Protein AF-A0A7K3PW49-F1 (afdb_monomer)

Nearest PDB structures (foldseek):
  3cmt-assembly2_D  TM=6.254E-01  e=1.012E-09  unclassified
  4nmn-assembly1_A  TM=5.716E-01  e=1.669E-07  Aquifex aeolicus VF5
  6j5i-assembly1_B  TM=3.965E-01  e=4.724E-05  Sus scrofa
  7ajd-assembly1_AC  TM=3.782E-01  e=2.391E-04  Bos taurus
  6tmk-assembly1_E2  TM=3.740E-01  e=6.378E-05  Toxoplasma gondii GT1

Radius of gyration: 33.97 Å; Cα contacts (8 Å, |Δi|>4): 732; chains: 1; bounding box: 76×102×91 Å

Foldseek 3Di:
DDVVVVVVVVCVVVVNDDPDPPPPDDDDDDDPVRDDDDAFFAQADDPNFHAHTFLFEEEEEEAPPQQLVLVVLLSQQCQQVLNHPTPSHPHRFAEEEEADPDDCVQAVVQSNVQSNHDVVRYDYDFDQDPVPGTHHAEPPVCLVVVLVVCVVRVYAEYECHAPVSNYHPVADLQEQVRVCSRQVSVRVSRNVRRHYYYHYFYFDPDLALQQQCRGSNHNNSVVRTQWYWYKDQQVVVRWIKIAGSHHNNGDNPDFIWIKFFDWDWDDDPVGTRTGTNIDTDGTDPDDSSRSSVVVSVVLVVLLVVLLVVLLVVCVVVVFKDAPVVSCVVCVVVVNDPVSNVSSCVVNQWDWAQPDDPPHIMIGRPPPPPPPPPPPPDDDDDPDDDDDDDDDDYDDDDDDDDDDDDDDDDDDDDDDPPQAAPPPRHGHDPVCVVVVDRHHPVGDDPPPPDD

pLDDT: mean 80.76, std 20.65, range [26.91, 98.88]

Structure (mmCIF, N/CA/C/O backbone):
data_AF-A0A7K3PW49-F1
#
_entry.id   AF-A0A7K3PW49-F1
#
loop_
_atom_site.group_PDB
_atom_site.id
_atom_site.type_symbol
_atom_site.label_atom_id
_atom_site.label_alt_id
_atom_site.label_comp_id
_atom_site.label_asym_id
_atom_site.label_entity_id
_atom_site.label_seq_id
_atom_site.pdbx_PDB_ins_code
_atom_site.Cartn_x
_atom_site.Cartn_y
_atom_site.Cartn_z
_atom_site.occupancy
_atom_site.B_iso_or_equiv
_atom_site.auth_seq_id
_atom_site.auth_comp_id
_atom_site.auth_asym_id
_atom_site.auth_atom_id
_atom_site.pdbx_PDB_model_num
ATOM 1 N N . MET A 1 1 ? 20.332 34.738 49.792 1.00 55.22 1 MET A N 1
ATOM 2 C CA . MET A 1 1 ? 18.892 34.461 49.696 1.00 55.22 1 MET A CA 1
ATOM 3 C C . MET A 1 1 ? 18.437 35.119 48.414 1.00 55.22 1 MET A C 1
ATOM 5 O O . MET A 1 1 ? 18.550 36.332 48.294 1.00 55.22 1 MET A O 1
ATOM 9 N N . ASN A 1 2 ? 18.131 34.298 47.427 1.00 71.69 2 ASN A N 1
ATOM 10 C CA . ASN A 1 2 ? 17.657 34.666 46.103 1.00 71.69 2 ASN A CA 1
ATOM 11 C C . ASN A 1 2 ? 16.162 35.043 46.191 1.00 71.69 2 ASN A C 1
ATOM 13 O O . ASN A 1 2 ? 15.479 34.654 47.141 1.00 71.69 2 ASN A O 1
ATOM 17 N N . GLU A 1 3 ? 15.663 35.835 45.241 1.00 64.25 3 GLU A N 1
ATOM 18 C CA . GLU A 1 3 ? 14.264 36.290 45.215 1.00 64.25 3 GLU A CA 1
ATOM 19 C C . GLU A 1 3 ? 13.288 35.103 45.168 1.00 64.25 3 GLU A C 1
ATOM 21 O O . GLU A 1 3 ? 12.237 35.145 45.804 1.00 64.25 3 GLU A O 1
ATOM 26 N N . HIS A 1 4 ? 13.677 34.001 44.514 1.00 68.12 4 HIS A N 1
ATOM 27 C CA . HIS A 1 4 ? 12.929 32.741 44.534 1.00 68.12 4 HIS A CA 1
ATOM 28 C C . HIS A 1 4 ? 12.832 32.146 45.950 1.00 68.12 4 HIS A C 1
ATOM 30 O O . HIS A 1 4 ? 11.746 31.759 46.373 1.00 68.12 4 HIS A O 1
ATOM 36 N N . ASP A 1 5 ? 13.936 32.111 46.710 1.00 73.19 5 ASP A N 1
ATOM 37 C CA . ASP A 1 5 ? 13.951 31.612 48.093 1.00 73.19 5 ASP A CA 1
ATOM 38 C C . ASP A 1 5 ? 13.033 32.468 48.992 1.00 73.19 5 ASP A C 1
ATOM 40 O O . ASP A 1 5 ? 12.350 31.951 49.875 1.00 73.19 5 ASP A O 1
ATOM 44 N N . GLN A 1 6 ? 13.009 33.790 48.765 1.00 75.88 6 GLN A N 1
ATOM 45 C CA . GLN A 1 6 ? 12.138 34.717 49.495 1.00 75.88 6 GLN A CA 1
ATOM 46 C C . GLN A 1 6 ? 10.665 34.531 49.123 1.00 75.88 6 GLN A C 1
ATOM 48 O O . GLN A 1 6 ? 9.822 34.475 50.017 1.00 75.88 6 GLN A O 1
ATOM 53 N N . ALA A 1 7 ? 10.350 34.387 47.834 1.00 70.44 7 ALA A N 1
ATOM 54 C CA . ALA A 1 7 ? 8.996 34.108 47.369 1.00 70.44 7 ALA A CA 1
ATOM 55 C C . ALA A 1 7 ? 8.471 32.775 47.930 1.00 70.44 7 ALA A C 1
ATOM 57 O O . ALA A 1 7 ? 7.358 32.721 48.450 1.00 70.44 7 ALA A O 1
ATOM 58 N N . GLU A 1 8 ? 9.287 31.719 47.910 1.00 70.75 8 GLU A N 1
ATOM 59 C CA . GLU A 1 8 ? 8.917 30.413 48.460 1.00 70.75 8 GLU A CA 1
ATOM 60 C C . GLU A 1 8 ? 8.707 30.470 49.984 1.00 70.75 8 GLU A C 1
ATOM 62 O O . GLU A 1 8 ? 7.729 29.922 50.497 1.00 70.75 8 GLU A O 1
ATOM 67 N N . ALA A 1 9 ? 9.559 31.196 50.717 1.00 75.69 9 ALA A N 1
ATOM 68 C CA . ALA A 1 9 ? 9.381 31.422 52.151 1.00 75.69 9 ALA A CA 1
ATOM 69 C C . ALA A 1 9 ? 8.100 32.218 52.471 1.00 75.69 9 ALA A C 1
ATOM 71 O O . ALA A 1 9 ? 7.407 31.898 53.438 1.00 75.69 9 ALA A O 1
ATOM 72 N N . ILE A 1 10 ? 7.749 33.222 51.659 1.00 79.44 10 ILE A N 1
ATOM 73 C CA . ILE A 1 10 ? 6.500 33.989 51.799 1.00 79.44 10 ILE A CA 1
ATOM 74 C C . ILE A 1 10 ? 5.280 33.089 51.558 1.00 79.44 10 ILE A C 1
ATOM 76 O O . ILE A 1 10 ? 4.350 33.106 52.363 1.00 79.44 10 ILE A O 1
ATOM 80 N N . LEU A 1 11 ? 5.295 32.265 50.505 1.00 74.94 11 LEU A N 1
ATOM 81 C CA . LEU A 1 11 ? 4.201 31.343 50.174 1.00 74.94 11 LEU A CA 1
ATOM 82 C C . LEU A 1 11 ? 3.996 30.280 51.265 1.00 74.94 11 LEU A C 1
ATOM 84 O O . LEU A 1 11 ? 2.875 30.103 51.745 1.00 74.94 11 LEU A O 1
ATOM 88 N N . ARG A 1 12 ? 5.083 29.653 51.741 1.00 75.00 12 ARG A N 1
ATOM 89 C CA . ARG A 1 12 ? 5.042 28.693 52.860 1.00 75.00 12 ARG A CA 1
ATOM 90 C C . ARG A 1 12 ? 4.510 29.339 54.147 1.00 75.00 12 ARG A C 1
ATOM 92 O O . ARG A 1 12 ? 3.661 28.748 54.809 1.00 75.00 12 ARG A O 1
ATOM 99 N N . ASN A 1 13 ? 4.936 30.563 54.476 1.00 78.88 13 ASN A N 1
ATOM 100 C CA . ASN A 1 13 ? 4.435 31.304 55.644 1.00 78.88 13 ASN A CA 1
ATOM 101 C C . ASN A 1 13 ? 2.964 31.742 55.508 1.00 78.88 13 ASN A C 1
ATOM 103 O O . ASN A 1 13 ? 2.286 31.907 56.519 1.00 78.88 13 ASN A O 1
ATOM 107 N N . ALA A 1 14 ? 2.454 31.903 54.284 1.00 80.38 14 ALA A N 1
ATOM 108 C CA . ALA A 1 14 ? 1.043 32.175 54.010 1.00 80.38 14 ALA A CA 1
ATOM 109 C C . ALA A 1 14 ? 0.148 30.916 54.073 1.00 80.38 14 ALA A C 1
ATOM 111 O O . ALA A 1 14 ? -1.052 31.009 53.820 1.00 80.38 14 ALA A O 1
ATOM 112 N N . GLY A 1 15 ? 0.710 29.739 54.380 1.00 68.50 15 GLY A N 1
ATOM 113 C CA . GLY A 1 15 ? -0.009 28.461 54.360 1.00 68.50 15 GLY A CA 1
ATOM 114 C C . GLY A 1 15 ? -0.302 27.934 52.950 1.00 68.50 15 GLY A C 1
ATOM 115 O O . GLY A 1 15 ? -1.066 26.982 52.802 1.00 68.50 15 GLY A O 1
ATOM 116 N N . ILE A 1 16 ? 0.296 28.535 51.916 1.00 71.88 16 ILE A N 1
ATOM 117 C CA . ILE A 1 16 ? 0.153 28.103 50.527 1.00 71.88 16 ILE A CA 1
ATOM 118 C C . ILE A 1 16 ? 1.214 27.037 50.257 1.00 71.88 16 ILE A C 1
ATOM 120 O O . ILE A 1 16 ? 2.365 27.342 49.934 1.00 71.88 16 ILE A O 1
ATOM 124 N N . THR A 1 17 ? 0.827 25.770 50.390 1.00 66.88 17 THR A N 1
ATOM 125 C CA . THR A 1 17 ? 1.626 24.663 49.862 1.00 66.88 17 THR A CA 1
ATOM 126 C C . THR A 1 17 ? 1.639 24.775 48.342 1.00 66.88 17 THR A C 1
ATOM 128 O O . THR A 1 17 ? 0.597 24.645 47.703 1.00 66.88 17 THR A O 1
ATOM 131 N N . LEU A 1 18 ? 2.810 25.013 47.753 1.00 65.12 18 LEU A N 1
ATOM 132 C CA . LEU A 1 18 ? 3.013 24.714 46.339 1.00 65.12 18 LEU A CA 1
ATOM 133 C C . LEU A 1 18 ? 2.962 23.191 46.188 1.00 65.12 18 LEU A C 1
ATOM 135 O O . LEU A 1 18 ? 3.795 22.506 46.783 1.00 65.12 18 LEU A O 1
ATOM 139 N N . ASP A 1 19 ? 1.993 22.671 45.430 1.00 68.25 19 ASP A N 1
ATOM 140 C CA . ASP A 1 19 ? 1.975 21.254 45.063 1.00 68.25 19 ASP A CA 1
ATOM 141 C C . ASP A 1 19 ? 3.312 20.897 44.403 1.00 68.25 19 ASP A C 1
ATOM 143 O O . ASP A 1 19 ? 3.734 21.549 43.441 1.00 68.25 19 ASP A O 1
ATOM 147 N N . GLU A 1 20 ? 3.988 19.864 44.916 1.00 64.94 20 GLU A N 1
ATOM 148 C CA . GLU A 1 20 ? 5.204 19.367 44.276 1.00 64.94 20 GLU A CA 1
ATOM 149 C C . GLU A 1 20 ? 4.863 18.966 42.832 1.00 64.94 20 GLU A C 1
ATOM 151 O O . GLU A 1 20 ? 3.880 18.241 42.623 1.00 64.94 20 GLU A O 1
ATOM 156 N N . PRO A 1 21 ? 5.625 19.438 41.825 1.00 64.31 21 PRO A N 1
ATOM 157 C CA . PRO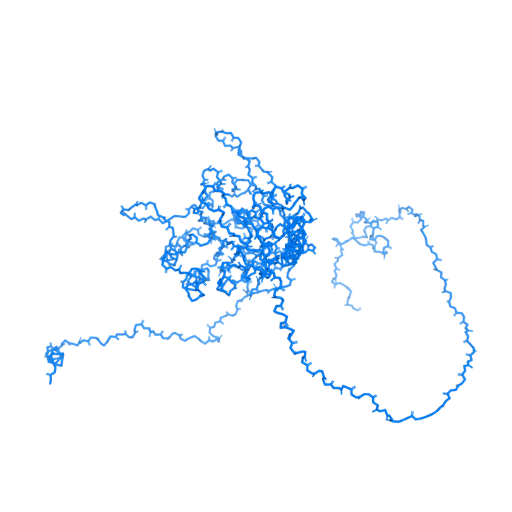 A 1 21 ? 5.266 19.263 40.426 1.00 64.31 21 PRO A CA 1
ATOM 158 C C . PRO A 1 21 ? 5.248 17.774 40.082 1.00 64.31 21 PRO A C 1
ATOM 160 O O . PRO A 1 21 ? 6.296 17.147 39.908 1.00 64.31 21 PRO A O 1
ATOM 163 N N . GLN A 1 22 ? 4.034 17.219 40.006 1.00 65.38 22 GLN A N 1
ATOM 164 C CA . GLN A 1 22 ? 3.801 15.791 39.818 1.00 65.38 22 GLN A CA 1
ATOM 165 C C . GLN A 1 22 ? 4.601 15.290 38.610 1.00 65.38 22 GLN A C 1
ATOM 167 O O . GLN A 1 22 ? 4.539 15.912 37.542 1.00 65.38 22 GLN A O 1
ATOM 172 N N . PRO A 1 23 ? 5.369 14.191 38.748 1.00 63.03 23 PRO A N 1
ATOM 173 C CA . PRO A 1 23 ? 6.277 13.749 37.703 1.00 63.03 23 PRO A CA 1
ATOM 174 C C . PRO A 1 23 ? 5.486 13.461 36.427 1.00 63.03 23 PRO A C 1
ATOM 176 O O . PRO A 1 23 ? 4.694 12.522 36.363 1.00 63.03 23 PRO A O 1
ATOM 179 N N . THR A 1 24 ? 5.731 14.264 35.388 1.00 79.06 24 THR A N 1
ATOM 180 C CA . THR A 1 24 ? 4.958 14.290 34.128 1.00 79.06 24 THR A CA 1
ATOM 181 C C . THR A 1 24 ? 5.007 12.984 33.329 1.00 79.06 24 THR A C 1
ATOM 183 O O . THR A 1 24 ? 4.368 12.857 32.284 1.00 79.06 24 THR A O 1
ATOM 186 N N . ARG A 1 25 ? 5.778 12.002 33.805 1.00 79.44 25 ARG A N 1
ATOM 187 C CA . ARG A 1 25 ? 5.907 10.652 33.267 1.00 79.44 25 ARG A CA 1
ATOM 188 C C . ARG A 1 25 ? 6.024 9.665 34.427 1.00 79.44 25 ARG A C 1
ATOM 190 O O . ARG A 1 25 ? 6.957 9.756 35.220 1.00 79.44 25 ARG A O 1
ATOM 197 N N . SER A 1 26 ? 5.133 8.681 34.468 1.00 87.94 26 SER A N 1
ATOM 198 C CA . SER A 1 26 ? 5.208 7.524 35.363 1.00 87.94 26 SER A CA 1
ATOM 199 C C . SER A 1 26 ? 5.466 6.238 34.568 1.00 87.94 26 SER A C 1
ATOM 201 O O . SER A 1 26 ? 5.242 6.181 33.356 1.00 87.94 26 SER A O 1
ATOM 203 N N . LEU A 1 27 ? 5.963 5.198 35.241 1.00 91.69 27 LEU A N 1
ATOM 204 C CA . LEU A 1 27 ? 6.081 3.856 34.668 1.00 91.69 27 LEU A CA 1
ATOM 205 C C . LEU A 1 27 ? 4.876 3.018 35.100 1.00 91.69 27 LEU A C 1
ATOM 207 O O . LEU A 1 27 ? 4.626 2.864 36.294 1.00 91.69 27 LEU A O 1
ATOM 211 N N . ARG A 1 28 ? 4.159 2.437 34.134 1.00 92.38 28 ARG A N 1
ATOM 212 C CA . ARG A 1 28 ? 3.196 1.360 34.389 1.00 92.38 28 ARG A CA 1
ATOM 213 C C . ARG A 1 28 ? 3.915 0.029 34.191 1.00 92.38 28 ARG A C 1
ATOM 215 O O . ARG A 1 28 ? 4.459 -0.211 33.118 1.00 92.38 28 ARG A O 1
ATOM 222 N N . LEU A 1 29 ? 3.916 -0.810 35.222 1.00 94.38 29 LEU A N 1
ATOM 223 C CA . LEU A 1 29 ? 4.454 -2.166 35.173 1.00 94.38 29 LEU A CA 1
ATOM 224 C C . LEU A 1 29 ? 3.288 -3.154 35.249 1.00 94.38 29 LEU A C 1
ATOM 226 O O . LEU A 1 29 ? 2.543 -3.146 36.225 1.00 94.38 29 LEU A O 1
ATOM 230 N N . THR A 1 30 ? 3.165 -4.002 34.233 1.00 94.19 30 THR A N 1
ATOM 231 C CA . THR A 1 30 ? 2.275 -5.172 34.202 1.00 94.19 30 THR A CA 1
ATOM 232 C C . THR A 1 30 ? 3.174 -6.400 34.106 1.00 94.19 30 THR A C 1
ATOM 234 O O . THR A 1 30 ? 4.164 -6.358 33.369 1.00 94.19 30 THR A O 1
ATOM 237 N N . ARG A 1 31 ? 2.904 -7.481 34.847 1.00 97.12 31 ARG A N 1
ATOM 238 C CA . ARG A 1 31 ? 3.703 -8.708 34.697 1.00 97.12 31 ARG A CA 1
ATOM 239 C C . ARG A 1 31 ? 3.229 -9.462 33.460 1.00 97.12 31 ARG A C 1
ATOM 241 O O . ARG A 1 31 ? 2.049 -9.432 33.135 1.00 97.12 31 ARG A O 1
ATOM 248 N N . ALA A 1 32 ? 4.121 -10.216 32.822 1.00 95.19 32 ALA A N 1
ATOM 249 C CA . ALA A 1 32 ? 3.738 -11.095 31.713 1.00 95.19 32 ALA A CA 1
ATOM 250 C C . ALA A 1 32 ? 2.753 -12.209 32.134 1.00 95.19 32 ALA A C 1
ATOM 252 O O . ALA A 1 32 ? 2.050 -12.737 31.287 1.00 95.19 32 ALA A O 1
ATOM 253 N N . SER A 1 33 ? 2.673 -12.535 33.432 1.00 96.81 33 SER A N 1
ATOM 254 C CA . SER A 1 33 ? 1.656 -13.427 34.014 1.00 96.81 33 SER A CA 1
ATOM 255 C C . SER A 1 33 ? 0.250 -12.829 34.075 1.00 96.81 33 SER A C 1
ATOM 257 O O . SER A 1 33 ? -0.704 -13.559 34.311 1.00 96.81 33 SER A O 1
ATOM 259 N N . ASP A 1 34 ? 0.135 -11.509 33.924 1.00 96.75 34 ASP A N 1
ATOM 260 C CA . ASP A 1 34 ? -1.104 -10.750 34.110 1.00 96.75 34 ASP A CA 1
ATOM 261 C C . ASP A 1 34 ? -1.669 -10.297 32.741 1.00 96.75 34 ASP A C 1
ATOM 263 O O . ASP A 1 34 ? -2.490 -9.382 32.666 1.00 96.75 34 ASP A O 1
ATOM 267 N N . ILE A 1 35 ? -1.170 -10.900 31.652 1.00 94.44 35 ILE A N 1
ATOM 268 C CA . ILE A 1 35 ? -1.519 -10.640 30.253 1.00 94.44 35 ILE A CA 1
ATOM 269 C C . ILE A 1 35 ? -1.888 -11.989 29.629 1.00 94.44 35 ILE A C 1
ATOM 271 O O . ILE A 1 35 ? -1.036 -12.871 29.526 1.00 94.44 35 ILE A O 1
ATOM 275 N N . GLU A 1 36 ? -3.145 -12.148 29.219 1.00 95.81 36 GLU A N 1
ATOM 276 C CA . GLU A 1 36 ? -3.610 -13.370 28.554 1.00 95.81 36 GLU A CA 1
ATOM 277 C C . GLU A 1 36 ? -2.976 -13.484 27.148 1.00 95.81 36 GLU A C 1
ATOM 279 O O . GLU A 1 36 ? -2.942 -12.488 26.417 1.00 95.81 36 GLU A O 1
ATOM 284 N N . PRO A 1 37 ? -2.436 -14.650 26.746 1.00 94.62 37 PRO A N 1
ATOM 285 C CA . PRO A 1 37 ? -1.827 -14.825 25.432 1.00 94.62 37 PRO A CA 1
ATOM 286 C C . PRO A 1 37 ? -2.881 -15.052 24.336 1.00 94.62 37 PRO A C 1
ATOM 288 O O . PRO A 1 37 ? -3.498 -16.113 24.256 1.00 94.62 37 PRO A O 1
ATOM 291 N N . GLU A 1 38 ? -3.037 -14.081 23.437 1.00 92.56 38 GLU A N 1
ATOM 292 C CA . GLU A 1 38 ? -3.964 -14.162 22.299 1.00 92.56 38 GLU A CA 1
ATOM 293 C C . GLU A 1 38 ? -3.268 -14.606 20.990 1.00 92.56 38 GLU A C 1
ATOM 295 O O . GLU A 1 38 ? -2.100 -14.271 20.757 1.00 92.56 38 GLU A O 1
ATOM 300 N N . PRO A 1 39 ? -3.958 -15.350 20.101 1.00 93.56 39 PRO A N 1
ATOM 301 C CA . PRO A 1 39 ? -3.449 -15.683 18.772 1.00 93.56 39 PRO A CA 1
ATOM 302 C C . PRO A 1 39 ? -3.470 -14.467 17.832 1.00 93.56 39 PRO A C 1
ATOM 304 O O . PRO A 1 39 ? -4.261 -13.540 17.993 1.00 93.56 39 PRO A O 1
ATOM 307 N N . VAL A 1 40 ? -2.639 -14.490 16.786 1.00 95.38 40 VAL A N 1
ATOM 308 C CA . VAL A 1 40 ? -2.625 -13.423 15.772 1.00 95.38 40 VAL A CA 1
ATOM 309 C C . VAL A 1 40 ? -3.939 -13.420 14.989 1.00 95.38 40 VAL A C 1
ATOM 311 O O . VAL A 1 40 ? -4.245 -14.364 14.261 1.00 95.38 40 VAL A O 1
ATOM 314 N N . VAL A 1 41 ? -4.691 -12.325 15.098 1.00 96.88 41 VAL A N 1
ATOM 315 C CA . VAL A 1 41 ? -5.911 -12.093 14.320 1.00 96.88 41 VAL A CA 1
ATOM 316 C C . VAL A 1 41 ? -5.542 -11.576 12.927 1.00 96.88 41 VAL A C 1
ATOM 318 O O . VAL A 1 41 ? -4.925 -10.520 12.782 1.00 96.88 41 VAL A O 1
ATOM 321 N N . TRP A 1 42 ? -5.940 -12.301 11.883 1.00 98.06 42 TRP A N 1
ATOM 322 C CA . TRP A 1 42 ? -5.642 -11.957 10.490 1.00 98.06 42 TRP A CA 1
ATOM 323 C C . TRP A 1 42 ? -6.826 -11.263 9.823 1.00 98.06 42 TRP A C 1
ATOM 325 O O . TRP A 1 42 ? -7.910 -11.830 9.729 1.00 98.06 42 TRP A O 1
ATOM 335 N N . ALA A 1 43 ? -6.618 -10.044 9.328 1.00 98.06 43 ALA A N 1
ATOM 336 C CA . ALA A 1 43 ? -7.580 -9.334 8.491 1.00 98.06 43 ALA A CA 1
ATOM 337 C C . ALA A 1 43 ? -7.682 -9.944 7.084 1.00 98.06 43 ALA A C 1
ATOM 339 O O . ALA A 1 43 ? -8.778 -9.976 6.533 1.00 98.06 43 ALA A O 1
ATOM 340 N N . TRP A 1 44 ? -6.566 -10.445 6.535 1.00 98.19 44 TRP A N 1
ATOM 341 C CA . TRP A 1 44 ? -6.541 -11.245 5.307 1.00 98.19 44 TRP A CA 1
ATOM 342 C C . TRP A 1 44 ? -5.761 -12.553 5.510 1.00 98.19 44 TRP A C 1
ATOM 344 O O . TRP A 1 44 ? -4.555 -12.525 5.784 1.00 98.19 44 TRP A O 1
ATOM 354 N N . LEU A 1 45 ? -6.468 -13.672 5.341 1.00 97.50 45 LEU A N 1
ATOM 355 C CA . LEU A 1 45 ? -5.946 -15.015 5.097 1.00 97.50 45 LEU A CA 1
ATOM 356 C C . LEU A 1 45 ? -5.965 -15.313 3.590 1.00 97.50 45 LEU A C 1
ATOM 358 O O . LEU A 1 45 ? -6.968 -15.069 2.918 1.00 97.50 45 LEU A O 1
ATOM 362 N N . ASP A 1 46 ? -4.881 -15.874 3.070 1.00 93.88 46 ASP A N 1
ATOM 363 C CA . ASP A 1 46 ? -4.816 -16.455 1.729 1.00 93.88 46 ASP A CA 1
ATOM 364 C C . ASP A 1 46 ? -4.792 -17.977 1.886 1.00 93.88 46 ASP A C 1
ATOM 366 O O . ASP A 1 46 ? -3.860 -18.521 2.474 1.00 93.88 46 ASP A O 1
ATOM 370 N N . GLU A 1 47 ? -5.869 -18.646 1.471 1.00 88.81 47 GLU A N 1
ATOM 371 C CA . GLU A 1 47 ? -6.204 -20.011 1.906 1.00 88.81 47 GLU A CA 1
ATOM 372 C C . GLU A 1 47 ? -6.206 -20.119 3.449 1.00 88.81 47 GLU A C 1
ATOM 374 O O . GLU A 1 47 ? -7.113 -19.593 4.098 1.00 88.81 47 GLU A O 1
ATOM 379 N N . SER A 1 48 ? -5.198 -20.761 4.048 1.00 90.06 48 SER A N 1
ATOM 380 C CA . SER A 1 48 ? -4.991 -20.843 5.504 1.00 90.06 48 SER A CA 1
ATOM 381 C C . SER A 1 48 ? -3.894 -19.910 6.037 1.00 90.06 48 SER A C 1
ATOM 383 O O . SER A 1 48 ? -3.645 -19.889 7.242 1.00 90.06 48 SER A O 1
ATOM 385 N N . GLU A 1 49 ? -3.202 -19.170 5.169 1.00 94.75 49 GLU A N 1
ATOM 386 C CA . GLU A 1 49 ? -1.959 -18.467 5.491 1.00 94.75 49 GLU A CA 1
ATOM 387 C C . GLU A 1 49 ? -2.150 -16.967 5.751 1.00 94.75 49 GLU A C 1
ATOM 389 O O . GLU A 1 49 ? -2.821 -16.242 5.015 1.00 94.75 49 GLU A O 1
ATOM 394 N N . GLY A 1 50 ? -1.517 -16.475 6.814 1.00 96.94 50 GLY A N 1
ATOM 395 C CA . GLY A 1 50 ? -1.676 -15.103 7.287 1.00 96.94 50 GLY A CA 1
ATOM 396 C C . GLY A 1 50 ? -0.926 -14.067 6.452 1.00 96.94 50 GLY A C 1
ATOM 397 O O . GLY A 1 50 ? 0.288 -13.924 6.604 1.00 96.94 50 GLY A O 1
ATOM 398 N N . ARG A 1 51 ? -1.644 -13.280 5.635 1.00 97.44 51 ARG A N 1
ATOM 399 C CA . ARG A 1 51 ? -1.053 -12.194 4.829 1.00 97.44 51 ARG A CA 1
ATOM 400 C C . ARG A 1 51 ? -1.136 -10.821 5.489 1.00 97.44 51 ARG A C 1
ATOM 402 O O . ARG A 1 51 ? -0.112 -10.149 5.604 1.00 97.44 51 ARG A O 1
ATOM 409 N N . VAL A 1 52 ? -2.313 -10.382 5.937 1.00 98.19 52 VAL A N 1
ATOM 410 C CA . VAL A 1 52 ? -2.486 -9.054 6.568 1.00 98.19 52 VAL A CA 1
ATOM 411 C C . VAL A 1 52 ? -2.989 -9.225 7.998 1.00 98.19 52 VAL A C 1
ATOM 413 O O . VAL A 1 52 ? -4.124 -9.671 8.172 1.00 98.19 52 VAL A O 1
ATOM 416 N N . PRO A 1 53 ? -2.197 -8.888 9.031 1.00 97.69 53 PRO A N 1
ATOM 417 C CA . PRO A 1 53 ? -2.678 -8.914 10.405 1.00 97.69 53 PRO A CA 1
ATOM 418 C C . PRO A 1 53 ? -3.669 -7.766 10.647 1.00 97.69 53 PRO A C 1
ATOM 420 O O . PRO A 1 53 ? -3.493 -6.659 10.130 1.00 97.69 53 PRO A O 1
ATOM 423 N N . ALA A 1 54 ? -4.715 -8.032 11.428 1.00 97.69 54 ALA A N 1
ATOM 424 C CA . ALA A 1 54 ? -5.607 -6.998 11.943 1.00 97.69 54 ALA A CA 1
ATOM 425 C C . ALA A 1 54 ? -4.867 -6.122 12.971 1.00 97.69 54 ALA A C 1
ATOM 427 O O . ALA A 1 54 ? -3.813 -6.502 13.481 1.00 97.69 54 ALA A O 1
ATOM 428 N N . GLY A 1 55 ? -5.395 -4.928 13.248 1.00 97.50 55 GLY A N 1
ATOM 429 C CA . GLY A 1 55 ? -4.792 -3.992 14.202 1.00 97.50 55 GLY A CA 1
ATOM 430 C C . GLY A 1 55 ? -3.358 -3.570 13.862 1.00 97.50 55 GLY A C 1
ATOM 431 O O . GLY A 1 55 ? -2.556 -3.308 14.753 1.00 97.50 55 GLY A O 1
ATOM 432 N N . ALA A 1 56 ? -2.990 -3.531 12.578 1.00 97.94 56 ALA A N 1
ATOM 433 C CA . ALA A 1 56 ? -1.607 -3.317 12.170 1.00 97.94 56 ALA A CA 1
ATOM 434 C C . ALA A 1 56 ? -1.433 -2.323 11.017 1.00 97.94 56 ALA A C 1
ATOM 436 O O . ALA A 1 56 ? -2.217 -2.265 10.068 1.00 97.94 56 ALA A O 1
ATOM 437 N N . LEU A 1 57 ? -0.309 -1.602 11.065 1.00 98.00 57 LEU A N 1
ATOM 438 C CA . LEU A 1 57 ? 0.228 -0.877 9.918 1.00 98.00 57 LEU A CA 1
ATOM 439 C C . LEU A 1 57 ? 0.783 -1.875 8.891 1.00 98.00 57 LEU A C 1
ATOM 441 O O . LEU A 1 57 ? 1.667 -2.680 9.200 1.00 98.00 57 LEU A O 1
ATOM 445 N N . THR A 1 58 ? 0.285 -1.776 7.666 1.00 98.00 58 THR A N 1
ATOM 446 C CA . THR A 1 58 ? 0.680 -2.537 6.479 1.00 98.00 58 THR A CA 1
ATOM 447 C C . THR A 1 58 ? 1.092 -1.556 5.385 1.00 98.00 58 THR A C 1
ATOM 449 O O . THR A 1 58 ? 0.455 -0.517 5.220 1.00 98.00 58 THR A O 1
ATOM 452 N N . VAL A 1 59 ? 2.146 -1.858 4.623 1.00 97.19 59 VAL A N 1
ATOM 453 C CA . VAL A 1 59 ? 2.595 -0.991 3.519 1.00 97.19 59 VAL A CA 1
ATOM 454 C C . VAL A 1 59 ? 2.556 -1.720 2.180 1.00 97.19 59 VAL A C 1
ATOM 456 O O . VAL A 1 59 ? 3.134 -2.794 2.031 1.00 97.19 59 VAL A O 1
ATOM 459 N N . ALA A 1 60 ? 1.909 -1.099 1.193 1.00 97.06 60 ALA A N 1
ATOM 460 C CA . ALA A 1 60 ? 1.942 -1.502 -0.208 1.00 97.06 60 ALA A CA 1
ATOM 461 C C . ALA A 1 60 ? 2.914 -0.590 -0.968 1.00 97.06 60 ALA A C 1
ATOM 463 O O . ALA A 1 60 ? 2.658 0.606 -1.121 1.00 97.06 60 ALA A O 1
ATOM 464 N N . ALA A 1 61 ? 4.036 -1.135 -1.438 1.00 94.19 61 ALA A N 1
ATOM 465 C CA . ALA A 1 61 ? 5.118 -0.372 -2.050 1.00 94.19 61 ALA A CA 1
ATOM 466 C C . ALA A 1 61 ? 5.516 -0.898 -3.433 1.00 94.19 61 ALA A C 1
ATOM 468 O O . ALA A 1 61 ? 5.442 -2.085 -3.726 1.00 94.19 61 ALA A O 1
ATOM 469 N N . GLY A 1 62 ? 5.930 0.005 -4.317 1.00 91.25 62 GLY A N 1
ATOM 470 C CA . GLY A 1 62 ? 6.167 -0.325 -5.720 1.00 91.25 62 GLY A CA 1
ATOM 471 C C . GLY A 1 62 ? 6.491 0.902 -6.556 1.00 91.25 62 GLY A C 1
ATOM 472 O O . GLY A 1 62 ? 6.283 2.039 -6.114 1.00 91.25 62 GLY A O 1
ATOM 473 N N . ARG A 1 63 ? 6.947 0.683 -7.793 1.00 87.50 63 ARG A N 1
ATOM 474 C CA . ARG A 1 63 ? 7.090 1.758 -8.790 1.00 87.50 63 ARG A CA 1
ATOM 475 C C . ARG A 1 63 ? 5.723 2.402 -9.105 1.00 87.50 63 ARG A C 1
ATOM 477 O O . ARG A 1 63 ? 4.667 1.981 -8.621 1.00 87.50 63 ARG A O 1
ATOM 484 N N . GLU A 1 64 ? 5.741 3.486 -9.865 1.00 86.50 64 GLU A N 1
ATOM 485 C CA . GLU A 1 64 ? 4.520 4.096 -10.399 1.00 86.50 64 GLU A CA 1
ATOM 486 C C . GLU A 1 64 ? 3.825 3.139 -11.388 1.00 86.50 64 GLU A C 1
ATOM 488 O O . GLU A 1 64 ? 4.482 2.305 -12.011 1.00 86.50 64 GLU A O 1
ATOM 493 N N . GLY A 1 65 ? 2.495 3.208 -11.503 1.00 87.00 65 GLY A N 1
ATOM 494 C CA . GLY A 1 65 ? 1.733 2.397 -12.463 1.00 87.00 65 GLY A CA 1
ATOM 495 C C . GLY A 1 65 ? 1.708 0.878 -12.219 1.00 87.00 65 GLY A C 1
ATOM 496 O O . GLY A 1 65 ? 1.262 0.144 -13.101 1.00 87.00 65 GLY A O 1
ATOM 497 N N . THR A 1 66 ? 2.170 0.381 -11.062 1.00 92.50 66 THR A N 1
ATOM 498 C CA . THR A 1 66 ? 2.152 -1.064 -10.755 1.00 92.50 66 THR A CA 1
ATOM 499 C C . THR A 1 66 ? 0.768 -1.570 -10.348 1.00 92.50 66 THR A C 1
ATOM 501 O O . THR A 1 66 ? 0.343 -2.597 -10.859 1.00 92.50 66 THR A O 1
ATOM 504 N N . GLY A 1 67 ? 0.030 -0.832 -9.507 1.00 93.50 67 GLY A N 1
ATOM 505 C CA . GLY A 1 67 ? -1.336 -1.203 -9.093 1.00 93.50 67 GLY A CA 1
ATOM 506 C C . GLY A 1 67 ? -1.663 -1.069 -7.602 1.00 93.50 67 GLY A C 1
ATOM 507 O O . GLY A 1 67 ? -2.744 -1.475 -7.195 1.00 93.50 67 GLY A O 1
ATOM 508 N N . LYS A 1 68 ? -0.768 -0.496 -6.787 1.00 95.94 68 LYS A N 1
ATOM 509 C CA . LYS A 1 68 ? -0.910 -0.363 -5.318 1.00 95.94 68 LYS A CA 1
ATOM 510 C C . LYS A 1 68 ? -2.272 0.195 -4.871 1.00 95.94 68 LYS A C 1
ATOM 512 O O . LYS A 1 68 ? -2.947 -0.416 -4.051 1.00 95.94 68 LYS A O 1
ATOM 517 N N . SER A 1 69 ? -2.701 1.313 -5.456 1.00 96.06 69 SER A N 1
ATOM 518 C CA . SER A 1 69 ? -4.009 1.927 -5.191 1.00 96.06 69 SER A CA 1
ATOM 519 C C . SER A 1 69 ? -5.160 1.013 -5.607 1.00 96.06 69 SER A C 1
ATOM 521 O O . SER A 1 69 ? -6.137 0.884 -4.884 1.00 96.06 69 SER A O 1
ATOM 523 N N . SER A 1 70 ? -5.027 0.285 -6.720 1.00 97.38 70 SER A N 1
ATOM 524 C CA . SER A 1 70 ? -6.009 -0.717 -7.152 1.00 97.38 70 SER A CA 1
ATOM 525 C C . SER A 1 70 ? -6.088 -1.924 -6.200 1.00 97.38 70 SER A C 1
ATOM 527 O O . SER A 1 70 ? -7.177 -2.458 -6.018 1.00 97.38 70 SER A O 1
ATOM 529 N N . PHE A 1 71 ? -4.989 -2.315 -5.541 1.00 98.44 71 PHE A N 1
ATOM 530 C CA . PHE A 1 71 ? -5.007 -3.282 -4.431 1.00 98.44 71 PHE A CA 1
ATOM 531 C C . PHE A 1 71 ? -5.695 -2.706 -3.179 1.00 98.44 71 PHE A C 1
ATOM 533 O O . PHE A 1 71 ? -6.482 -3.400 -2.540 1.00 98.44 71 PHE A O 1
ATOM 540 N N . GLY A 1 72 ? -5.484 -1.420 -2.869 1.00 98.31 72 GLY A N 1
ATOM 541 C CA . GLY A 1 72 ? -6.240 -0.709 -1.831 1.00 98.31 72 GLY A CA 1
ATOM 542 C C . GLY A 1 72 ? -7.750 -0.703 -2.099 1.00 98.31 72 GLY A C 1
ATOM 543 O O . GLY A 1 72 ? -8.531 -1.048 -1.214 1.00 98.31 72 GLY A O 1
ATOM 544 N N . MET A 1 73 ? -8.160 -0.420 -3.341 1.00 98.38 73 MET A N 1
ATOM 545 C CA . MET A 1 73 ? -9.559 -0.527 -3.784 1.00 98.38 73 MET A CA 1
ATOM 546 C C . MET A 1 73 ? -10.084 -1.968 -3.732 1.00 98.38 73 MET A C 1
ATOM 548 O O . MET A 1 73 ? -11.249 -2.173 -3.402 1.00 98.38 73 MET A O 1
ATOM 552 N N . TRP A 1 74 ? -9.249 -2.970 -4.029 1.00 98.62 74 TRP A N 1
ATOM 553 C CA . TRP A 1 74 ? -9.621 -4.382 -3.905 1.00 98.62 74 TRP A CA 1
ATOM 554 C C . TRP A 1 74 ? -9.878 -4.769 -2.445 1.00 98.62 74 TRP A C 1
ATOM 556 O O . TRP A 1 74 ? -10.956 -5.284 -2.158 1.00 98.62 74 TRP A O 1
ATOM 566 N N . MET A 1 75 ? -8.971 -4.452 -1.510 1.00 98.62 75 MET A N 1
ATOM 567 C CA . MET A 1 75 ? -9.204 -4.706 -0.080 1.00 98.62 75 MET A CA 1
ATOM 568 C C . MET A 1 75 ? -10.432 -3.948 0.436 1.00 98.62 75 MET A C 1
ATOM 570 O O . MET A 1 75 ? -11.246 -4.533 1.149 1.00 98.62 75 MET A O 1
ATOM 574 N N . ALA A 1 76 ? -10.623 -2.690 0.025 1.00 98.69 76 ALA A N 1
ATOM 575 C CA . ALA A 1 76 ? -11.827 -1.929 0.348 1.00 98.69 76 ALA A CA 1
ATOM 576 C C . ALA A 1 76 ? -13.100 -2.630 -0.161 1.00 98.69 76 ALA A C 1
ATOM 578 O O . ALA A 1 76 ? -14.072 -2.761 0.583 1.00 98.69 76 ALA A O 1
ATOM 579 N N . ALA A 1 77 ? -13.087 -3.144 -1.393 1.00 98.69 77 ALA A N 1
ATOM 580 C CA . ALA A 1 77 ? -14.212 -3.880 -1.959 1.00 98.69 77 ALA A CA 1
ATOM 581 C C . ALA A 1 77 ? -14.472 -5.221 -1.257 1.00 98.69 77 ALA A C 1
ATOM 583 O O . ALA A 1 77 ? -15.627 -5.557 -1.010 1.00 98.69 77 ALA A O 1
ATOM 584 N N . GLN A 1 78 ? -13.430 -5.972 -0.883 1.00 98.69 78 GLN A N 1
ATOM 585 C CA . GLN A 1 78 ? -13.612 -7.219 -0.137 1.00 98.69 78 GLN A CA 1
ATOM 586 C C . GLN A 1 78 ? -14.176 -6.960 1.270 1.00 98.69 78 GLN A C 1
ATOM 588 O O . GLN A 1 78 ? -15.087 -7.660 1.700 1.00 98.69 78 GLN A O 1
ATOM 593 N N . ILE A 1 79 ? -13.694 -5.932 1.976 1.00 98.69 79 ILE A N 1
ATOM 594 C CA . ILE A 1 79 ? -14.125 -5.603 3.346 1.00 98.69 79 ILE A CA 1
ATOM 595 C C . ILE A 1 79 ? -15.545 -5.025 3.383 1.00 98.69 79 ILE A C 1
ATOM 597 O O . ILE A 1 79 ? -16.372 -5.486 4.168 1.00 98.69 79 ILE A O 1
ATOM 601 N N . THR A 1 80 ? -15.874 -4.081 2.497 1.00 98.88 80 THR A N 1
ATOM 602 C CA . THR A 1 80 ? -17.236 -3.507 2.415 1.00 98.88 80 THR A CA 1
ATOM 603 C C . THR A 1 80 ? -18.291 -4.508 1.937 1.00 98.88 80 THR A C 1
ATOM 605 O O . THR A 1 80 ? -19.483 -4.272 2.105 1.00 98.88 80 THR A O 1
ATOM 608 N N . ARG A 1 81 ? -17.879 -5.658 1.388 1.00 98.69 81 ARG A N 1
ATOM 609 C CA . ARG A 1 81 ? -18.765 -6.777 1.030 1.00 98.69 81 ARG A CA 1
ATOM 610 C C . ARG A 1 81 ? -18.723 -7.949 2.020 1.00 98.69 81 ARG A C 1
ATOM 612 O O . ARG A 1 81 ? -19.492 -8.889 1.849 1.00 98.69 81 ARG A O 1
ATOM 619 N N . GLY A 1 82 ? -17.859 -7.917 3.040 1.00 98.38 82 GLY A N 1
ATOM 620 C CA . GLY A 1 82 ? -17.648 -9.043 3.961 1.00 98.38 82 GLY A CA 1
ATOM 621 C C . GLY A 1 82 ? -17.036 -10.287 3.295 1.00 98.38 82 GLY A C 1
ATOM 622 O O . GLY A 1 82 ? -17.242 -11.400 3.768 1.00 98.38 82 GLY A O 1
ATOM 623 N N . LEU A 1 83 ? -16.327 -10.118 2.176 1.00 98.38 83 LEU A N 1
ATOM 624 C CA . LEU A 1 83 ? -15.758 -11.197 1.358 1.00 98.38 83 LEU A CA 1
ATOM 625 C C . LEU A 1 83 ? -14.276 -11.477 1.645 1.00 98.38 83 LEU A C 1
ATOM 627 O O . LEU A 1 83 ? -13.769 -12.502 1.203 1.00 98.38 83 LEU A O 1
ATOM 631 N N . LEU A 1 84 ? -13.570 -10.593 2.363 1.00 98.00 84 LEU A N 1
ATOM 632 C CA . LEU A 1 84 ? -12.145 -10.785 2.660 1.00 98.00 84 LEU A CA 1
ATOM 633 C C . LEU A 1 84 ? -11.966 -11.975 3.624 1.00 98.00 84 LEU A C 1
ATOM 635 O O . LEU A 1 84 ? -12.449 -11.875 4.754 1.00 98.00 84 LEU A O 1
ATOM 639 N N . PRO A 1 85 ? -11.291 -13.078 3.239 1.00 97.25 85 PRO A N 1
ATOM 640 C CA . PRO A 1 85 ? -11.121 -14.225 4.128 1.00 97.25 85 PRO A CA 1
ATOM 641 C C . PRO A 1 85 ? -10.267 -13.844 5.340 1.00 97.25 85 PRO A C 1
ATOM 643 O O . PRO A 1 85 ? -9.242 -13.181 5.192 1.00 97.25 85 PRO A O 1
ATOM 646 N N . GLY A 1 86 ? -10.684 -14.254 6.538 1.00 96.50 86 GLY A N 1
ATOM 647 C CA . GLY A 1 86 ? -10.111 -13.801 7.809 1.00 96.50 86 GLY A CA 1
ATOM 648 C C . GLY A 1 86 ? -11.145 -13.092 8.687 1.00 96.50 86 GLY A C 1
ATOM 649 O O . GLY A 1 86 ? -12.347 -13.316 8.565 1.00 96.50 86 GLY A O 1
ATOM 650 N N . ASN A 1 87 ? -10.678 -12.219 9.579 1.00 95.88 87 ASN A N 1
ATOM 651 C CA . ASN A 1 87 ? -11.454 -11.582 10.651 1.00 95.88 87 ASN A CA 1
ATOM 652 C C . ASN A 1 87 ? -12.601 -10.663 10.177 1.00 95.88 87 ASN A C 1
ATOM 654 O O . ASN A 1 87 ? -13.444 -10.265 10.979 1.00 95.88 87 ASN A O 1
ATOM 658 N N . PHE A 1 88 ? -12.636 -10.300 8.892 1.00 95.25 88 PHE A N 1
ATOM 659 C CA . PHE A 1 88 ? -13.695 -9.474 8.295 1.00 95.25 88 PHE A CA 1
ATOM 660 C C . PHE A 1 88 ? -14.597 -10.265 7.324 1.00 95.25 88 PHE A C 1
ATOM 662 O O . PHE A 1 88 ? -15.453 -9.683 6.656 1.00 95.25 88 PHE A O 1
ATOM 669 N N . HIS A 1 89 ? -14.446 -11.591 7.261 1.00 97.56 89 HIS A N 1
ATOM 670 C CA . HIS A 1 89 ? -15.307 -12.460 6.463 1.00 97.56 89 HIS A CA 1
ATOM 671 C C . HIS A 1 89 ? -16.720 -12.559 7.064 1.00 97.56 89 HIS A C 1
ATOM 673 O O . HIS A 1 89 ? -16.898 -12.591 8.280 1.00 97.56 89 HIS A O 1
ATOM 679 N N . GLY A 1 90 ? -17.747 -12.599 6.214 1.00 97.69 90 GLY A N 1
ATOM 680 C CA . GLY A 1 90 ? -19.160 -12.670 6.601 1.00 97.69 90 GLY A CA 1
ATOM 681 C C . GLY A 1 90 ? -19.744 -11.390 7.216 1.00 97.69 90 GLY A C 1
ATOM 682 O O . GLY A 1 90 ? -20.960 -11.308 7.383 1.00 97.69 90 GLY A O 1
ATOM 683 N N . ARG A 1 91 ? -18.922 -10.376 7.528 1.00 95.69 91 ARG A N 1
ATOM 684 C CA . ARG A 1 91 ? -19.347 -9.107 8.140 1.00 95.69 91 ARG A CA 1
ATOM 685 C C . ARG A 1 91 ? -18.823 -7.910 7.335 1.00 95.69 91 ARG A C 1
ATOM 687 O O . ARG A 1 91 ? -17.669 -7.526 7.521 1.00 95.69 91 ARG A O 1
ATOM 694 N N . PRO A 1 92 ? -19.663 -7.278 6.494 1.00 98.06 92 PRO A N 1
ATOM 695 C CA . PRO A 1 92 ? -19.384 -5.954 5.946 1.00 98.06 92 PRO A CA 1
ATOM 696 C C . PRO A 1 92 ? -18.999 -4.964 7.055 1.00 98.06 92 PRO A C 1
ATOM 698 O O . PRO A 1 92 ? -19.679 -4.888 8.080 1.00 98.06 92 PRO A O 1
ATOM 701 N N . ARG A 1 93 ? -17.908 -4.218 6.859 1.00 98.19 93 ARG A N 1
ATOM 702 C CA . ARG A 1 93 ? -17.437 -3.161 7.774 1.00 98.19 93 ARG A CA 1
ATOM 703 C C . ARG A 1 93 ? -17.016 -1.919 6.996 1.00 98.19 93 ARG A C 1
ATOM 705 O O . ARG A 1 93 ? -16.722 -2.000 5.803 1.00 98.19 93 ARG A O 1
ATOM 712 N N . ALA A 1 94 ? -16.984 -0.779 7.680 1.00 98.75 94 ALA A N 1
ATOM 713 C CA . ALA A 1 94 ? -16.619 0.494 7.074 1.00 98.75 94 ALA A CA 1
ATOM 714 C C . ALA A 1 94 ? -15.138 0.547 6.663 1.00 98.75 94 ALA A C 1
ATOM 716 O O . ALA A 1 94 ? -14.263 -0.077 7.277 1.00 98.75 94 ALA A O 1
ATOM 717 N N . VAL A 1 95 ? -14.859 1.345 5.636 1.00 98.81 95 VAL A N 1
ATOM 718 C CA . VAL A 1 95 ? -13.521 1.625 5.116 1.00 98.81 95 VAL A CA 1
ATOM 719 C C . VAL A 1 95 ? -13.339 3.131 4.978 1.00 98.81 95 VAL A C 1
ATOM 721 O O . VAL A 1 95 ? -14.161 3.824 4.381 1.00 98.81 95 VAL A O 1
ATOM 724 N N . PHE A 1 96 ? -12.240 3.643 5.517 1.00 98.50 96 PHE A N 1
ATOM 725 C CA . PHE A 1 96 ? -11.823 5.032 5.362 1.00 98.50 96 PHE A CA 1
ATOM 726 C C . PHE A 1 96 ? -10.790 5.124 4.237 1.00 98.50 96 PHE A C 1
ATOM 728 O O . PHE A 1 96 ? -9.806 4.384 4.241 1.00 98.50 96 PHE A O 1
ATOM 735 N N . TYR A 1 97 ? -10.987 6.034 3.282 1.00 97.62 97 TYR A N 1
ATOM 736 C CA . TYR A 1 97 ? -10.033 6.273 2.198 1.00 97.62 97 TYR A CA 1
ATOM 737 C C . TYR A 1 97 ? -9.547 7.726 2.238 1.00 97.62 97 TYR A C 1
ATOM 739 O O . TYR A 1 97 ? -10.327 8.667 2.081 1.00 97.62 97 TYR A O 1
ATOM 747 N N . VAL A 1 98 ? -8.240 7.906 2.429 1.00 95.19 98 VAL A N 1
ATOM 748 C CA . VAL A 1 98 ? -7.550 9.198 2.360 1.00 95.19 98 VAL A CA 1
ATOM 749 C C . VAL A 1 98 ? -6.820 9.252 1.022 1.00 95.19 98 VAL A C 1
ATOM 751 O O . VAL A 1 98 ? -5.694 8.776 0.896 1.00 95.19 98 VAL A O 1
ATOM 754 N N . ALA A 1 99 ? -7.492 9.791 0.006 1.00 91.12 99 ALA A N 1
ATOM 755 C CA . ALA A 1 99 ? -6.899 10.071 -1.300 1.00 91.12 99 ALA A CA 1
ATOM 756 C C . ALA A 1 99 ? -6.577 11.565 -1.389 1.00 91.12 99 ALA A C 1
ATOM 758 O O . ALA A 1 99 ? -7.498 12.382 -1.415 1.00 91.12 99 ALA A O 1
ATOM 759 N N . VAL A 1 100 ? -5.286 11.906 -1.426 1.00 85.25 100 VAL A N 1
ATOM 760 C CA . VAL A 1 100 ? -4.818 13.309 -1.429 1.00 85.25 100 VAL A CA 1
ATOM 761 C C . VAL A 1 100 ? -4.609 13.842 -2.852 1.00 85.25 100 VAL A C 1
ATOM 763 O O . VAL A 1 100 ? -4.793 15.028 -3.108 1.00 85.25 100 VAL A O 1
ATOM 766 N N . GLU A 1 101 ? -4.236 12.966 -3.787 1.00 84.19 101 GLU A N 1
ATOM 767 C CA . GLU A 1 101 ? -3.791 13.348 -5.138 1.00 84.19 101 GLU A CA 1
ATOM 768 C C . GLU A 1 101 ? -4.849 13.105 -6.227 1.00 84.19 101 GLU A C 1
ATOM 770 O O . GLU A 1 101 ? -4.804 13.732 -7.285 1.00 84.19 101 GLU A O 1
ATOM 775 N N . ASP A 1 102 ? -5.804 12.203 -5.983 1.00 89.56 102 ASP A N 1
ATOM 776 C CA . ASP A 1 102 ? -6.690 11.659 -7.015 1.00 89.56 102 ASP A CA 1
ATOM 777 C C . ASP A 1 102 ? -8.135 12.190 -6.901 1.00 89.56 102 ASP A C 1
ATOM 779 O O . ASP A 1 102 ? -8.713 12.294 -5.816 1.00 89.56 102 ASP A O 1
ATOM 783 N N . SER A 1 103 ? -8.757 12.511 -8.039 1.00 92.50 103 SER A N 1
ATOM 784 C CA . SER A 1 103 ? -10.093 13.128 -8.079 1.00 92.50 103 SER A CA 1
ATOM 785 C C . SER A 1 103 ? -11.170 12.171 -7.564 1.00 92.50 103 SER A C 1
ATOM 787 O O . SER A 1 103 ? -11.407 11.111 -8.146 1.00 92.50 103 SER A O 1
ATOM 789 N N . TRP A 1 104 ? -11.909 12.557 -6.519 1.00 94.38 104 TRP A N 1
ATOM 790 C CA . TRP A 1 104 ? -12.949 11.686 -5.954 1.00 94.38 104 TRP A CA 1
ATOM 791 C C . TRP A 1 104 ? -14.061 11.333 -6.950 1.00 94.38 104 TRP A C 1
ATOM 793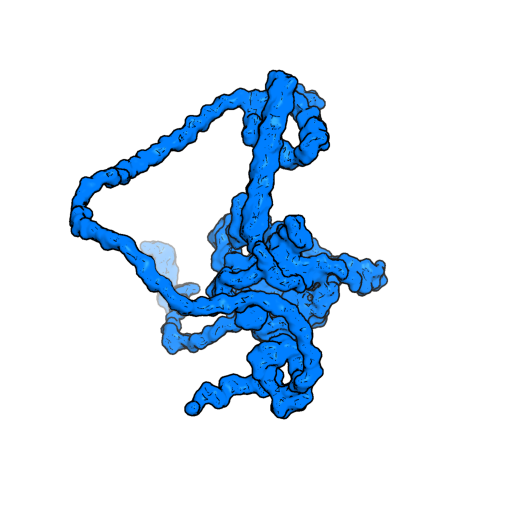 O O . TRP A 1 104 ? -14.496 10.184 -7.020 1.00 94.38 104 TRP A O 1
ATOM 803 N N . LYS A 1 105 ? -14.486 12.310 -7.759 1.00 95.31 105 LYS A N 1
ATOM 804 C CA . LYS A 1 105 ? -15.610 12.177 -8.703 1.00 95.31 105 LYS A CA 1
ATOM 805 C C . LYS A 1 105 ? -15.225 11.509 -10.026 1.00 95.31 105 LYS A C 1
ATOM 807 O O . LYS A 1 105 ? -16.102 10.974 -10.694 1.00 95.31 105 LYS A O 1
ATOM 812 N N . GLN A 1 106 ? -13.952 11.570 -10.419 1.00 94.06 106 GLN A N 1
ATOM 813 C CA . GLN A 1 106 ? -13.470 11.059 -11.712 1.00 94.06 106 GLN A CA 1
ATOM 814 C C . GLN A 1 106 ? -12.610 9.801 -11.570 1.00 94.06 106 GLN A C 1
ATOM 816 O O . GLN A 1 106 ? -12.574 8.996 -12.496 1.00 94.06 106 GLN A O 1
ATOM 821 N N . THR A 1 107 ? -11.970 9.606 -10.414 1.00 94.31 107 THR A N 1
ATOM 822 C CA . THR A 1 107 ? -11.061 8.487 -10.177 1.00 94.31 107 THR A CA 1
ATOM 823 C C . THR A 1 107 ? -11.501 7.571 -9.039 1.00 94.31 107 THR A C 1
ATOM 825 O O . THR A 1 107 ? -11.710 6.386 -9.284 1.00 94.31 107 THR A O 1
ATOM 828 N N . ILE A 1 108 ? -11.644 8.079 -7.807 1.00 96.88 108 ILE A N 1
ATOM 829 C CA . ILE A 1 108 ? -11.831 7.221 -6.618 1.00 96.88 108 ILE A CA 1
ATOM 830 C C . ILE A 1 108 ? -13.166 6.476 -6.667 1.00 96.88 108 ILE A C 1
ATOM 832 O O . ILE A 1 108 ? -13.172 5.247 -6.688 1.00 96.88 108 ILE A O 1
ATOM 836 N N . VAL A 1 109 ? -14.293 7.193 -6.757 1.00 97.69 109 VAL A N 1
ATOM 837 C CA . VAL A 1 109 ? -15.624 6.564 -6.783 1.00 97.69 109 VAL A CA 1
ATOM 838 C C . VAL A 1 109 ? -15.797 5.645 -8.005 1.00 97.69 109 VAL A C 1
ATOM 840 O O . VAL A 1 109 ? -16.213 4.503 -7.810 1.00 97.69 109 VAL A O 1
ATOM 843 N N . PRO A 1 110 ? -15.402 6.031 -9.238 1.00 97.75 110 PRO A N 1
ATOM 844 C CA . PRO A 1 110 ? -15.410 5.103 -10.367 1.00 97.75 110 PRO A CA 1
ATOM 845 C C . PRO A 1 110 ? -14.550 3.845 -10.151 1.00 97.75 110 PRO A C 1
ATOM 847 O O . PRO A 1 110 ? -15.023 2.746 -10.430 1.00 97.75 110 PRO A O 1
ATOM 850 N N . ARG A 1 111 ? -13.326 3.952 -9.606 1.00 97.81 111 ARG A N 1
ATOM 851 C CA . ARG A 1 111 ? -12.486 2.772 -9.305 1.00 97.81 111 ARG A CA 1
ATOM 852 C C . ARG A 1 111 ? -13.101 1.874 -8.224 1.00 97.81 111 ARG A C 1
ATOM 854 O O . ARG A 1 111 ? -13.021 0.657 -8.362 1.00 97.81 111 ARG A O 1
ATOM 861 N N . LEU A 1 112 ? -13.743 2.438 -7.198 1.00 98.44 112 LEU A N 1
ATOM 862 C CA . LEU A 1 112 ? -14.460 1.679 -6.162 1.00 98.44 112 LEU A CA 1
ATOM 863 C C . LEU A 1 112 ? -15.641 0.886 -6.741 1.00 98.44 112 LEU A C 1
ATOM 865 O O . LEU A 1 112 ? -15.784 -0.299 -6.440 1.00 98.44 112 LEU A O 1
ATOM 869 N N . ILE A 1 113 ? -16.436 1.502 -7.626 1.00 98.19 113 ILE A N 1
ATOM 870 C CA . ILE A 1 113 ? -17.527 0.815 -8.339 1.00 98.19 113 ILE A CA 1
ATOM 871 C C . ILE A 1 113 ? -16.958 -0.304 -9.223 1.00 98.19 113 ILE A C 1
ATOM 873 O O . ILE A 1 113 ? -17.433 -1.435 -9.158 1.00 98.19 113 ILE A O 1
ATOM 877 N N . GLY A 1 114 ? -15.895 -0.029 -9.988 1.00 97.69 114 GLY A N 1
ATOM 878 C CA . GLY A 1 114 ? -15.220 -1.030 -10.823 1.00 97.69 114 GLY A CA 1
ATOM 879 C C . GLY A 1 114 ? -14.580 -2.183 -10.035 1.00 97.69 114 GLY A C 1
ATOM 880 O O . GLY A 1 114 ? -14.457 -3.289 -10.560 1.00 97.69 114 GLY A O 1
ATOM 881 N N . ALA A 1 115 ? -14.208 -1.958 -8.771 1.00 98.06 115 ALA A N 1
ATOM 882 C CA . ALA A 1 115 ? -13.746 -2.993 -7.845 1.00 98.06 115 ALA A CA 1
ATOM 883 C C . ALA A 1 115 ? -14.894 -3.800 -7.200 1.00 98.06 115 ALA A C 1
ATOM 885 O O . ALA A 1 115 ? -14.653 -4.907 -6.718 1.00 98.06 115 ALA A O 1
ATOM 886 N N . GLY A 1 116 ? -16.130 -3.284 -7.220 1.00 98.06 116 GLY A N 1
ATOM 887 C CA . GLY A 1 116 ? -17.315 -3.906 -6.618 1.00 98.06 116 GLY A CA 1
ATOM 888 C C . GLY A 1 116 ? -17.572 -3.533 -5.151 1.00 98.06 116 GLY A C 1
ATOM 889 O O . GLY A 1 116 ? -18.317 -4.240 -4.470 1.00 98.06 116 GLY A O 1
ATOM 890 N N . ALA A 1 117 ? -16.965 -2.452 -4.650 1.00 98.62 117 ALA A N 1
ATOM 891 C CA . ALA A 1 117 ? -17.133 -2.008 -3.264 1.00 98.62 117 ALA A CA 1
ATOM 892 C C . ALA A 1 117 ? -18.582 -1.624 -2.927 1.00 98.62 117 ALA A C 1
ATOM 894 O O . ALA A 1 117 ? -19.387 -1.342 -3.819 1.00 98.62 117 ALA A O 1
ATOM 895 N N . ASP A 1 118 ? -18.922 -1.612 -1.637 1.00 98.50 118 ASP A N 1
ATOM 896 C CA . ASP A 1 118 ? -20.135 -0.943 -1.163 1.00 98.50 118 ASP A CA 1
ATOM 897 C C . ASP A 1 118 ? -19.826 0.503 -0.778 1.00 98.50 118 ASP A C 1
ATOM 899 O O . ASP A 1 118 ? -19.069 0.752 0.158 1.00 98.50 118 ASP A O 1
ATOM 903 N N . LEU A 1 119 ? -20.375 1.457 -1.534 1.00 98.31 119 LEU A N 1
ATOM 904 C CA . LEU A 1 119 ? -20.075 2.878 -1.357 1.00 98.31 119 LEU A CA 1
ATOM 905 C C . LEU A 1 119 ? -20.676 3.4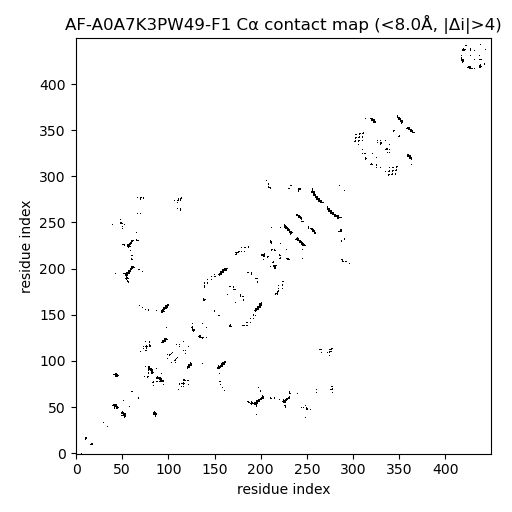47 -0.070 1.00 98.31 119 LEU A C 1
ATOM 907 O O . LEU A 1 119 ? -20.088 4.369 0.488 1.00 98.31 119 LEU A O 1
ATOM 911 N N . ASP A 1 120 ? -21.769 2.872 0.440 1.00 98.44 120 ASP A N 1
ATOM 912 C CA . ASP A 1 120 ? -22.380 3.308 1.703 1.00 98.44 120 ASP A CA 1
ATOM 913 C C . ASP A 1 120 ? -21.500 2.945 2.921 1.00 98.44 120 ASP A C 1
ATOM 915 O O . ASP A 1 120 ? -21.714 3.445 4.026 1.00 98.44 120 ASP A O 1
ATOM 919 N N . LEU A 1 121 ? -20.467 2.118 2.707 1.00 98.62 121 LEU A N 1
ATOM 920 C CA . LEU A 1 121 ? -19.429 1.766 3.677 1.00 98.62 121 LEU A CA 1
ATOM 921 C C . LEU A 1 121 ? -18.038 2.340 3.332 1.00 98.62 121 LEU A C 1
ATOM 923 O O . LEU A 1 121 ? -17.080 2.022 4.039 1.00 98.62 121 LEU A O 1
ATOM 927 N N . VAL A 1 122 ? -17.888 3.187 2.299 1.00 98.62 122 VAL A N 1
ATOM 928 C CA . VAL A 1 122 ? -16.613 3.875 1.994 1.00 98.62 122 VAL A CA 1
ATOM 929 C C . VAL A 1 122 ? -16.702 5.372 2.277 1.00 98.62 122 VAL A C 1
ATOM 931 O O . VAL A 1 122 ? -17.356 6.128 1.561 1.00 98.62 122 VAL A O 1
ATOM 934 N N . TYR A 1 123 ? -15.945 5.824 3.273 1.00 98.06 123 TYR A N 1
ATOM 935 C CA . TYR A 1 123 ? -15.895 7.224 3.683 1.00 98.06 123 TYR A CA 1
ATOM 936 C C . TYR A 1 123 ? -14.671 7.939 3.098 1.00 98.06 123 TYR A C 1
ATOM 938 O O . TYR A 1 123 ? -13.534 7.470 3.225 1.00 98.06 123 TYR A O 1
ATOM 946 N N . ARG A 1 124 ? -14.900 9.121 2.512 1.00 95.62 124 ARG A N 1
ATOM 947 C CA . ARG A 1 124 ? -13.859 10.134 2.276 1.00 95.62 124 ARG A CA 1
ATOM 948 C C . ARG A 1 124 ? -13.451 10.707 3.628 1.00 95.62 124 ARG A C 1
ATOM 950 O O . ARG A 1 124 ? -14.316 11.180 4.361 1.00 95.62 124 ARG A O 1
ATOM 957 N N . VAL A 1 125 ? -12.160 10.664 3.952 1.00 91.50 125 VAL A N 1
ATOM 958 C CA . VAL A 1 125 ? -11.633 11.256 5.189 1.00 91.50 125 VAL A CA 1
ATOM 959 C C . VAL A 1 125 ? -10.768 12.463 4.866 1.00 91.50 125 VAL A C 1
ATOM 961 O O . VAL A 1 125 ? -9.777 12.363 4.144 1.00 91.50 125 VAL A O 1
ATOM 964 N N . GLU A 1 126 ? -11.158 13.593 5.443 1.00 83.94 126 GLU A N 1
ATOM 965 C CA . GLU A 1 126 ? -10.505 14.895 5.352 1.00 83.94 126 GLU A CA 1
ATOM 966 C C . GLU A 1 126 ? -10.519 15.534 6.740 1.00 83.94 126 GLU A C 1
ATOM 968 O O . GLU A 1 126 ? -11.397 15.240 7.555 1.00 83.94 126 GLU A O 1
ATOM 973 N N . ALA A 1 127 ? -9.548 16.399 7.016 1.00 79.81 127 ALA A N 1
ATOM 974 C CA . ALA A 1 127 ? -9.584 17.229 8.208 1.00 79.81 127 ALA A CA 1
ATOM 975 C C . ALA A 1 127 ? -10.387 18.508 7.907 1.00 79.81 127 ALA A C 1
ATOM 977 O O . ALA A 1 127 ? -10.519 18.921 6.753 1.00 79.81 127 ALA A O 1
ATOM 978 N N . VAL A 1 128 ? -10.940 19.145 8.940 1.00 78.25 128 VAL A N 1
ATOM 979 C CA . VAL A 1 128 ? -11.687 20.404 8.800 1.00 78.25 128 VAL A CA 1
ATOM 980 C C . VAL A 1 128 ? -11.250 21.364 9.900 1.00 78.25 128 VAL A C 1
ATOM 982 O O . VAL A 1 128 ? -11.441 21.093 11.085 1.00 78.25 128 VAL A O 1
ATOM 985 N N . GLU A 1 129 ? -10.670 22.494 9.508 1.00 73.75 129 GLU A N 1
ATOM 986 C CA . GLU A 1 129 ? -10.279 23.574 10.414 1.00 73.75 129 GLU A CA 1
ATOM 987 C C . GLU A 1 129 ? -11.406 24.608 10.506 1.00 73.75 129 GLU A C 1
ATOM 989 O O . GLU A 1 129 ? -11.906 25.089 9.491 1.00 73.75 129 GLU A O 1
ATOM 994 N N . ALA A 1 130 ? -11.796 24.997 11.723 1.00 71.81 130 ALA A N 1
ATOM 995 C CA . ALA A 1 130 ? -12.948 25.879 11.946 1.00 71.81 130 ALA A CA 1
ATOM 996 C C . ALA A 1 130 ? -12.805 27.293 11.337 1.00 71.81 130 ALA A C 1
ATOM 998 O O . ALA A 1 130 ? -13.810 27.972 11.142 1.00 71.81 130 ALA A O 1
ATOM 999 N N . GLU A 1 131 ? -11.576 27.732 11.045 1.00 69.75 131 GLU A N 1
ATOM 1000 C CA . GLU A 1 131 ? -11.269 29.033 10.431 1.00 69.75 131 GLU A CA 1
ATOM 1001 C C . GLU A 1 131 ? -11.066 28.947 8.900 1.00 69.75 131 GLU A C 1
ATOM 1003 O O . GLU A 1 131 ? -11.339 29.920 8.199 1.00 69.75 131 GLU A O 1
ATOM 1008 N N . TYR A 1 132 ? -10.652 27.787 8.365 1.00 67.62 132 TYR A N 1
ATOM 1009 C CA . TYR A 1 132 ? -10.209 27.637 6.964 1.00 67.62 132 TYR A CA 1
ATOM 1010 C C . TYR A 1 132 ? -11.020 26.635 6.121 1.00 67.62 132 TYR A C 1
ATOM 1012 O O . TYR A 1 132 ? -10.927 26.667 4.894 1.00 67.62 132 TYR A O 1
ATOM 1020 N N . GLY A 1 133 ? -11.851 25.786 6.736 1.00 76.44 133 GLY A N 1
ATOM 1021 C CA . GLY A 1 133 ? -12.654 24.771 6.048 1.00 76.44 133 GLY A CA 1
ATOM 1022 C C . GLY A 1 133 ? -11.921 23.439 5.845 1.00 76.44 133 GLY A C 1
ATOM 1023 O O . GLY A 1 133 ? -11.164 23.004 6.711 1.00 76.44 133 GLY A O 1
ATOM 1024 N N . GLU A 1 134 ? -12.195 22.763 4.725 1.00 74.62 134 GLU A N 1
ATOM 1025 C CA . GLU A 1 134 ? -11.580 21.475 4.356 1.00 74.62 134 GLU A CA 1
ATOM 1026 C C . GLU A 1 134 ? -10.046 21.607 4.235 1.00 74.62 134 GLU A C 1
ATOM 1028 O O . GLU A 1 134 ? -9.539 22.463 3.510 1.00 74.62 134 GLU A O 1
ATOM 1033 N N . THR A 1 135 ? -9.304 20.740 4.929 1.00 77.88 135 THR A N 1
ATOM 1034 C CA . THR A 1 135 ? -7.832 20.702 4.951 1.00 77.88 135 THR A CA 1
ATOM 1035 C C . THR A 1 135 ? -7.322 19.258 4.828 1.00 77.88 135 THR A C 1
ATOM 1037 O O . THR A 1 135 ? -8.055 18.282 5.017 1.00 77.88 135 THR A O 1
ATOM 1040 N N . THR A 1 136 ? -6.043 19.088 4.490 1.00 76.44 136 THR A N 1
ATOM 1041 C CA . THR A 1 136 ? -5.434 17.755 4.355 1.00 76.44 136 THR A CA 1
ATOM 1042 C C . THR A 1 136 ? -5.156 17.142 5.727 1.00 76.44 136 THR A C 1
ATOM 1044 O O . THR A 1 136 ? -4.540 17.788 6.572 1.00 76.44 136 THR A O 1
ATOM 1047 N N . LEU A 1 137 ? -5.544 15.877 5.913 1.00 85.25 137 LEU A N 1
ATOM 1048 C CA . LEU A 1 137 ? -5.230 15.079 7.101 1.00 85.25 137 LEU A CA 1
ATOM 1049 C C . LEU A 1 137 ? -3.716 15.088 7.400 1.00 85.25 137 LEU A C 1
ATOM 1051 O O . LEU A 1 137 ? -2.906 14.716 6.549 1.00 85.25 137 LEU A O 1
ATOM 1055 N N . SER A 1 138 ? -3.349 15.481 8.618 1.00 88.00 138 SER A N 1
ATOM 1056 C CA . SER A 1 138 ? -1.976 15.663 9.090 1.00 88.00 138 SER A CA 1
ATOM 1057 C C . SER A 1 138 ? -1.644 14.622 10.160 1.00 88.00 138 SER A C 1
ATOM 1059 O O . SER A 1 138 ? -2.090 14.703 11.303 1.00 88.00 138 SER A O 1
ATOM 1061 N N . LEU A 1 139 ? -0.836 13.617 9.824 1.00 85.50 139 LEU A N 1
ATOM 1062 C CA . LEU A 1 139 ? -0.434 12.552 10.748 1.00 85.50 139 LEU A CA 1
ATOM 1063 C C . LEU A 1 139 ? 0.997 12.829 11.262 1.00 85.50 139 LEU A C 1
ATOM 1065 O O . LEU A 1 139 ? 1.881 13.136 10.457 1.00 85.50 139 LEU A O 1
ATOM 1069 N N . PRO A 1 140 ? 1.272 12.744 12.581 1.00 88.06 140 PRO A N 1
ATOM 1070 C CA . PRO A 1 140 ? 0.456 12.113 13.623 1.00 88.06 140 PRO A CA 1
ATOM 1071 C C . PRO A 1 140 ? -0.523 13.047 14.373 1.00 88.06 140 PRO A C 1
ATOM 1073 O O . PRO A 1 140 ? -1.087 12.635 15.385 1.00 88.06 140 PRO A O 1
ATOM 1076 N N . GLN A 1 141 ? -0.685 14.304 13.942 1.00 89.25 141 GLN A N 1
ATOM 1077 C CA . GLN A 1 141 ? -1.478 15.331 14.638 1.00 89.25 141 GLN A CA 1
ATOM 1078 C C . GLN A 1 141 ? -2.954 14.925 14.799 1.00 89.25 141 GLN A C 1
ATOM 1080 O O . GLN A 1 141 ? -3.493 15.006 15.901 1.00 89.25 141 GLN A O 1
ATOM 1085 N N . ASP A 1 142 ? -3.573 14.416 13.735 1.00 91.19 142 ASP A N 1
ATOM 1086 C CA . ASP A 1 142 ? -5.003 14.087 13.695 1.00 91.19 142 ASP A CA 1
ATOM 1087 C C . ASP A 1 142 ? -5.321 12.653 14.166 1.00 91.19 142 ASP A C 1
ATOM 1089 O O . ASP A 1 142 ? -6.470 12.211 14.095 1.00 91.19 142 ASP A O 1
ATOM 1093 N N . ASN A 1 143 ? -4.329 11.906 14.677 1.00 92.31 143 ASN A N 1
ATOM 1094 C CA . ASN A 1 143 ? -4.502 10.502 15.074 1.00 92.31 143 ASN A CA 1
ATOM 1095 C C . ASN A 1 143 ? -5.644 10.301 16.083 1.00 92.31 143 ASN A C 1
ATOM 1097 O O . ASN A 1 143 ? -6.370 9.321 15.980 1.00 92.31 143 ASN A O 1
ATOM 1101 N N . SER A 1 144 ? -5.839 11.208 17.042 1.00 92.38 144 SER A N 1
ATOM 1102 C CA . SER A 1 144 ? -6.917 11.086 18.038 1.00 92.38 144 SER A CA 1
ATOM 1103 C C . SER A 1 144 ? -8.316 11.276 17.439 1.00 92.38 144 SER A C 1
ATOM 1105 O O . SER A 1 144 ? -9.271 10.656 17.908 1.00 92.38 144 SER A O 1
ATOM 1107 N N . LEU A 1 145 ? -8.442 12.093 16.389 1.00 93.81 145 LEU A N 1
ATOM 1108 C CA . LEU A 1 145 ? -9.688 12.278 15.643 1.00 93.81 145 LEU A CA 1
ATOM 1109 C C . LEU A 1 145 ? -9.974 11.051 14.772 1.00 93.81 145 LEU A C 1
ATOM 1111 O O . LEU A 1 145 ? -11.092 10.537 14.778 1.00 93.81 145 LEU A O 1
ATOM 1115 N N . MET A 1 146 ? -8.950 10.538 14.084 1.00 94.75 146 MET A N 1
ATOM 1116 C CA . MET A 1 146 ? -9.053 9.324 13.273 1.00 94.75 146 MET A CA 1
ATOM 1117 C C . MET A 1 146 ? -9.370 8.085 14.123 1.00 94.75 146 MET A C 1
ATOM 1119 O O . MET A 1 146 ? -10.261 7.325 13.762 1.00 94.75 146 MET A O 1
ATOM 1123 N N . GLU A 1 147 ? -8.708 7.898 15.266 1.00 95.75 147 GLU A N 1
ATOM 1124 C CA . GLU A 1 147 ? -8.969 6.800 16.207 1.00 95.75 147 GLU A CA 1
ATOM 1125 C C . GLU A 1 147 ? -10.411 6.814 16.723 1.00 95.75 147 GLU A C 1
ATOM 1127 O O . GLU A 1 147 ? -11.081 5.780 16.737 1.00 95.75 147 GLU A O 1
ATOM 1132 N N . LYS A 1 148 ? -10.914 8.001 17.084 1.00 96.38 148 LYS A N 1
ATOM 1133 C CA . LYS A 1 148 ? -12.304 8.184 17.496 1.00 96.38 148 LYS A CA 1
ATOM 1134 C C . LYS A 1 148 ? -13.273 7.811 16.363 1.00 96.38 148 LYS A C 1
ATOM 1136 O O . LYS A 1 148 ? -14.183 7.017 16.584 1.00 96.38 148 LYS A O 1
ATOM 1141 N N . ALA A 1 149 ? -13.054 8.331 15.156 1.00 96.94 149 ALA A N 1
ATOM 1142 C CA . ALA A 1 149 ? -13.918 8.065 14.006 1.00 96.94 149 ALA A CA 1
ATOM 1143 C C . ALA A 1 149 ? -13.886 6.586 13.560 1.00 96.94 149 ALA A C 1
ATOM 1145 O O . ALA A 1 149 ? -14.915 6.047 13.158 1.00 96.94 149 ALA A O 1
ATOM 1146 N N . ILE A 1 150 ? -12.742 5.901 13.692 1.00 98.00 150 ILE A N 1
ATOM 1147 C CA . ILE A 1 150 ? -12.616 4.450 13.467 1.00 98.00 150 ILE A CA 1
ATOM 1148 C C . ILE A 1 150 ? -13.544 3.663 14.404 1.00 98.00 150 ILE A C 1
ATOM 1150 O O . ILE A 1 150 ? -14.219 2.735 13.954 1.00 98.00 150 ILE A O 1
ATOM 1154 N N . ALA A 1 151 ? -13.601 4.047 15.683 1.00 97.06 151 ALA A N 1
ATOM 1155 C CA . ALA A 1 151 ? -14.471 3.416 16.672 1.00 97.06 151 ALA A CA 1
ATOM 1156 C C . ALA A 1 151 ? -15.959 3.759 16.461 1.00 97.06 151 ALA A C 1
ATOM 1158 O O . ALA A 1 151 ? -16.806 2.877 16.579 1.00 97.06 151 ALA A O 1
ATOM 1159 N N . GLU A 1 152 ? -16.285 5.010 16.115 1.00 97.62 152 GLU A N 1
ATOM 1160 C CA . GLU A 1 152 ? -17.670 5.455 15.872 1.00 97.62 152 GLU A CA 1
ATOM 1161 C C . GLU A 1 152 ? -18.303 4.815 14.620 1.00 97.62 152 GLU A C 1
ATOM 1163 O O . GLU A 1 152 ? -19.513 4.596 14.602 1.00 97.62 152 GLU A O 1
ATOM 1168 N N . HIS A 1 153 ? -17.504 4.474 13.600 1.00 97.75 153 HIS A N 1
ATOM 1169 C CA . HIS A 1 153 ? -17.980 3.905 12.328 1.00 97.75 153 HIS A CA 1
ATOM 1170 C C . HIS A 1 153 ? -17.695 2.399 12.139 1.00 97.75 153 HIS A C 1
ATOM 1172 O O . HIS A 1 153 ? -17.934 1.875 11.054 1.00 97.75 153 HIS A O 1
ATOM 1178 N N . ASP A 1 154 ? -17.195 1.688 13.158 1.00 96.50 154 ASP A N 1
ATOM 1179 C CA . ASP A 1 154 ? -16.798 0.266 13.071 1.00 96.50 154 ASP A CA 1
ATOM 1180 C C . ASP A 1 154 ? -15.837 -0.029 11.893 1.00 96.50 154 ASP A C 1
ATOM 1182 O O . ASP A 1 154 ? -16.021 -0.967 11.110 1.00 96.50 154 ASP A O 1
ATOM 1186 N N . VAL A 1 155 ? -14.797 0.795 11.744 1.00 98.56 155 VAL A N 1
ATOM 1187 C CA . VAL A 1 155 ? -13.889 0.742 10.587 1.00 98.56 155 VAL A CA 1
ATOM 1188 C C . VAL A 1 155 ? -12.942 -0.458 10.662 1.00 98.56 155 VAL A C 1
ATOM 1190 O O . VAL A 1 155 ? -12.358 -0.775 11.701 1.00 98.56 155 VAL A O 1
ATOM 1193 N N . ALA A 1 156 ? -12.770 -1.126 9.523 1.00 98.50 156 ALA A N 1
ATOM 1194 C CA . ALA A 1 156 ? -11.887 -2.278 9.347 1.00 98.50 156 ALA A CA 1
ATOM 1195 C C . ALA A 1 156 ? -10.577 -1.947 8.619 1.00 98.50 156 ALA A C 1
ATOM 1197 O O . ALA A 1 156 ? -9.558 -2.594 8.866 1.00 98.50 156 ALA A O 1
ATOM 1198 N N . LEU A 1 157 ? -10.595 -0.943 7.741 1.00 98.81 157 LEU A N 1
ATOM 1199 C CA . LEU A 1 157 ? -9.456 -0.535 6.923 1.00 98.81 157 LEU A CA 1
ATOM 1200 C C . LEU A 1 157 ? -9.408 0.989 6.788 1.00 98.81 157 LEU A C 1
ATOM 1202 O O . LEU A 1 157 ? -10.408 1.619 6.453 1.00 98.81 157 LEU A O 1
ATOM 1206 N N . VAL A 1 158 ? -8.221 1.558 6.978 1.00 98.56 158 VAL A N 1
ATOM 1207 C CA . VAL A 1 158 ? -7.875 2.927 6.589 1.00 98.56 158 VAL A CA 1
ATOM 1208 C C . VAL A 1 158 ? -6.835 2.851 5.476 1.00 98.56 158 VAL A C 1
ATOM 1210 O O . VAL A 1 158 ? -5.748 2.318 5.692 1.00 98.56 158 VAL A O 1
ATOM 1213 N N . VAL A 1 159 ? -7.144 3.379 4.292 1.00 98.31 159 VAL A N 1
ATOM 1214 C CA . VAL A 1 159 ? -6.192 3.488 3.176 1.00 98.31 159 VAL A CA 1
ATOM 1215 C C . VAL A 1 159 ? -5.619 4.901 3.132 1.00 98.31 159 VAL A C 1
ATOM 1217 O O . VAL A 1 159 ? -6.373 5.871 3.109 1.00 98.31 159 VAL A O 1
ATOM 1220 N N . LEU A 1 160 ? -4.290 5.012 3.105 1.00 96.44 160 LEU A N 1
ATOM 1221 C CA . LEU A 1 160 ? -3.550 6.272 3.010 1.00 96.44 160 LEU A CA 1
ATOM 1222 C C . LEU A 1 160 ? -2.830 6.314 1.652 1.00 96.44 160 LEU A C 1
ATOM 1224 O O . LEU A 1 160 ? -1.818 5.626 1.468 1.00 96.44 160 LEU A O 1
ATOM 1228 N N . ASP A 1 161 ? -3.374 7.073 0.695 1.00 93.75 161 ASP A N 1
ATOM 1229 C CA . ASP A 1 161 ? -2.994 7.036 -0.724 1.00 93.75 161 ASP A CA 1
ATOM 1230 C C . ASP A 1 161 ? -2.590 8.428 -1.278 1.00 93.75 161 ASP A C 1
ATOM 1232 O O . ASP A 1 161 ? -3.458 9.247 -1.612 1.00 93.75 161 ASP A O 1
ATOM 1236 N N . PRO A 1 162 ? -1.278 8.716 -1.392 1.00 91.88 162 PRO A N 1
ATOM 1237 C CA . PRO A 1 162 ? -0.156 7.976 -0.811 1.00 91.88 162 PRO A CA 1
ATOM 1238 C C . PRO A 1 162 ? 0.086 8.344 0.663 1.00 91.88 162 PRO A C 1
ATOM 1240 O O . PRO A 1 162 ? -0.162 9.465 1.110 1.00 91.88 162 PRO A O 1
ATOM 1243 N N . LEU A 1 163 ? 0.689 7.413 1.409 1.00 91.75 163 LEU A N 1
ATOM 1244 C CA . LEU A 1 163 ? 1.047 7.559 2.825 1.00 91.75 163 LEU A CA 1
ATOM 1245 C C . LEU A 1 163 ? 1.865 8.830 3.101 1.00 91.75 163 LEU A C 1
ATOM 1247 O O . LEU A 1 163 ? 1.661 9.488 4.116 1.00 91.75 163 LEU A O 1
ATOM 1251 N N . MET A 1 164 ? 2.781 9.178 2.193 1.00 86.19 164 MET A N 1
ATOM 1252 C CA . MET A 1 164 ? 3.697 10.314 2.355 1.00 86.19 164 MET A CA 1
ATOM 1253 C C . MET A 1 164 ? 2.958 11.656 2.376 1.00 86.19 164 MET A C 1
ATOM 1255 O O . MET A 1 164 ? 3.337 12.541 3.136 1.00 86.19 164 MET A O 1
ATOM 1259 N N . SER A 1 165 ? 1.881 11.785 1.597 1.00 87.25 165 SER A N 1
ATOM 1260 C CA . SER A 1 165 ? 1.075 13.009 1.500 1.00 87.25 165 SER A CA 1
ATOM 1261 C C . SER A 1 165 ? 0.148 13.206 2.713 1.00 87.25 165 SER A C 1
ATOM 1263 O O . SER A 1 165 ? -0.451 14.268 2.854 1.00 87.25 165 SER A O 1
ATOM 1265 N N . CYS A 1 166 ? 0.080 12.215 3.613 1.00 87.25 166 CYS A N 1
ATOM 1266 C CA . CYS A 1 166 ? -0.596 12.290 4.912 1.00 87.25 166 CYS A CA 1
ATOM 1267 C C . CYS A 1 166 ? 0.374 12.577 6.082 1.00 87.25 166 CYS A C 1
ATOM 1269 O O . CYS A 1 166 ? -0.069 12.733 7.217 1.00 87.25 166 CYS A O 1
ATOM 1271 N N . ILE A 1 167 ? 1.696 12.597 5.854 1.00 87.38 167 ILE A N 1
ATOM 1272 C CA . ILE A 1 167 ? 2.695 12.867 6.901 1.00 87.38 167 ILE A CA 1
ATOM 1273 C C . ILE A 1 167 ? 2.847 14.384 7.084 1.00 87.38 167 ILE A C 1
ATOM 1275 O O . ILE A 1 167 ? 3.035 15.127 6.121 1.00 87.38 167 ILE A O 1
ATOM 1279 N N . GLY A 1 168 ? 2.784 14.849 8.334 1.00 83.19 168 GLY A N 1
ATOM 1280 C CA . GLY A 1 168 ? 2.850 16.268 8.680 1.00 83.19 168 GLY A CA 1
ATOM 1281 C C . GLY A 1 168 ? 4.112 16.965 8.151 1.00 83.19 168 GLY A C 1
ATOM 1282 O O . GLY A 1 168 ? 5.228 16.470 8.306 1.00 83.19 168 GLY A O 1
ATOM 1283 N N . LYS A 1 169 ? 3.937 18.165 7.578 1.00 76.56 169 LYS A N 1
ATOM 1284 C CA . LYS A 1 169 ? 4.934 18.922 6.781 1.00 76.56 169 LYS A CA 1
ATOM 1285 C C . LYS A 1 169 ? 6.276 19.235 7.477 1.00 76.56 169 LYS A C 1
ATOM 1287 O O . LYS A 1 169 ? 7.197 19.705 6.818 1.00 76.56 169 LYS A O 1
ATOM 1292 N N . GLY A 1 170 ? 6.388 19.010 8.788 1.00 75.81 170 GLY A N 1
ATOM 1293 C CA . GLY A 1 170 ? 7.620 19.173 9.571 1.00 75.81 170 GLY A CA 1
ATOM 1294 C C . GLY A 1 170 ? 8.469 17.902 9.730 1.00 75.81 170 GLY A C 1
ATOM 1295 O O . GLY A 1 170 ? 9.456 17.941 10.460 1.00 75.81 170 GLY A O 1
ATOM 1296 N N . ILE A 1 171 ? 8.086 16.780 9.110 1.00 79.94 171 ILE A N 1
ATOM 1297 C CA . ILE A 1 171 ? 8.742 15.472 9.266 1.00 79.94 171 ILE A CA 1
ATOM 1298 C C . ILE A 1 171 ? 9.528 15.115 7.994 1.00 79.94 171 ILE A C 1
ATOM 1300 O O . ILE A 1 171 ? 8.954 14.964 6.916 1.00 79.94 171 ILE A O 1
ATOM 1304 N N . ASP A 1 172 ? 10.846 14.939 8.120 1.00 78.38 172 ASP A N 1
ATOM 1305 C CA . ASP A 1 172 ? 11.711 14.499 7.019 1.00 78.38 172 ASP A CA 1
ATOM 1306 C C . ASP A 1 172 ? 11.515 12.997 6.748 1.00 78.38 172 ASP A C 1
ATOM 1308 O O . ASP A 1 172 ? 11.920 12.135 7.534 1.00 78.38 172 ASP A O 1
ATOM 1312 N N . THR A 1 173 ? 10.903 12.671 5.607 1.00 74.38 173 THR A N 1
ATOM 1313 C CA . THR A 1 173 ? 10.570 11.286 5.241 1.00 74.38 173 THR A CA 1
ATOM 1314 C C . THR A 1 173 ? 11.773 10.429 4.821 1.00 74.38 173 THR A C 1
ATOM 1316 O O . THR A 1 173 ? 11.627 9.217 4.645 1.00 74.38 173 THR A O 1
ATOM 1319 N N . HIS A 1 174 ? 12.975 11.005 4.728 1.00 74.56 174 HIS A N 1
ATOM 1320 C CA . HIS A 1 174 ? 14.220 10.280 4.464 1.00 74.56 174 HIS A CA 1
ATOM 1321 C C . HIS A 1 174 ? 15.027 9.978 5.740 1.00 74.56 174 HIS A C 1
ATOM 1323 O O . HIS A 1 174 ? 15.922 9.131 5.712 1.00 74.56 174 HIS A O 1
ATOM 1329 N N . ARG A 1 175 ? 14.712 10.605 6.882 1.00 78.12 175 ARG A N 1
ATOM 1330 C CA . ARG A 1 175 ? 15.415 10.381 8.160 1.00 78.12 175 ARG A CA 1
ATOM 1331 C C . ARG A 1 175 ? 14.674 9.349 9.008 1.00 78.12 175 ARG A C 1
ATOM 1333 O O . ARG A 1 175 ? 13.543 9.587 9.418 1.00 78.12 175 ARG A O 1
ATOM 1340 N N . GLU A 1 176 ? 15.310 8.216 9.339 1.00 82.31 176 GLU A N 1
ATOM 1341 C CA . GLU A 1 176 ? 14.612 7.122 10.051 1.00 82.31 176 GLU A CA 1
ATOM 1342 C C . GLU A 1 176 ? 13.987 7.577 11.378 1.00 82.31 176 GLU A C 1
ATOM 1344 O O . GLU A 1 176 ? 12.836 7.248 11.656 1.00 82.31 176 GLU A O 1
ATOM 1349 N N . ARG A 1 177 ? 14.706 8.378 12.178 1.00 84.81 177 ARG A N 1
ATOM 1350 C CA . ARG A 1 177 ? 14.180 8.918 13.442 1.00 84.81 177 ARG A CA 1
ATOM 1351 C C . ARG A 1 177 ? 12.867 9.678 13.243 1.00 84.81 177 ARG A C 1
ATOM 1353 O O . ARG A 1 177 ? 11.959 9.513 14.050 1.00 84.81 177 ARG A O 1
ATOM 1360 N N . ASP A 1 178 ? 12.790 10.488 12.196 1.00 84.81 178 ASP A N 1
ATOM 1361 C CA . ASP A 1 178 ? 11.685 11.413 11.971 1.00 84.81 178 ASP A CA 1
ATOM 1362 C C . ASP A 1 178 ? 10.494 10.658 11.366 1.00 84.81 178 ASP A C 1
ATOM 1364 O O . ASP A 1 178 ? 9.378 10.778 11.857 1.00 84.81 178 ASP A O 1
ATOM 1368 N N . VAL A 1 179 ? 10.726 9.746 10.414 1.00 85.75 179 VAL A N 1
ATOM 1369 C CA . VAL A 1 179 ? 9.672 8.837 9.925 1.00 85.75 179 VAL A CA 1
ATOM 1370 C C . VAL A 1 179 ? 9.027 8.048 11.067 1.00 85.75 179 VAL A C 1
ATOM 1372 O 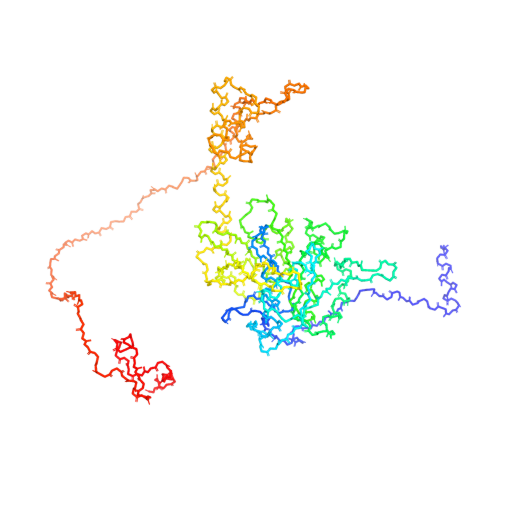O . VAL A 1 179 ? 7.814 7.848 11.070 1.00 85.75 179 VAL A O 1
ATOM 1375 N N . ARG A 1 180 ? 9.797 7.623 12.076 1.00 89.88 180 ARG A N 1
ATOM 1376 C CA . ARG A 1 180 ? 9.243 6.892 13.227 1.00 89.88 180 ARG A CA 1
ATOM 1377 C C . ARG A 1 180 ? 8.351 7.757 14.117 1.00 89.88 180 ARG A C 1
ATOM 1379 O O . ARG A 1 180 ? 7.434 7.203 14.715 1.00 89.88 180 ARG A O 1
ATOM 1386 N N . THR A 1 181 ? 8.519 9.084 14.154 1.00 89.62 181 THR A N 1
ATOM 1387 C CA . THR A 1 181 ? 7.559 9.950 14.866 1.00 89.62 181 THR A CA 1
ATOM 1388 C C . THR A 1 181 ? 6.209 10.037 14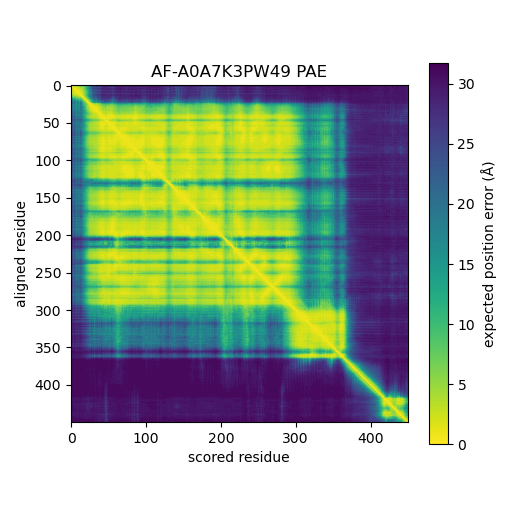.152 1.00 89.62 181 THR A C 1
ATOM 1390 O O . THR A 1 181 ? 5.211 10.267 14.826 1.00 89.62 181 THR A O 1
ATOM 1393 N N . ALA A 1 182 ? 6.141 9.766 12.842 1.00 88.00 182 ALA A N 1
ATOM 1394 C CA . ALA A 1 182 ? 4.881 9.579 12.117 1.00 88.00 182 ALA A CA 1
ATOM 1395 C C . ALA A 1 182 ? 4.342 8.137 12.217 1.00 88.00 182 ALA A C 1
ATOM 1397 O O . ALA A 1 182 ? 3.171 7.935 12.533 1.00 88.00 182 ALA A O 1
ATOM 1398 N N . LEU A 1 183 ? 5.179 7.121 11.966 1.00 92.75 183 LEU A N 1
ATOM 1399 C CA . LEU A 1 183 ? 4.715 5.731 11.842 1.00 92.75 183 LEU A CA 1
ATOM 1400 C C . LEU A 1 183 ? 4.454 5.025 13.179 1.00 92.75 183 LEU A C 1
ATOM 1402 O O . LEU A 1 183 ? 3.501 4.250 13.254 1.00 92.75 183 LEU A O 1
ATOM 1406 N N . ASP A 1 184 ? 5.249 5.261 14.231 1.00 94.38 184 ASP A N 1
ATOM 1407 C CA . ASP A 1 184 ? 5.043 4.571 15.514 1.00 94.38 184 ASP A CA 1
ATOM 1408 C C . ASP A 1 184 ? 3.681 4.950 16.154 1.00 94.38 184 ASP A C 1
ATOM 1410 O O . ASP A 1 184 ? 3.000 4.050 16.654 1.00 94.38 184 ASP A O 1
ATOM 1414 N N . PRO A 1 185 ? 3.200 6.216 16.111 1.00 94.19 185 PRO A N 1
ATOM 1415 C CA . PRO A 1 185 ? 1.831 6.555 16.516 1.00 94.19 185 PRO A CA 1
ATOM 1416 C C . PRO A 1 185 ? 0.733 5.889 15.679 1.00 94.19 185 PRO A C 1
ATOM 1418 O O . PRO A 1 185 ? -0.294 5.511 16.240 1.00 94.19 185 PRO A O 1
ATOM 1421 N N . LEU A 1 186 ? 0.939 5.717 14.367 1.00 94.69 186 LEU A N 1
ATOM 1422 C CA . LEU A 1 186 ? -0.022 5.047 13.480 1.00 94.69 186 LEU A CA 1
ATOM 1423 C C . LEU A 1 186 ? -0.094 3.542 13.752 1.00 94.69 186 LEU A C 1
ATOM 1425 O O . LEU A 1 186 ? -1.188 3.000 13.889 1.00 94.69 186 LEU A O 1
ATOM 1429 N N . ALA A 1 187 ? 1.050 2.879 13.931 1.00 96.06 187 ALA A N 1
ATOM 1430 C CA . ALA A 1 187 ? 1.095 1.472 14.321 1.00 96.06 187 ALA A CA 1
ATOM 1431 C C . ALA A 1 187 ? 0.362 1.226 15.653 1.00 96.06 187 ALA A C 1
ATOM 1433 O O . ALA A 1 187 ? -0.397 0.270 15.760 1.00 96.06 187 ALA A O 1
ATOM 1434 N N . ARG A 1 188 ? 0.517 2.126 16.636 1.00 95.69 188 ARG A N 1
ATOM 1435 C CA . ARG A 1 188 ? -0.209 2.058 17.918 1.00 95.69 188 ARG A CA 1
ATOM 1436 C C . ARG A 1 188 ? -1.705 2.380 17.800 1.00 95.69 188 ARG A C 1
ATOM 1438 O O . ARG A 1 188 ? -2.470 1.966 18.661 1.00 95.69 188 ARG A O 1
ATOM 1445 N N . MET A 1 189 ? -2.122 3.178 16.817 1.00 96.25 189 MET A N 1
ATOM 1446 C CA . MET A 1 189 ? -3.541 3.470 16.570 1.00 96.25 189 MET A CA 1
ATOM 1447 C C . MET A 1 189 ? -4.241 2.268 15.930 1.00 96.25 189 MET A C 1
ATOM 1449 O O . MET A 1 189 ? -5.348 1.925 16.332 1.00 96.25 189 MET A O 1
ATOM 1453 N N . ALA A 1 190 ? -3.573 1.593 14.992 1.00 97.31 190 ALA A N 1
ATOM 1454 C CA . ALA A 1 190 ? -4.035 0.319 14.450 1.00 97.31 190 ALA A CA 1
ATOM 1455 C C . ALA A 1 190 ? -4.209 -0.717 15.581 1.00 97.31 190 ALA A C 1
ATOM 1457 O O . ALA A 1 190 ? -5.296 -1.257 15.762 1.00 97.31 190 ALA A O 1
ATOM 1458 N N . ASP A 1 191 ? -3.173 -0.883 16.410 1.00 96.19 191 ASP A N 1
ATOM 1459 C CA . ASP A 1 191 ? -3.109 -1.804 17.558 1.00 96.19 191 ASP A CA 1
ATOM 1460 C C . ASP A 1 191 ? -4.304 -1.642 18.520 1.00 96.19 191 ASP A C 1
ATOM 1462 O O . ASP A 1 191 ? -4.983 -2.615 18.836 1.00 96.19 191 ASP A O 1
ATOM 1466 N N . ARG A 1 192 ? -4.652 -0.402 18.900 1.00 95.50 192 ARG A N 1
ATOM 1467 C CA . ARG A 1 192 ? -5.801 -0.123 19.788 1.00 95.50 192 ARG A CA 1
ATOM 1468 C C . ARG A 1 192 ? -7.181 -0.245 19.137 1.00 95.50 192 ARG A C 1
ATOM 1470 O O . ARG A 1 192 ? -8.166 -0.353 19.861 1.00 95.50 192 ARG A O 1
ATOM 1477 N N . THR A 1 193 ? -7.279 -0.180 17.809 1.00 97.25 193 THR A N 1
ATOM 1478 C CA . THR A 1 193 ? -8.573 -0.158 17.095 1.00 97.25 193 THR A CA 1
ATOM 1479 C C . THR A 1 193 ? -8.921 -1.470 16.397 1.00 97.25 193 THR A C 1
ATOM 1481 O O . THR A 1 193 ? -10.059 -1.648 15.966 1.00 97.25 193 THR A O 1
ATOM 1484 N N . GLY A 1 194 ? -7.955 -2.375 16.215 1.00 96.75 194 GLY A N 1
ATOM 1485 C CA . GLY A 1 194 ? -8.121 -3.575 15.390 1.00 96.75 194 GLY A CA 1
ATOM 1486 C C . GLY A 1 194 ? -8.215 -3.294 13.880 1.00 96.75 194 GLY A C 1
ATOM 1487 O O . GLY A 1 194 ? -8.251 -4.236 13.084 1.00 96.75 194 GLY A O 1
ATOM 1488 N N . ALA A 1 195 ? -8.214 -2.027 13.453 1.00 98.25 195 ALA A N 1
ATOM 1489 C CA . ALA A 1 195 ? -8.263 -1.646 12.047 1.00 98.25 195 ALA A CA 1
ATOM 1490 C C . ALA A 1 195 ? -6.909 -1.873 11.354 1.00 98.25 195 ALA A C 1
ATOM 1492 O O . ALA A 1 195 ? -5.841 -1.663 11.933 1.00 98.25 195 ALA A O 1
ATOM 1493 N N . VAL A 1 196 ? -6.945 -2.271 10.083 1.00 98.62 196 VAL A N 1
ATOM 1494 C CA . VAL A 1 196 ? -5.757 -2.282 9.221 1.00 98.62 196 VAL A CA 1
ATOM 1495 C C . VAL A 1 196 ? -5.482 -0.858 8.754 1.00 98.62 196 VAL A C 1
ATOM 1497 O O . VAL A 1 196 ? -6.364 -0.207 8.198 1.00 98.62 196 VAL A O 1
ATOM 1500 N N . LEU A 1 197 ? -4.248 -0.384 8.906 1.00 98.31 197 LEU A N 1
ATOM 1501 C CA . LEU A 1 197 ? -3.786 0.840 8.252 1.00 98.31 197 LEU A CA 1
ATOM 1502 C C . LEU A 1 197 ? -2.953 0.453 7.030 1.00 98.31 197 LEU A C 1
ATOM 1504 O O . LEU A 1 197 ? -1.842 -0.047 7.184 1.00 98.31 197 LEU A O 1
ATOM 1508 N N . LEU A 1 198 ? -3.476 0.674 5.824 1.00 98.50 198 LEU A N 1
ATOM 1509 C CA . LEU A 1 198 ? -2.782 0.418 4.563 1.00 98.50 198 LEU A CA 1
ATOM 1510 C C . LEU A 1 198 ? -2.149 1.709 4.034 1.00 98.50 198 LEU A C 1
ATOM 1512 O O . LEU A 1 198 ? -2.819 2.546 3.431 1.00 98.50 198 LEU A O 1
ATOM 1516 N N . GLY A 1 199 ? -0.841 1.854 4.224 1.00 96.69 199 GLY A N 1
ATOM 1517 C CA . GLY A 1 199 ? -0.068 2.937 3.625 1.00 96.69 199 GLY A CA 1
ATOM 1518 C C . GLY A 1 199 ? 0.425 2.582 2.224 1.00 96.69 199 GLY A C 1
ATOM 1519 O O . GLY A 1 199 ? 1.168 1.613 2.058 1.00 96.69 199 GLY A O 1
ATOM 1520 N N . ILE A 1 200 ? 0.067 3.375 1.215 1.00 95.12 200 ILE A N 1
ATOM 1521 C CA . ILE A 1 200 ? 0.584 3.210 -0.149 1.00 95.12 200 ILE A CA 1
ATOM 1522 C C . ILE A 1 200 ? 1.840 4.068 -0.334 1.00 95.12 200 ILE A C 1
ATOM 1524 O O . ILE A 1 200 ? 1.853 5.259 -0.027 1.00 95.12 200 ILE A O 1
ATOM 1528 N N . ALA A 1 201 ? 2.922 3.460 -0.825 1.00 91.06 201 ALA A N 1
ATOM 1529 C CA . ALA A 1 201 ? 4.233 4.094 -0.944 1.00 91.06 201 ALA A CA 1
ATOM 1530 C C . ALA A 1 201 ? 4.891 3.843 -2.310 1.00 91.06 201 ALA A C 1
ATOM 1532 O O . ALA A 1 201 ? 4.625 2.856 -2.999 1.00 91.06 201 ALA A O 1
ATOM 1533 N N . HIS A 1 202 ? 5.783 4.744 -2.719 1.00 85.25 202 HIS A N 1
ATOM 1534 C CA . HIS A 1 202 ? 6.546 4.607 -3.959 1.00 85.25 202 HIS A CA 1
ATOM 1535 C C . HIS A 1 202 ? 7.975 4.145 -3.662 1.00 85.25 202 HIS A C 1
ATOM 1537 O O . HIS A 1 202 ? 8.593 4.582 -2.689 1.00 85.25 202 HIS A O 1
ATOM 1543 N N . PHE A 1 203 ? 8.510 3.261 -4.508 1.00 79.19 203 PHE A N 1
ATOM 1544 C CA . PHE A 1 203 ? 9.941 2.957 -4.483 1.00 79.19 203 PHE A CA 1
ATOM 1545 C C . PHE A 1 203 ? 10.752 4.204 -4.851 1.00 79.19 203 PHE A C 1
ATOM 1547 O O . PHE A 1 203 ? 10.379 4.969 -5.745 1.00 79.19 203 PHE A O 1
ATOM 1554 N N . ASN A 1 204 ? 11.886 4.386 -4.179 1.00 68.12 204 ASN A N 1
ATOM 1555 C CA . ASN A 1 204 ? 12.882 5.380 -4.547 1.00 68.12 204 ASN A CA 1
ATOM 1556 C C . ASN A 1 204 ? 13.578 5.000 -5.876 1.00 68.12 204 ASN A C 1
ATOM 1558 O O . ASN A 1 204 ? 13.390 3.914 -6.425 1.00 68.12 204 ASN A O 1
ATOM 1562 N N . LYS A 1 205 ? 14.404 5.907 -6.414 1.00 57.59 205 LYS A N 1
ATOM 1563 C CA . LYS A 1 205 ? 15.191 5.674 -7.644 1.00 57.59 205 LYS A CA 1
ATOM 1564 C C . LYS A 1 205 ? 16.537 4.972 -7.366 1.00 57.59 205 LYS A C 1
ATOM 1566 O O . LYS A 1 205 ? 17.497 5.184 -8.104 1.00 57.59 205 LYS A O 1
ATOM 1571 N N . GLY A 1 206 ? 16.621 4.201 -6.279 1.00 54.00 206 GLY A N 1
ATOM 1572 C CA . GLY A 1 206 ? 17.812 3.467 -5.854 1.00 54.00 206 GLY A CA 1
ATOM 1573 C C . GLY A 1 206 ? 18.053 2.175 -6.641 1.00 54.00 206 GLY A C 1
ATOM 1574 O O . GLY A 1 206 ? 17.243 1.763 -7.468 1.00 54.00 206 GLY A O 1
ATOM 1575 N N . SER A 1 207 ? 19.192 1.537 -6.367 1.00 52.94 207 SER A N 1
ATOM 1576 C CA . SER A 1 207 ? 19.672 0.319 -7.039 1.00 52.94 207 SER A CA 1
ATOM 1577 C C . SER A 1 207 ? 19.553 -0.953 -6.185 1.00 52.94 207 SER A C 1
ATOM 1579 O O . SER A 1 207 ? 20.298 -1.903 -6.404 1.00 52.94 207 SER A O 1
ATOM 1581 N N . GLY A 1 208 ? 18.676 -0.955 -5.177 1.00 57.91 208 GLY A N 1
ATOM 1582 C CA . GLY A 1 208 ? 18.361 -2.152 -4.390 1.00 57.91 208 GLY A CA 1
ATOM 1583 C C . GLY A 1 208 ? 17.410 -3.097 -5.131 1.00 57.91 208 GLY A C 1
ATOM 1584 O O . GLY A 1 208 ? 16.695 -2.675 -6.039 1.00 57.91 208 GLY A O 1
ATOM 1585 N N . THR A 1 209 ? 17.389 -4.365 -4.721 1.00 67.94 209 THR A N 1
ATOM 1586 C CA . THR A 1 209 ? 16.463 -5.394 -5.233 1.00 67.94 209 THR A CA 1
ATOM 1587 C C . THR A 1 209 ? 15.392 -5.774 -4.208 1.00 67.94 209 THR A C 1
ATOM 1589 O O . THR A 1 209 ? 14.242 -5.949 -4.590 1.00 67.94 209 THR A O 1
ATOM 1592 N N . ASP A 1 210 ? 15.724 -5.807 -2.909 1.00 72.38 210 ASP A N 1
ATOM 1593 C CA . ASP A 1 210 ? 14.765 -6.007 -1.809 1.00 72.38 210 ASP A CA 1
ATOM 1594 C C . ASP A 1 210 ? 13.640 -4.943 -1.855 1.00 72.38 210 ASP A C 1
ATOM 1596 O O . ASP A 1 210 ? 13.920 -3.759 -1.605 1.00 72.38 210 ASP A O 1
ATOM 1600 N N . PRO A 1 211 ? 12.371 -5.335 -2.102 1.00 68.06 211 PRO A N 1
ATOM 1601 C CA . PRO A 1 211 ? 11.244 -4.413 -2.240 1.00 68.06 211 PRO A CA 1
ATOM 1602 C C . PRO A 1 211 ? 11.011 -3.552 -0.996 1.00 68.06 211 PRO A C 1
ATOM 1604 O O . PRO A 1 211 ? 10.590 -2.401 -1.108 1.00 68.06 211 PRO A O 1
ATOM 1607 N N . ALA A 1 212 ? 11.306 -4.079 0.194 1.00 68.25 212 ALA A N 1
ATOM 1608 C CA . ALA A 1 212 ? 11.147 -3.348 1.442 1.00 68.25 212 ALA A CA 1
ATOM 1609 C C . ALA A 1 212 ? 12.301 -2.357 1.702 1.00 68.25 212 ALA A C 1
ATOM 1611 O O . ALA A 1 212 ? 12.091 -1.347 2.371 1.00 68.25 212 ALA A O 1
ATOM 1612 N N . SER A 1 213 ? 13.500 -2.582 1.145 1.00 69.81 213 SER A N 1
ATOM 1613 C CA . SER A 1 213 ? 14.615 -1.612 1.195 1.00 69.81 213 SER A CA 1
ATOM 1614 C C . SER A 1 213 ? 14.392 -0.382 0.306 1.00 69.81 213 SER A C 1
ATOM 1616 O O . SER A 1 213 ? 14.884 0.709 0.598 1.00 69.81 213 SER A O 1
ATOM 1618 N N . LEU A 1 214 ? 13.627 -0.544 -0.777 1.00 72.56 214 LEU A N 1
ATOM 1619 C CA . LEU A 1 214 ? 13.394 0.499 -1.778 1.00 72.56 214 LEU A CA 1
ATOM 1620 C C . LEU A 1 214 ? 12.383 1.568 -1.342 1.00 72.56 214 LEU A C 1
ATOM 1622 O O . LEU A 1 214 ? 12.207 2.561 -2.051 1.00 72.56 214 LEU A O 1
ATOM 1626 N N . ILE A 1 215 ? 11.702 1.402 -0.207 1.00 75.62 215 ILE A N 1
ATOM 1627 C CA . ILE A 1 215 ? 10.629 2.307 0.220 1.00 75.62 215 ILE A CA 1
ATOM 1628 C C . ILE A 1 215 ? 11.229 3.621 0.732 1.00 75.62 215 ILE A C 1
ATOM 1630 O O . ILE A 1 215 ? 11.826 3.663 1.805 1.00 75.62 215 ILE A O 1
ATOM 1634 N N . THR A 1 216 ? 11.107 4.676 -0.086 1.00 60.16 216 THR A N 1
ATOM 1635 C CA . THR A 1 216 ? 11.449 6.094 0.192 1.00 60.16 216 THR A CA 1
ATOM 1636 C C . THR A 1 216 ? 12.823 6.415 0.813 1.00 60.16 216 THR A C 1
ATOM 1638 O O . THR A 1 216 ? 13.126 7.581 1.044 1.00 60.16 216 THR A O 1
ATOM 1641 N N . GLY A 1 217 ? 13.716 5.435 0.984 1.00 59.19 217 GLY A N 1
ATOM 1642 C CA . GLY A 1 217 ? 15.078 5.621 1.503 1.00 59.19 217 GLY A CA 1
ATOM 1643 C C . GLY A 1 217 ? 15.201 5.639 3.032 1.00 59.19 217 GLY A C 1
ATOM 1644 O O . GLY A 1 217 ? 16.292 5.886 3.533 1.00 59.19 217 GLY 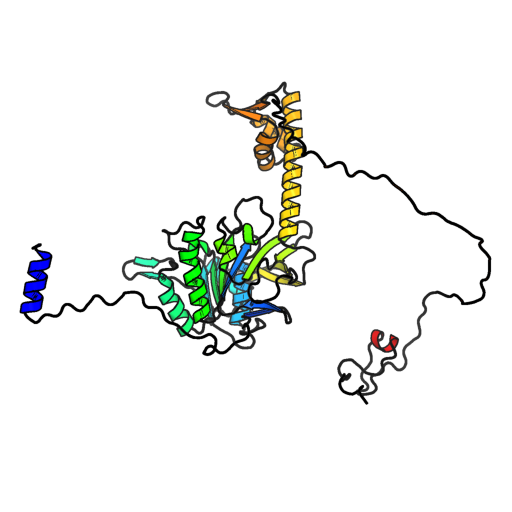A O 1
ATOM 1645 N N . SER A 1 218 ? 14.122 5.356 3.770 1.00 68.44 218 SER A N 1
ATOM 1646 C CA . SER A 1 218 ? 14.120 5.324 5.237 1.00 68.44 218 SER A CA 1
ATOM 1647 C C . SER A 1 218 ? 13.750 3.935 5.755 1.00 68.44 218 SER A C 1
ATOM 1649 O O . SER A 1 218 ? 12.660 3.425 5.485 1.00 68.44 218 SER A O 1
ATOM 1651 N N . GLY A 1 219 ? 14.639 3.334 6.556 1.00 78.44 219 GLY A N 1
ATOM 1652 C CA . GLY A 1 219 ? 14.468 1.982 7.105 1.00 78.44 219 GLY A CA 1
ATOM 1653 C C . GLY A 1 219 ? 13.184 1.795 7.921 1.00 78.44 219 GLY A C 1
ATOM 1654 O O . GLY A 1 219 ? 12.670 0.684 8.018 1.00 78.44 219 GLY A O 1
ATOM 1655 N N . ALA A 1 220 ? 12.595 2.876 8.436 1.00 82.19 220 ALA A N 1
ATOM 1656 C CA . ALA A 1 220 ? 11.348 2.860 9.193 1.00 82.19 220 ALA A CA 1
ATOM 1657 C C . ALA A 1 220 ? 10.164 2.284 8.399 1.00 82.19 220 ALA A C 1
ATOM 1659 O O . ALA A 1 220 ? 9.350 1.568 8.980 1.00 82.19 220 ALA A O 1
ATOM 1660 N N . PHE A 1 221 ? 10.094 2.515 7.083 1.00 84.94 221 PHE A N 1
ATOM 1661 C CA . PHE A 1 221 ? 9.030 1.952 6.242 1.00 84.94 221 PHE A CA 1
ATOM 1662 C C . PHE A 1 221 ? 9.161 0.431 6.037 1.00 84.94 221 PHE A C 1
ATOM 1664 O O . PHE A 1 221 ? 8.168 -0.224 5.733 1.00 84.94 221 PHE A O 1
ATOM 1671 N N . LYS A 1 222 ? 10.344 -0.152 6.283 1.00 85.81 222 LYS A N 1
ATOM 1672 C CA . LYS A 1 222 ? 10.530 -1.605 6.450 1.00 85.81 222 LYS A CA 1
ATOM 1673 C C . LYS A 1 222 ? 10.335 -2.041 7.904 1.00 85.81 222 LYS A C 1
ATOM 1675 O O . LYS A 1 222 ? 9.761 -3.095 8.166 1.00 85.81 222 LYS A O 1
ATOM 1680 N N . ASN A 1 223 ? 10.812 -1.253 8.864 1.00 89.06 223 ASN A N 1
ATOM 1681 C CA . ASN A 1 223 ? 10.925 -1.656 10.266 1.00 89.06 223 ASN A CA 1
ATOM 1682 C C . ASN A 1 223 ? 9.593 -1.596 11.033 1.00 89.06 223 ASN A C 1
ATOM 1684 O O . ASN A 1 223 ? 9.296 -2.538 11.768 1.00 89.06 223 ASN A O 1
ATOM 1688 N N . VAL A 1 224 ? 8.789 -0.542 10.853 1.00 94.38 224 VAL A N 1
ATOM 1689 C CA . VAL A 1 224 ? 7.575 -0.278 11.655 1.00 94.38 224 VAL A CA 1
ATOM 1690 C C . VAL A 1 224 ? 6.338 -1.085 11.212 1.00 94.38 224 VAL A C 1
ATOM 1692 O O . VAL A 1 224 ? 5.685 -1.650 12.090 1.00 94.38 224 VAL A O 1
ATOM 1695 N N . PRO A 1 225 ? 5.997 -1.215 9.910 1.00 96.06 225 PRO A N 1
ATOM 1696 C CA . PRO A 1 225 ? 4.835 -2.006 9.487 1.00 96.06 225 PRO A CA 1
ATOM 1697 C C . PRO A 1 225 ? 4.971 -3.489 9.857 1.00 96.06 225 PRO A C 1
ATOM 1699 O O . PRO A 1 225 ? 6.077 -4.034 9.834 1.00 96.06 225 PRO A O 1
ATOM 1702 N N . ARG A 1 226 ? 3.864 -4.175 10.159 1.00 97.06 226 ARG A N 1
ATOM 1703 C CA . ARG A 1 226 ? 3.869 -5.629 10.421 1.00 97.06 226 ARG A CA 1
ATOM 1704 C C . ARG A 1 226 ? 3.812 -6.462 9.142 1.00 97.06 226 ARG A C 1
ATOM 1706 O O . ARG A 1 226 ? 4.389 -7.545 9.123 1.00 97.06 226 ARG A O 1
ATOM 1713 N N . ALA A 1 227 ? 3.209 -5.935 8.079 1.00 96.94 227 ALA A N 1
ATOM 1714 C CA . ALA A 1 227 ? 3.264 -6.512 6.740 1.00 96.94 227 ALA A CA 1
ATOM 1715 C C . ALA A 1 227 ? 3.774 -5.479 5.722 1.00 96.94 227 ALA A C 1
ATOM 1717 O O . ALA A 1 227 ? 3.456 -4.290 5.812 1.00 96.94 227 ALA A O 1
ATOM 1718 N N . VAL A 1 228 ? 4.579 -5.928 4.757 1.00 96.75 228 VAL A N 1
ATOM 1719 C CA . VAL A 1 228 ? 5.059 -5.108 3.633 1.00 96.75 228 VAL A CA 1
ATOM 1720 C C . VAL A 1 228 ? 4.937 -5.917 2.348 1.00 96.75 228 VAL A C 1
ATOM 1722 O O . VAL A 1 228 ? 5.470 -7.022 2.255 1.00 96.75 228 VAL A O 1
ATOM 1725 N N . PHE A 1 229 ? 4.267 -5.339 1.355 1.00 97.12 229 PHE A N 1
ATOM 1726 C CA . PHE A 1 229 ? 4.061 -5.920 0.033 1.00 97.12 229 PHE A CA 1
ATOM 1727 C C . PHE A 1 229 ? 4.816 -5.106 -1.017 1.00 97.12 229 PHE A C 1
ATOM 1729 O O . PHE A 1 229 ? 4.604 -3.899 -1.147 1.00 97.12 229 PHE A O 1
ATOM 1736 N N . GLY A 1 230 ? 5.689 -5.770 -1.769 1.00 96.06 230 GLY A N 1
ATOM 1737 C CA . GLY A 1 230 ? 6.288 -5.244 -2.989 1.00 96.06 230 GLY A CA 1
ATOM 1738 C C . GLY A 1 230 ? 5.372 -5.489 -4.185 1.00 96.06 230 GLY A C 1
ATOM 1739 O O . GLY A 1 230 ? 4.782 -6.560 -4.288 1.00 96.06 230 GLY A O 1
ATOM 1740 N N . PHE A 1 231 ? 5.281 -4.521 -5.096 1.00 96.31 231 PHE A N 1
ATOM 1741 C CA . PHE A 1 231 ? 4.513 -4.598 -6.341 1.00 96.31 231 PHE A CA 1
ATOM 1742 C C . PHE A 1 231 ? 5.394 -4.198 -7.532 1.00 96.31 231 PHE A C 1
ATOM 1744 O O . PHE A 1 231 ? 5.900 -3.069 -7.574 1.00 96.31 231 PHE A O 1
ATOM 1751 N N . ALA A 1 232 ? 5.504 -5.071 -8.535 1.00 94.25 232 ALA A N 1
ATOM 1752 C CA . ALA A 1 232 ? 6.143 -4.781 -9.821 1.00 94.25 232 ALA A CA 1
ATOM 1753 C C . ALA A 1 232 ? 5.286 -5.240 -11.011 1.00 94.25 232 ALA A C 1
ATOM 1755 O O . ALA A 1 232 ? 4.332 -6.003 -10.852 1.00 94.25 232 ALA A O 1
ATOM 1756 N N . LYS A 1 233 ? 5.643 -4.749 -12.201 1.00 92.19 233 LYS A N 1
ATOM 1757 C CA . LYS A 1 233 ? 5.305 -5.402 -13.467 1.00 92.19 233 LYS A CA 1
ATOM 1758 C C . LYS A 1 233 ? 6.382 -6.432 -13.773 1.00 92.19 233 LYS A C 1
ATOM 1760 O O . LYS A 1 233 ? 7.550 -6.155 -13.509 1.00 92.19 233 LYS A O 1
ATOM 1765 N N . ASP A 1 234 ? 5.978 -7.555 -14.335 1.00 89.38 234 ASP A N 1
ATOM 1766 C CA . ASP A 1 234 ? 6.862 -8.565 -14.894 1.00 89.38 234 ASP A CA 1
ATOM 1767 C C . ASP A 1 234 ? 6.714 -8.506 -16.415 1.00 89.38 234 ASP A C 1
ATOM 1769 O O . ASP A 1 234 ? 5.888 -9.207 -17.003 1.00 89.38 234 ASP A O 1
ATOM 1773 N N . ASP A 1 235 ? 7.441 -7.569 -17.030 1.00 82.50 235 ASP A N 1
ATOM 1774 C CA . ASP A 1 235 ? 7.305 -7.259 -18.457 1.00 82.50 235 ASP A CA 1
ATOM 1775 C C . ASP A 1 235 ? 7.761 -8.448 -19.346 1.00 82.50 235 ASP A C 1
ATOM 1777 O O . ASP A 1 235 ? 7.325 -8.551 -20.490 1.00 82.50 235 ASP A O 1
ATOM 1781 N N . ASP A 1 236 ? 8.549 -9.391 -18.801 1.00 77.62 236 ASP A N 1
ATOM 1782 C CA . ASP A 1 236 ? 8.956 -10.648 -19.460 1.00 77.62 236 ASP A CA 1
ATOM 1783 C C . ASP A 1 236 ? 7.784 -11.648 -19.612 1.00 77.62 236 ASP A C 1
ATOM 1785 O O . ASP A 1 236 ? 7.787 -12.477 -20.522 1.00 77.62 236 ASP A O 1
ATOM 1789 N N . ASN A 1 237 ? 6.783 -11.578 -18.723 1.00 78.25 237 ASN A N 1
ATOM 1790 C CA . ASN A 1 237 ? 5.640 -12.503 -18.641 1.00 78.25 237 ASN A CA 1
ATOM 1791 C C . ASN A 1 237 ? 4.274 -11.809 -18.877 1.00 78.25 237 ASN A C 1
ATOM 1793 O O . ASN A 1 237 ? 3.234 -12.393 -18.571 1.00 78.25 237 ASN A O 1
ATOM 1797 N N . ASP A 1 238 ? 4.270 -10.553 -19.352 1.00 83.88 238 ASP A N 1
ATOM 1798 C CA . ASP A 1 238 ? 3.102 -9.649 -19.483 1.00 83.88 238 ASP A CA 1
ATOM 1799 C C . ASP A 1 238 ? 2.125 -9.705 -18.287 1.00 83.88 238 ASP A C 1
ATOM 1801 O O . ASP A 1 238 ? 0.898 -9.772 -18.416 1.00 83.88 238 ASP A O 1
ATOM 1805 N N . CYS A 1 239 ? 2.679 -9.714 -17.073 1.00 88.69 239 CYS A N 1
ATOM 1806 C CA . CYS A 1 239 ? 1.888 -9.794 -15.850 1.00 88.69 239 CYS A CA 1
ATOM 1807 C C . CYS A 1 239 ? 2.380 -8.809 -14.785 1.00 88.69 239 CYS A C 1
ATOM 1809 O O . CYS A 1 239 ? 3.228 -7.941 -15.020 1.00 88.69 239 CYS A O 1
ATOM 1811 N N . ARG A 1 240 ? 1.789 -8.871 -13.592 1.00 96.06 240 ARG A N 1
ATOM 1812 C CA . ARG A 1 240 ? 2.224 -8.084 -12.438 1.00 96.06 240 ARG A CA 1
ATOM 1813 C C . ARG A 1 240 ? 2.296 -8.983 -11.223 1.00 96.06 240 ARG A C 1
ATOM 1815 O O . ARG A 1 240 ? 1.461 -9.866 -11.056 1.00 96.06 240 ARG A O 1
ATOM 1822 N N . VAL A 1 241 ? 3.280 -8.729 -10.370 1.00 97.50 241 VAL A N 1
ATOM 1823 C CA . VAL A 1 241 ? 3.617 -9.602 -9.243 1.00 97.50 241 VAL A CA 1
ATOM 1824 C C . VAL A 1 241 ? 3.576 -8.816 -7.943 1.00 97.50 241 VAL A C 1
ATOM 1826 O O . VAL A 1 241 ? 4.021 -7.663 -7.874 1.00 97.50 241 VAL A O 1
ATOM 1829 N N . MET A 1 242 ? 2.982 -9.438 -6.926 1.00 97.75 242 MET A N 1
ATOM 1830 C CA . MET A 1 242 ? 2.914 -8.959 -5.554 1.00 97.75 242 MET A CA 1
ATOM 1831 C C . MET A 1 242 ? 3.636 -9.951 -4.636 1.00 97.75 242 MET A C 1
ATOM 1833 O O . MET A 1 242 ? 3.205 -11.093 -4.489 1.00 97.75 242 MET A O 1
ATOM 1837 N N . THR A 1 243 ? 4.710 -9.506 -3.986 1.00 97.12 243 THR A N 1
ATOM 1838 C CA . THR A 1 243 ? 5.524 -10.323 -3.067 1.00 97.12 243 THR A CA 1
ATOM 1839 C C . THR A 1 243 ? 5.421 -9.772 -1.654 1.00 97.12 243 THR A C 1
ATOM 1841 O O . THR A 1 243 ? 5.581 -8.568 -1.442 1.00 97.12 243 THR A O 1
ATOM 1844 N N . GLN A 1 244 ? 5.203 -10.636 -0.664 1.00 96.44 244 GLN A N 1
ATOM 1845 C CA . GLN A 1 244 ? 5.157 -10.229 0.739 1.00 96.44 244 GLN A CA 1
ATOM 1846 C C . GLN A 1 244 ? 6.570 -10.124 1.338 1.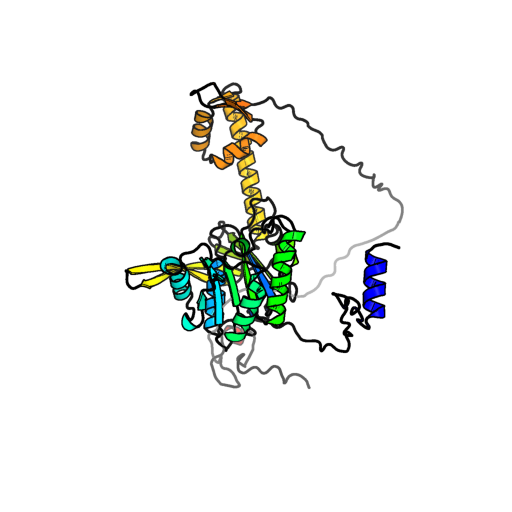00 96.44 244 GLN A C 1
ATOM 1848 O O . GLN A 1 244 ? 7.005 -10.962 2.118 1.00 96.44 244 GLN A O 1
ATOM 1853 N N . ALA A 1 245 ? 7.283 -9.049 0.989 1.00 93.19 245 ALA A N 1
ATOM 1854 C CA . ALA A 1 245 ? 8.653 -8.765 1.434 1.00 93.19 245 ALA A CA 1
ATOM 1855 C C . ALA A 1 245 ? 8.820 -8.598 2.965 1.00 93.19 245 ALA A C 1
ATOM 1857 O O . ALA A 1 245 ? 9.946 -8.510 3.462 1.00 93.19 245 ALA A O 1
ATOM 1858 N N . LYS A 1 246 ? 7.722 -8.534 3.732 1.00 94.50 246 LYS A N 1
ATOM 1859 C CA . LYS A 1 246 ? 7.735 -8.701 5.190 1.00 94.50 246 LYS A CA 1
ATOM 1860 C C . LYS A 1 246 ? 6.424 -9.291 5.705 1.00 94.50 246 LYS A C 1
ATOM 1862 O O . LYS A 1 246 ? 5.345 -8.785 5.394 1.00 94.50 246 LYS A O 1
ATOM 1867 N N . ASN A 1 247 ? 6.547 -10.254 6.613 1.00 96.31 247 ASN A N 1
ATOM 1868 C CA . ASN A 1 247 ? 5.501 -10.663 7.541 1.00 96.31 247 ASN A CA 1
ATOM 1869 C C . ASN A 1 247 ? 6.115 -10.766 8.948 1.00 96.31 247 ASN A C 1
ATOM 1871 O O . ASN A 1 247 ? 7.059 -11.521 9.152 1.00 96.31 247 ASN A O 1
ATOM 1875 N N . SER A 1 248 ? 5.655 -9.959 9.906 1.00 95.69 248 SER A N 1
ATOM 1876 C CA . SER A 1 248 ? 6.193 -9.958 11.279 1.00 95.69 248 SER A CA 1
ATOM 1877 C C . SER A 1 248 ? 5.475 -10.903 12.237 1.00 95.69 248 SER A C 1
ATOM 1879 O O . SER A 1 248 ? 5.960 -11.068 13.353 1.00 95.69 248 SER A O 1
ATOM 1881 N N . LEU A 1 249 ? 4.315 -11.440 11.853 1.00 93.88 249 LEU A N 1
ATOM 1882 C CA . LEU A 1 249 ? 3.423 -12.190 12.746 1.00 93.88 249 LEU A CA 1
ATOM 1883 C C . LEU A 1 249 ? 3.036 -13.571 12.184 1.00 93.88 249 LEU A C 1
ATOM 1885 O O . LEU A 1 249 ? 2.276 -14.298 12.813 1.00 93.88 249 LEU A O 1
ATOM 1889 N N . GLY A 1 250 ? 3.573 -13.935 11.019 1.00 93.56 250 GLY A N 1
ATOM 1890 C CA . GLY A 1 250 ? 3.335 -15.195 10.320 1.00 93.56 250 GLY A CA 1
ATOM 1891 C C . GLY A 1 250 ? 4.507 -15.537 9.399 1.00 93.56 250 GLY A C 1
ATOM 1892 O O . GLY A 1 250 ? 5.598 -14.979 9.539 1.00 93.56 250 GLY A O 1
ATOM 1893 N N . ARG A 1 251 ? 4.285 -16.451 8.452 1.00 93.06 251 ARG A N 1
ATOM 1894 C CA . ARG A 1 251 ? 5.312 -16.938 7.517 1.00 93.06 251 ARG A CA 1
ATOM 1895 C C . ARG A 1 251 ? 5.891 -15.836 6.629 1.00 93.06 251 ARG A C 1
ATOM 1897 O O . ARG A 1 251 ? 5.165 -14.980 6.123 1.00 93.06 251 ARG A O 1
ATOM 1904 N N . ALA A 1 252 ? 7.206 -15.895 6.420 1.00 87.88 252 ALA A N 1
ATOM 1905 C CA . ALA A 1 252 ? 7.957 -14.990 5.545 1.00 87.88 252 ALA A CA 1
ATOM 1906 C C . ALA A 1 252 ? 8.221 -15.580 4.144 1.00 87.88 252 ALA A C 1
ATOM 1908 O O . ALA A 1 252 ? 8.638 -14.858 3.247 1.00 87.88 252 ALA A O 1
ATOM 1909 N N . ASP A 1 253 ? 7.965 -16.876 3.964 1.00 91.94 253 ASP A N 1
ATOM 1910 C CA . ASP A 1 253 ? 8.160 -17.670 2.746 1.00 91.94 253 ASP A CA 1
ATOM 1911 C C . ASP A 1 253 ? 6.853 -17.874 1.952 1.00 91.94 253 ASP A C 1
ATOM 1913 O O . ASP A 1 253 ? 6.706 -18.839 1.205 1.00 91.94 253 ASP A O 1
ATOM 1917 N N . LEU A 1 254 ? 5.877 -16.975 2.127 1.00 95.44 254 LEU A N 1
ATOM 1918 C CA . LEU A 1 254 ? 4.588 -17.053 1.439 1.00 95.44 254 LEU A CA 1
ATOM 1919 C C . LEU A 1 254 ? 4.747 -16.818 -0.072 1.00 95.44 254 LEU A C 1
ATOM 1921 O O . LEU A 1 254 ? 5.449 -15.880 -0.464 1.00 95.44 254 LEU A O 1
ATOM 1925 N N . PRO A 1 255 ? 4.049 -17.590 -0.930 1.00 95.94 255 PRO A N 1
ATOM 1926 C CA . PRO A 1 255 ? 4.179 -17.464 -2.375 1.00 95.94 255 PRO A CA 1
ATOM 1927 C C . PRO A 1 255 ? 3.799 -16.057 -2.844 1.00 95.94 255 PRO A C 1
ATOM 1929 O O . PRO A 1 255 ? 2.851 -15.438 -2.336 1.00 95.94 255 PRO A O 1
ATOM 1932 N N . SER A 1 256 ? 4.542 -15.561 -3.834 1.00 97.12 256 SER A N 1
ATOM 1933 C CA . SER A 1 256 ? 4.194 -14.336 -4.554 1.00 97.12 256 SER A CA 1
ATOM 1934 C C . SER A 1 256 ? 2.923 -14.569 -5.369 1.00 97.12 256 SER A C 1
ATOM 1936 O O . SER A 1 256 ? 2.703 -15.667 -5.878 1.00 97.12 256 SER A O 1
ATOM 1938 N N . LEU A 1 257 ? 2.081 -13.547 -5.503 1.00 97.31 257 LEU A N 1
ATOM 1939 C CA . LEU A 1 257 ? 0.825 -13.630 -6.248 1.00 97.31 257 LEU A CA 1
ATOM 1940 C C . LEU A 1 257 ? 0.914 -12.831 -7.545 1.00 97.31 257 LEU A C 1
ATOM 1942 O O . LEU A 1 257 ? 1.330 -11.669 -7.541 1.00 97.31 257 LEU A O 1
ATOM 1946 N N . SER A 1 258 ? 0.478 -13.444 -8.640 1.00 97.44 258 SER A N 1
ATOM 1947 C CA . SER A 1 258 ? 0.275 -12.758 -9.912 1.00 97.44 258 SER A CA 1
ATOM 1948 C C . SER A 1 258 ? -1.081 -12.053 -9.912 1.00 97.44 258 SER A C 1
ATOM 1950 O O . SER A 1 258 ? -2.069 -12.551 -9.365 1.00 97.44 258 SER A O 1
ATOM 1952 N N . TYR A 1 259 ? -1.147 -10.877 -10.525 1.00 97.62 259 TYR A N 1
ATOM 1953 C CA . TYR A 1 259 ? -2.381 -10.120 -10.706 1.00 97.62 259 TYR A CA 1
ATOM 1954 C C . TYR A 1 259 ? -2.367 -9.347 -12.021 1.00 97.62 259 TYR A C 1
ATOM 1956 O O . TYR A 1 259 ? -1.322 -9.066 -12.609 1.00 97.62 259 TYR A O 1
ATOM 1964 N N . ASN A 1 260 ? -3.554 -8.940 -12.458 1.00 95.38 260 ASN A N 1
ATOM 1965 C CA . ASN A 1 260 ? -3.731 -8.029 -13.572 1.00 95.38 260 ASN A CA 1
ATOM 1966 C C . ASN A 1 260 ? -4.692 -6.889 -13.229 1.00 95.38 260 ASN A C 1
ATOM 1968 O O . ASN A 1 260 ? -5.449 -6.938 -12.258 1.00 95.38 260 ASN A O 1
ATOM 1972 N N . ILE A 1 261 ? -4.613 -5.824 -14.029 1.00 95.50 261 ILE A N 1
ATOM 1973 C CA . ILE A 1 261 ? -5.502 -4.665 -13.945 1.00 95.50 261 ILE A CA 1
ATOM 1974 C C . ILE A 1 261 ? -6.359 -4.680 -15.208 1.00 95.50 261 ILE A C 1
ATOM 1976 O O . ILE A 1 261 ? -5.921 -4.227 -16.263 1.00 95.50 261 ILE A O 1
ATOM 1980 N N . LEU A 1 262 ? -7.553 -5.258 -15.103 1.00 95.25 262 LEU A N 1
ATOM 1981 C CA . LEU A 1 262 ? -8.495 -5.375 -16.214 1.00 95.25 262 LEU A CA 1
ATOM 1982 C C . LEU A 1 262 ? -9.278 -4.067 -16.386 1.00 95.25 262 LEU A C 1
ATOM 1984 O O . LEU A 1 262 ? -9.514 -3.352 -15.412 1.00 95.25 262 LEU A O 1
ATOM 1988 N N . SER A 1 263 ? -9.706 -3.759 -17.610 1.00 96.12 263 SER A N 1
ATOM 1989 C CA . SER A 1 263 ? -10.624 -2.641 -17.849 1.00 96.12 263 SER A CA 1
ATOM 1990 C C . SER A 1 263 ? -12.030 -3.002 -17.364 1.00 96.12 263 SER A C 1
ATOM 1992 O O . SER A 1 263 ? -12.515 -4.100 -17.639 1.00 96.12 263 SER A O 1
ATOM 1994 N N . ALA A 1 264 ? -12.688 -2.084 -16.661 1.00 95.62 264 ALA A N 1
ATOM 1995 C CA . ALA A 1 264 ? -14.081 -2.186 -16.252 1.00 95.62 264 ALA A CA 1
ATOM 1996 C C . ALA A 1 264 ? -14.842 -0.920 -16.666 1.00 95.62 264 ALA A C 1
ATOM 1998 O O . ALA A 1 264 ? -14.351 0.198 -16.490 1.00 95.62 264 ALA A O 1
ATOM 1999 N N . GLU A 1 265 ? -16.046 -1.104 -17.202 1.00 97.50 265 GLU A N 1
ATOM 2000 C CA . GLU A 1 265 ? -16.947 -0.018 -17.582 1.00 97.50 265 GLU A CA 1
ATOM 2001 C C . GLU A 1 265 ? -17.847 0.364 -16.407 1.00 97.50 265 GLU A C 1
ATOM 2003 O O . GLU A 1 265 ? -18.561 -0.471 -15.852 1.00 97.50 265 GLU A O 1
ATOM 2008 N N . VAL A 1 266 ? -17.826 1.643 -16.035 1.00 97.00 266 VAL A N 1
ATOM 2009 C CA . VAL A 1 266 ? -18.640 2.205 -14.956 1.00 97.00 266 VAL A CA 1
ATOM 2010 C C . VAL A 1 266 ? -19.568 3.272 -15.540 1.00 97.00 266 VAL A C 1
ATOM 2012 O O . VAL A 1 266 ? -19.102 4.355 -15.909 1.00 97.00 266 VAL A O 1
ATOM 2015 N N . PRO A 1 267 ? -20.882 3.006 -15.646 1.00 94.62 267 PRO A N 1
ATOM 2016 C CA . PRO A 1 267 ? -21.851 4.003 -16.083 1.00 94.62 267 PRO A CA 1
ATOM 2017 C C . PRO A 1 267 ? -21.899 5.197 -15.122 1.00 94.62 267 PRO A C 1
ATOM 2019 O O . PRO A 1 267 ? -22.128 5.043 -13.924 1.00 94.62 267 PRO A O 1
ATOM 2022 N N . THR A 1 268 ? -21.728 6.408 -15.651 1.00 93.00 268 THR A N 1
ATOM 2023 C CA . THR A 1 268 ? -21.908 7.665 -14.911 1.00 93.00 268 THR A CA 1
ATOM 2024 C C . THR A 1 268 ? -22.979 8.526 -15.580 1.00 93.00 268 THR A C 1
ATOM 2026 O O . THR A 1 268 ? -23.297 8.353 -16.758 1.00 93.00 268 THR A O 1
ATOM 2029 N N . ARG A 1 269 ? -23.491 9.534 -14.860 1.00 90.50 269 ARG A N 1
ATOM 2030 C CA . ARG A 1 269 ? -24.477 10.508 -15.376 1.00 90.50 269 ARG A CA 1
ATOM 2031 C C . ARG A 1 269 ? -24.010 11.267 -16.634 1.00 90.50 269 ARG A C 1
ATOM 2033 O O . ARG A 1 269 ? -24.830 11.884 -17.304 1.00 90.50 269 ARG A O 1
ATOM 2040 N N . THR A 1 270 ? -22.712 11.255 -16.939 1.00 92.00 270 THR A N 1
ATOM 2041 C CA . THR A 1 270 ? -22.091 11.969 -18.068 1.00 92.00 270 THR A CA 1
ATOM 2042 C C . THR A 1 270 ? -21.438 11.046 -19.106 1.00 92.00 270 THR A C 1
ATOM 2044 O O . THR A 1 270 ? -20.763 11.541 -20.002 1.00 92.00 270 THR A O 1
ATOM 2047 N N . GLY A 1 271 ? -21.628 9.725 -19.007 1.00 94.06 271 GLY A N 1
ATOM 2048 C CA . GLY A 1 271 ? -21.044 8.728 -19.916 1.00 94.06 271 GLY A CA 1
ATOM 2049 C C . GLY A 1 271 ? -20.380 7.562 -19.180 1.00 94.06 271 GLY A C 1
ATOM 2050 O O . GLY A 1 271 ? -20.393 7.504 -17.951 1.00 94.06 271 GLY A O 1
ATOM 2051 N N . ILE A 1 272 ? -19.795 6.624 -19.925 1.00 96.25 272 ILE A N 1
ATOM 2052 C CA . ILE A 1 272 ? -19.057 5.487 -19.354 1.00 96.25 272 ILE A CA 1
ATOM 2053 C C . ILE A 1 272 ? -17.656 5.949 -18.935 1.00 96.25 272 ILE A C 1
ATOM 2055 O O . ILE A 1 272 ? -16.923 6.527 -19.738 1.00 96.25 272 ILE A O 1
ATOM 2059 N N . ALA A 1 273 ? -17.281 5.677 -17.686 1.00 96.31 273 ALA A N 1
ATOM 2060 C CA . ALA A 1 273 ? -15.907 5.777 -17.212 1.00 96.31 273 ALA A CA 1
ATOM 2061 C C . ALA A 1 273 ? -15.225 4.407 -17.335 1.00 96.31 273 ALA A C 1
ATOM 2063 O O . ALA A 1 273 ? -15.748 3.410 -16.841 1.00 96.31 273 ALA A O 1
ATOM 2064 N N . TYR A 1 274 ? -14.053 4.361 -17.968 1.00 96.56 274 TYR A N 1
ATOM 2065 C CA . TYR A 1 274 ? -13.227 3.155 -18.055 1.00 96.56 274 TYR A CA 1
ATOM 2066 C C . TYR A 1 274 ? -12.200 3.174 -16.920 1.00 96.56 274 TYR A C 1
ATOM 2068 O O . TYR A 1 274 ? -11.415 4.118 -16.810 1.00 96.56 274 TYR A O 1
ATOM 2076 N N . VAL A 1 275 ? -12.211 2.156 -16.059 1.00 96.62 275 VAL A N 1
ATOM 2077 C CA . VAL A 1 275 ? -11.366 2.090 -14.855 1.00 96.62 275 VAL A CA 1
ATOM 2078 C C . VAL A 1 275 ? -10.619 0.764 -14.743 1.00 96.62 275 VAL A C 1
ATOM 2080 O O . VAL A 1 275 ? -11.062 -0.258 -15.253 1.00 96.62 275 VAL A O 1
ATOM 2083 N N . GLY A 1 276 ? -9.480 0.773 -14.049 1.00 94.38 276 GLY A N 1
ATOM 2084 C CA . GLY A 1 276 ? -8.700 -0.434 -13.782 1.00 94.38 276 GLY A CA 1
ATOM 2085 C C . GLY A 1 276 ? -9.207 -1.205 -12.560 1.00 94.38 276 GLY A C 1
ATOM 2086 O O . GLY A 1 276 ? -9.091 -0.711 -11.436 1.00 94.38 276 GLY A O 1
ATOM 2087 N N . ARG A 1 277 ? -9.699 -2.429 -12.771 1.00 96.81 277 ARG A N 1
ATOM 2088 C CA . ARG A 1 277 ? -10.076 -3.402 -11.736 1.00 96.81 277 ARG A CA 1
ATOM 2089 C C . ARG A 1 277 ? -8.911 -4.350 -11.448 1.00 96.81 277 ARG A C 1
ATOM 2091 O O . ARG A 1 277 ? -8.444 -5.045 -12.346 1.00 96.81 277 ARG A O 1
ATOM 2098 N N . PHE A 1 278 ? -8.470 -4.407 -10.194 1.00 97.94 278 PHE A N 1
ATOM 2099 C CA . PHE A 1 278 ? -7.459 -5.363 -9.731 1.00 97.94 278 PHE A CA 1
ATOM 2100 C C . PHE A 1 278 ? -8.058 -6.775 -9.630 1.00 97.94 278 PHE A C 1
ATOM 2102 O O . PHE A 1 278 ? -9.125 -6.949 -9.038 1.00 97.94 278 PHE A O 1
ATOM 2109 N N . VAL A 1 279 ? -7.375 -7.771 -10.197 1.00 97.25 279 VAL A N 1
ATOM 2110 C CA . VAL A 1 279 ? -7.779 -9.186 -10.185 1.00 97.25 279 VAL A CA 1
ATOM 2111 C C . VAL A 1 279 ? -6.537 -10.062 -9.999 1.00 97.25 279 VAL A C 1
ATOM 2113 O O . VAL A 1 279 ? -5.626 -9.999 -10.822 1.00 97.25 279 VAL A O 1
ATOM 2116 N N . PHE A 1 280 ? -6.493 -10.880 -8.942 1.00 97.38 280 PHE A N 1
ATOM 2117 C CA . PHE A 1 280 ? -5.466 -11.919 -8.785 1.00 97.38 280 PHE A CA 1
ATOM 2118 C C . PHE A 1 280 ? -5.646 -13.023 -9.836 1.00 97.38 280 PHE A C 1
ATOM 2120 O O . PHE A 1 280 ? -6.771 -13.388 -10.171 1.00 97.38 280 PHE A O 1
ATOM 2127 N N . THR A 1 281 ? -4.538 -13.565 -10.340 1.00 95.81 281 THR A N 1
ATOM 2128 C CA . THR A 1 281 ? -4.511 -14.593 -11.397 1.00 95.81 281 THR A CA 1
ATOM 2129 C C . THR A 1 281 ? -3.827 -15.891 -10.951 1.00 95.81 281 THR A C 1
ATOM 2131 O O . THR A 1 281 ? -3.476 -16.712 -11.792 1.00 95.81 281 THR A O 1
ATOM 2134 N N . GLY A 1 282 ? -3.626 -16.072 -9.641 1.00 94.81 282 GLY A N 1
ATOM 2135 C CA . GLY A 1 282 ? -2.953 -17.227 -9.036 1.00 94.81 282 GLY A CA 1
ATOM 2136 C C . GLY A 1 282 ? -1.584 -16.882 -8.440 1.00 94.81 282 GLY A C 1
ATOM 2137 O O . GLY A 1 282 ? -1.243 -15.712 -8.258 1.00 94.81 282 GLY A O 1
ATOM 2138 N N . GLN A 1 283 ? -0.799 -17.911 -8.127 1.00 95.56 283 GLN A N 1
ATOM 2139 C CA . GLN A 1 283 ? 0.583 -17.750 -7.666 1.00 95.56 283 GLN A CA 1
ATOM 2140 C C . GLN A 1 283 ? 1.504 -17.331 -8.826 1.00 95.56 283 GLN A C 1
ATOM 2142 O O . GLN A 1 283 ? 1.229 -17.620 -9.992 1.00 95.56 283 GLN A O 1
ATOM 2147 N N . SER A 1 284 ? 2.590 -16.632 -8.505 1.00 94.88 284 SER A N 1
ATOM 2148 C CA . SER A 1 284 ? 3.619 -16.225 -9.462 1.00 94.88 284 SER A CA 1
ATOM 2149 C C . SER A 1 284 ? 4.816 -17.170 -9.432 1.00 94.88 284 SER A C 1
ATOM 2151 O O . SER A 1 284 ? 5.198 -17.667 -8.374 1.00 94.88 284 SER A O 1
ATOM 2153 N N . THR A 1 285 ? 5.440 -17.369 -10.591 1.00 91.94 285 THR A N 1
ATOM 2154 C CA . THR A 1 285 ? 6.703 -18.106 -10.744 1.00 91.94 285 THR A CA 1
ATOM 2155 C C . THR A 1 285 ? 7.935 -17.283 -10.364 1.00 91.94 285 THR A C 1
ATOM 2157 O O . THR A 1 285 ? 9.022 -17.851 -10.304 1.00 91.94 285 THR A O 1
ATOM 2160 N N . ARG A 1 286 ? 7.784 -15.971 -10.125 1.00 92.06 286 ARG A N 1
ATOM 2161 C CA . ARG A 1 286 ? 8.867 -15.048 -9.751 1.00 92.06 286 ARG A CA 1
ATOM 2162 C C . ARG A 1 286 ? 8.508 -14.224 -8.519 1.00 92.06 286 ARG A C 1
ATOM 2164 O O . ARG A 1 286 ? 7.333 -13.999 -8.220 1.00 92.06 286 ARG A O 1
ATOM 2171 N N . SER A 1 287 ? 9.521 -13.710 -7.832 1.00 94.62 287 SER A N 1
ATOM 2172 C CA . SER A 1 287 ? 9.381 -12.655 -6.827 1.00 94.62 287 SER A CA 1
ATOM 2173 C C . SER A 1 287 ? 9.581 -11.253 -7.423 1.00 94.62 287 SER A C 1
ATOM 2175 O O . SER A 1 287 ? 10.174 -11.059 -8.487 1.00 94.62 287 SER A O 1
ATOM 2177 N N . VAL A 1 288 ? 9.118 -10.224 -6.707 1.00 93.44 288 VAL A N 1
ATOM 2178 C CA . VAL A 1 288 ? 9.388 -8.823 -7.064 1.00 93.44 288 VAL A CA 1
ATOM 2179 C C . VAL A 1 288 ? 10.883 -8.494 -6.955 1.00 93.44 288 VAL A C 1
ATOM 2181 O O . VAL A 1 288 ? 11.380 -7.715 -7.763 1.00 93.44 288 VAL A O 1
ATOM 2184 N N . ASP A 1 289 ? 11.618 -9.094 -6.018 1.00 90.56 289 ASP A N 1
ATOM 2185 C CA . ASP A 1 289 ? 13.082 -8.989 -5.921 1.00 90.56 289 ASP A CA 1
ATOM 2186 C C . ASP A 1 289 ? 13.811 -9.595 -7.132 1.00 90.56 289 ASP A C 1
ATOM 2188 O O . ASP A 1 289 ? 14.731 -8.956 -7.644 1.00 90.56 289 ASP A O 1
ATOM 2192 N N . GLU A 1 290 ? 13.384 -10.750 -7.651 1.00 90.62 290 GLU A N 1
ATOM 2193 C CA . GLU A 1 290 ? 13.939 -11.365 -8.868 1.00 90.62 290 GLU A CA 1
ATOM 2194 C C . GLU A 1 290 ? 13.672 -10.517 -10.118 1.00 90.62 290 GLU A C 1
ATOM 2196 O O . GLU A 1 290 ? 14.565 -10.313 -10.942 1.00 90.62 290 GLU A O 1
ATOM 2201 N N . ILE A 1 291 ? 12.459 -9.971 -10.246 1.00 89.56 291 ILE A N 1
ATOM 2202 C CA . ILE A 1 291 ? 12.082 -9.048 -11.329 1.00 89.56 291 ILE A CA 1
ATOM 2203 C C . ILE A 1 291 ? 12.928 -7.765 -11.266 1.00 89.56 291 ILE A C 1
ATOM 2205 O O . ILE A 1 291 ? 13.440 -7.285 -12.282 1.00 89.56 291 ILE A O 1
ATOM 2209 N N . LEU A 1 292 ? 13.118 -7.205 -10.066 1.00 87.06 292 LEU A N 1
ATOM 2210 C CA . LEU A 1 292 ? 13.955 -6.022 -9.857 1.00 87.06 292 LEU A CA 1
ATOM 2211 C C . LEU A 1 292 ? 15.442 -6.311 -10.101 1.00 87.06 292 LEU A C 1
ATOM 2213 O O . LEU A 1 292 ? 16.134 -5.436 -10.626 1.00 87.06 292 LEU A O 1
ATOM 2217 N N . ALA A 1 293 ? 15.925 -7.508 -9.760 1.00 86.00 293 ALA A N 1
ATOM 2218 C CA . ALA A 1 293 ? 17.290 -7.952 -10.027 1.00 86.00 293 ALA A CA 1
ATOM 2219 C C . ALA A 1 293 ? 17.552 -8.089 -11.532 1.00 86.00 293 ALA A C 1
ATOM 2221 O O . ALA A 1 293 ? 18.485 -7.460 -12.034 1.00 86.00 293 ALA A O 1
ATOM 2222 N N . ALA A 1 294 ? 16.689 -8.808 -12.258 1.00 82.44 294 ALA A N 1
ATOM 2223 C CA . ALA A 1 294 ? 16.792 -8.984 -13.706 1.00 82.44 294 ALA A CA 1
ATOM 2224 C C . ALA A 1 294 ? 16.757 -7.636 -14.446 1.00 82.44 294 ALA A C 1
ATOM 2226 O O . ALA A 1 294 ? 17.674 -7.313 -15.199 1.00 82.44 294 ALA A O 1
ATOM 2227 N N . GLY A 1 295 ? 15.781 -6.770 -14.143 1.00 77.25 295 GLY A N 1
ATOM 2228 C CA . GLY A 1 295 ? 15.715 -5.428 -14.734 1.00 77.25 295 GLY A CA 1
ATOM 2229 C C . GLY A 1 295 ? 16.916 -4.532 -14.384 1.00 77.25 295 GLY A C 1
ATOM 2230 O O . GLY A 1 295 ? 17.269 -3.635 -15.153 1.00 77.25 295 GLY A O 1
ATOM 2231 N N . ALA A 1 296 ? 17.577 -4.771 -13.246 1.00 75.44 296 ALA A N 1
ATOM 2232 C CA . ALA A 1 296 ? 18.828 -4.109 -12.878 1.00 75.44 296 ALA A CA 1
ATOM 2233 C C . ALA A 1 296 ? 20.072 -4.735 -13.538 1.00 75.44 296 ALA A C 1
ATOM 2235 O O . ALA A 1 296 ? 21.140 -4.122 -13.483 1.00 75.44 296 ALA A O 1
ATOM 2236 N N . GLU A 1 297 ? 19.969 -5.917 -14.149 1.00 74.31 297 GLU A N 1
ATOM 2237 C CA . GLU A 1 297 ? 21.004 -6.524 -14.997 1.00 74.31 297 GLU A CA 1
ATOM 2238 C C . GLU A 1 297 ? 20.880 -6.059 -16.441 1.00 74.31 297 GLU A C 1
ATOM 2240 O O . GLU A 1 297 ? 21.872 -5.584 -16.995 1.00 74.31 297 GLU A O 1
ATOM 2245 N N . THR A 1 298 ? 19.669 -6.010 -16.994 1.00 74.25 298 THR A N 1
ATOM 2246 C CA . THR A 1 298 ? 19.418 -5.436 -18.325 1.00 74.25 298 THR A CA 1
ATOM 2247 C C . THR A 1 298 ? 19.838 -3.957 -18.394 1.00 74.25 298 THR A C 1
ATOM 2249 O O . THR A 1 298 ? 20.659 -3.593 -19.231 1.00 74.25 298 THR A O 1
ATOM 2252 N N . ASP A 1 299 ? 19.439 -3.110 -17.429 1.00 71.44 299 ASP A N 1
ATOM 2253 C CA . ASP A 1 299 ? 19.879 -1.694 -17.337 1.00 71.44 299 ASP A CA 1
ATOM 2254 C C . ASP A 1 299 ? 21.376 -1.556 -16.930 1.00 71.44 299 ASP A C 1
ATOM 2256 O O . ASP A 1 299 ? 21.915 -0.448 -16.895 1.00 71.44 299 ASP A O 1
ATOM 2260 N N . ARG A 1 300 ? 22.097 -2.652 -16.629 1.00 77.06 300 ARG A N 1
ATOM 2261 C CA . ARG A 1 300 ? 23.577 -2.681 -16.527 1.00 77.06 300 ARG A CA 1
ATOM 2262 C C . ARG A 1 300 ? 24.239 -3.080 -17.855 1.00 77.06 300 ARG A C 1
ATOM 2264 O O . ARG A 1 300 ? 25.284 -2.500 -18.175 1.00 77.06 300 ARG A O 1
ATOM 2271 N N . GLY A 1 301 ? 23.634 -4.011 -18.598 1.00 79.06 301 GLY A N 1
ATOM 2272 C CA . GLY A 1 301 ? 24.021 -4.456 -19.942 1.00 79.06 301 GLY A CA 1
ATOM 2273 C C . GLY A 1 301 ? 23.865 -3.349 -20.982 1.00 79.06 301 GLY A C 1
ATOM 2274 O O . GLY A 1 301 ? 24.874 -2.879 -21.504 1.00 79.06 301 GLY A O 1
ATOM 2275 N N . GLU A 1 302 ? 22.649 -2.805 -21.139 1.00 83.06 302 GLU A N 1
ATOM 2276 C CA . GLU A 1 302 ? 22.335 -1.666 -22.024 1.00 83.06 302 GLU A CA 1
ATOM 2277 C C . GLU A 1 302 ? 23.326 -0.502 -21.842 1.00 83.06 302 GLU A C 1
ATOM 2279 O O . GLU A 1 302 ? 23.814 0.094 -22.797 1.00 83.06 302 GLU A O 1
ATOM 2284 N N . ARG A 1 303 ? 23.644 -0.152 -20.585 1.00 84.25 303 ARG A N 1
ATOM 2285 C CA . ARG A 1 303 ? 24.589 0.933 -20.263 1.00 84.25 303 ARG A CA 1
ATOM 2286 C C . ARG A 1 303 ? 26.051 0.562 -20.519 1.00 84.25 303 ARG A C 1
ATOM 2288 O O . ARG A 1 303 ? 26.895 1.453 -20.521 1.00 84.25 303 ARG A O 1
ATOM 2295 N N . GLY A 1 304 ? 26.384 -0.723 -20.623 1.00 86.19 304 GLY A N 1
ATOM 2296 C CA . GLY A 1 304 ? 27.679 -1.208 -21.102 1.00 86.19 304 GLY A CA 1
ATOM 2297 C C . GLY A 1 304 ? 27.796 -1.046 -22.604 1.00 86.19 304 GLY A C 1
ATOM 2298 O O . GLY A 1 304 ? 28.647 -0.284 -23.051 1.00 86.19 304 GLY A O 1
ATOM 2299 N N . GLU A 1 305 ? 26.873 -1.655 -23.338 1.00 87.81 305 GLU A N 1
ATOM 2300 C CA . GLU A 1 305 ? 26.786 -1.590 -24.798 1.00 87.81 305 GLU A CA 1
ATOM 2301 C C . GLU A 1 305 ? 26.731 -0.135 -25.283 1.00 87.81 305 GLU A C 1
ATOM 2303 O O . GLU A 1 305 ? 27.583 0.289 -26.059 1.00 87.81 305 GLU A O 1
ATOM 2308 N N . ALA A 1 306 ? 25.850 0.697 -24.717 1.00 90.75 306 ALA A N 1
ATOM 2309 C CA . ALA A 1 306 ? 25.772 2.121 -25.047 1.00 90.75 306 ALA A CA 1
ATOM 2310 C C . ALA A 1 306 ? 27.030 2.930 -24.661 1.00 90.75 306 ALA A C 1
ATOM 2312 O O . ALA A 1 306 ? 27.265 3.995 -25.230 1.00 90.75 306 ALA A O 1
ATOM 2313 N N . ALA A 1 307 ? 27.849 2.466 -23.707 1.00 90.88 307 ALA A N 1
ATOM 2314 C CA . ALA A 1 307 ? 29.123 3.108 -23.359 1.00 90.88 307 ALA A CA 1
ATOM 2315 C C . ALA A 1 307 ? 30.279 2.657 -24.268 1.00 90.88 307 ALA A C 1
ATOM 2317 O O . ALA A 1 307 ? 31.224 3.416 -24.476 1.00 90.88 307 ALA A O 1
ATOM 2318 N N . GLU A 1 308 ? 30.209 1.443 -24.810 1.00 91.44 308 GLU A N 1
ATOM 2319 C CA . GLU A 1 308 ? 31.140 0.922 -25.814 1.00 91.44 308 GLU A CA 1
ATOM 2320 C C . GLU A 1 308 ? 30.845 1.527 -27.186 1.00 91.44 308 GLU A C 1
ATOM 2322 O O . GLU A 1 308 ? 31.748 2.100 -27.793 1.00 91.44 308 GLU A O 1
ATOM 2327 N N . TRP A 1 309 ? 29.572 1.551 -27.586 1.00 94.94 309 TRP A N 1
ATOM 2328 C CA . TRP A 1 309 ? 29.068 2.289 -28.744 1.00 94.94 309 TRP A CA 1
ATOM 2329 C C . TRP A 1 309 ? 29.483 3.767 -28.703 1.00 94.94 309 TRP A C 1
ATOM 2331 O O . TRP A 1 309 ? 30.062 4.276 -29.660 1.00 94.94 309 TRP A O 1
ATOM 2341 N N . LEU A 1 310 ? 29.275 4.453 -27.569 1.00 93.94 310 LEU A N 1
ATOM 2342 C CA . LEU A 1 310 ? 29.613 5.875 -27.435 1.00 93.94 310 LEU A CA 1
ATOM 2343 C C . LEU A 1 310 ? 31.126 6.131 -27.524 1.00 93.94 310 LEU A C 1
ATOM 2345 O O . LEU A 1 310 ? 31.537 7.170 -28.042 1.00 93.94 310 LEU A O 1
ATOM 2349 N N . ARG A 1 311 ? 31.961 5.194 -27.053 1.00 92.94 311 ARG A N 1
ATOM 2350 C CA . ARG A 1 311 ? 33.412 5.257 -27.279 1.00 92.94 311 ARG A CA 1
ATOM 2351 C C . ARG A 1 311 ? 33.755 5.059 -28.751 1.00 92.94 311 ARG A C 1
ATOM 2353 O O . ARG A 1 311 ? 34.505 5.873 -29.274 1.00 92.94 311 ARG A O 1
ATOM 2360 N N . GLY A 1 312 ? 33.198 4.038 -29.407 1.00 90.00 312 GLY A N 1
ATOM 2361 C CA . GLY A 1 312 ? 33.413 3.772 -30.833 1.00 90.00 312 GLY A CA 1
ATOM 2362 C C . GLY A 1 312 ? 33.060 4.984 -31.693 1.00 90.00 312 GLY A C 1
ATOM 2363 O O . GLY A 1 312 ? 33.937 5.555 -32.334 1.00 90.00 312 GLY A O 1
ATOM 2364 N N . PHE A 1 313 ? 31.819 5.470 -31.583 1.00 93.94 313 PHE A N 1
ATOM 2365 C CA . PHE A 1 313 ? 31.340 6.639 -32.322 1.00 93.94 313 PHE A CA 1
ATOM 2366 C C . PHE A 1 313 ? 32.241 7.870 -32.137 1.00 93.94 313 PHE A C 1
ATOM 2368 O O . PHE A 1 313 ? 32.583 8.544 -33.105 1.00 93.94 313 PHE A O 1
ATOM 2375 N N . LEU A 1 314 ? 32.655 8.179 -30.902 1.00 93.62 314 LEU A N 1
ATOM 2376 C CA . LEU A 1 314 ? 33.528 9.329 -30.657 1.00 93.62 314 LEU A CA 1
ATOM 2377 C C . LEU A 1 314 ? 34.966 9.098 -31.141 1.00 93.62 314 LEU A C 1
ATOM 2379 O O . LEU A 1 314 ? 35.582 10.054 -31.604 1.00 93.62 314 LEU A O 1
ATOM 2383 N N . MET A 1 315 ? 35.499 7.873 -31.091 1.00 91.19 315 MET A N 1
ATOM 2384 C CA . MET A 1 315 ? 36.806 7.543 -31.678 1.00 91.19 315 MET A CA 1
ATOM 2385 C C . MET A 1 315 ? 36.790 7.685 -33.206 1.00 91.19 315 MET A C 1
ATOM 2387 O O . MET A 1 315 ? 37.698 8.308 -33.757 1.00 91.19 315 MET A O 1
ATOM 2391 N N . ASP A 1 316 ? 35.730 7.223 -33.873 1.00 91.38 316 ASP A N 1
ATOM 2392 C CA . ASP A 1 316 ? 35.542 7.356 -35.325 1.00 91.38 316 ASP A CA 1
ATOM 2393 C C . ASP A 1 316 ? 35.381 8.820 -35.776 1.00 91.38 316 ASP A C 1
ATOM 2395 O O . ASP A 1 316 ? 35.676 9.160 -36.922 1.00 91.38 316 ASP A O 1
ATOM 2399 N N . GLN A 1 317 ? 34.939 9.714 -34.883 1.00 90.50 317 GLN A N 1
ATOM 2400 C CA . GLN A 1 317 ? 34.914 11.169 -35.102 1.00 90.50 317 GLN A CA 1
ATOM 2401 C C . GLN A 1 317 ? 36.210 11.887 -34.662 1.00 90.50 317 GLN A C 1
ATOM 2403 O O . GLN A 1 317 ? 36.274 13.114 -34.685 1.00 90.50 317 GLN A O 1
ATOM 2408 N N . GLY A 1 318 ? 37.269 11.155 -34.293 1.00 85.75 318 GLY A N 1
ATOM 2409 C CA . GLY A 1 318 ? 38.574 11.726 -33.928 1.00 85.75 318 GLY A CA 1
ATOM 2410 C C . GLY A 1 318 ? 38.718 12.145 -32.458 1.00 85.75 318 GLY A C 1
ATOM 2411 O O . GLY A 1 318 ? 39.647 12.872 -32.116 1.00 85.75 318 GLY A O 1
ATOM 2412 N N . GLY A 1 319 ? 37.820 11.685 -31.586 1.00 87.75 319 GLY A N 1
ATOM 2413 C CA . GLY A 1 319 ? 37.832 11.897 -30.134 1.00 87.75 319 GLY A CA 1
ATOM 2414 C C . GLY A 1 319 ? 36.739 12.837 -29.613 1.00 87.75 319 GLY A C 1
ATOM 2415 O O . GLY A 1 319 ? 36.461 12.827 -28.412 1.00 87.75 319 GLY A O 1
ATOM 2416 N N . GLU A 1 320 ? 36.088 13.616 -30.483 1.00 92.56 320 GLU A N 1
ATOM 2417 C CA . GLU A 1 320 ? 34.992 14.522 -30.120 1.00 92.56 320 GLU A CA 1
ATOM 2418 C C . GLU A 1 320 ? 33.911 14.638 -31.203 1.00 92.56 320 GLU A C 1
ATOM 2420 O O . GLU A 1 320 ? 34.187 14.514 -32.391 1.00 92.56 320 GLU A O 1
ATOM 2425 N N . ALA A 1 321 ? 32.667 14.909 -30.795 1.00 92.38 321 ALA A N 1
ATOM 2426 C CA . ALA A 1 321 ? 31.560 15.191 -31.709 1.00 92.38 321 ALA A CA 1
ATOM 2427 C C . ALA A 1 321 ? 30.506 16.119 -31.070 1.00 92.38 321 ALA A C 1
ATOM 2429 O O . ALA A 1 321 ? 30.358 16.150 -29.842 1.00 92.38 321 ALA A O 1
ATOM 2430 N N . PRO A 1 322 ? 29.708 16.863 -31.861 1.00 93.75 322 PRO A N 1
ATOM 2431 C CA . PRO A 1 322 ? 28.591 17.636 -31.330 1.00 93.75 322 PRO A CA 1
ATOM 2432 C C . PRO A 1 322 ? 27.556 16.720 -30.665 1.00 93.75 322 PRO A C 1
ATOM 2434 O O . PRO A 1 322 ? 27.092 15.744 -31.252 1.00 93.75 322 PRO A O 1
ATOM 2437 N N . ALA A 1 323 ? 27.112 17.071 -29.456 1.00 91.25 323 ALA A N 1
ATOM 2438 C CA . ALA A 1 323 ? 26.184 16.254 -28.672 1.00 91.25 323 ALA A CA 1
ATOM 2439 C C . ALA A 1 323 ? 24.834 16.019 -29.378 1.00 91.25 323 ALA A C 1
ATOM 2441 O O . ALA A 1 323 ? 24.136 15.055 -29.076 1.00 91.25 323 ALA A O 1
ATOM 2442 N N . LYS A 1 324 ? 24.455 16.892 -30.321 1.00 93.00 324 LYS A N 1
ATOM 2443 C CA . LYS A 1 324 ? 23.280 16.717 -31.188 1.00 93.00 324 LYS A CA 1
ATOM 2444 C C . LYS A 1 324 ? 23.434 15.507 -32.114 1.00 93.00 324 LYS A C 1
ATOM 2446 O O . LYS A 1 324 ? 22.479 14.757 -32.291 1.00 93.00 324 LYS A O 1
ATOM 2451 N N . ASP A 1 325 ? 24.619 15.328 -32.682 1.00 92.19 325 ASP A N 1
ATOM 2452 C CA . ASP A 1 325 ? 24.873 14.333 -33.718 1.00 92.19 325 ASP A CA 1
ATOM 2453 C C . ASP A 1 325 ? 25.171 12.966 -33.092 1.00 92.19 325 ASP A C 1
ATOM 2455 O O . ASP A 1 325 ? 24.622 11.970 -33.556 1.00 92.19 325 ASP A O 1
ATOM 2459 N N . VAL A 1 326 ? 25.852 12.933 -31.935 1.00 93.25 326 VAL A N 1
ATOM 2460 C CA . VAL A 1 326 ? 25.915 11.737 -31.067 1.00 93.25 326 VAL A CA 1
ATOM 2461 C C . VAL A 1 326 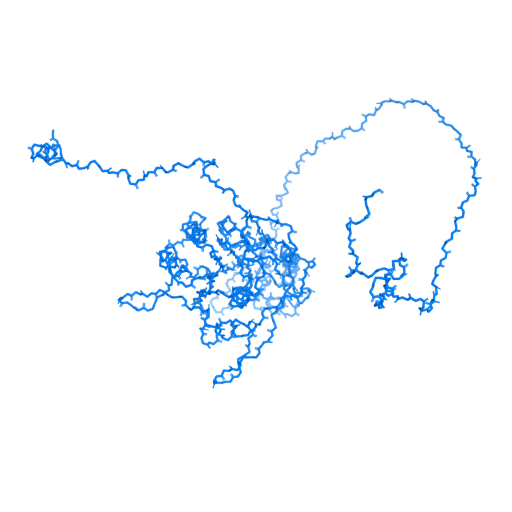? 24.506 11.244 -30.713 1.00 93.25 326 VAL A C 1
ATOM 2463 O O . VAL A 1 326 ? 24.208 10.063 -30.843 1.00 93.25 326 VAL A O 1
ATOM 2466 N N . LYS A 1 327 ? 23.603 12.147 -30.303 1.00 93.12 327 LYS A N 1
ATOM 2467 C CA . LYS A 1 327 ? 22.214 11.797 -29.950 1.00 93.12 327 LYS A CA 1
ATOM 2468 C C . LYS A 1 327 ? 21.385 11.340 -31.148 1.00 93.12 327 LYS A C 1
ATOM 2470 O O . LYS A 1 327 ? 20.489 10.521 -30.975 1.00 93.12 327 LYS A O 1
ATOM 2475 N N . LYS A 1 328 ? 21.677 11.854 -32.346 1.00 94.06 328 LYS A N 1
ATOM 2476 C CA . LYS A 1 328 ? 21.047 11.411 -33.595 1.00 94.06 328 LYS A CA 1
ATOM 2477 C C . LYS A 1 328 ? 21.520 10.009 -33.992 1.00 94.06 328 LYS A C 1
ATOM 2479 O O . LYS A 1 328 ? 20.691 9.213 -34.407 1.00 94.06 328 LYS A O 1
ATOM 2484 N N . ALA A 1 329 ? 22.817 9.725 -33.871 1.00 91.44 329 ALA A N 1
ATOM 2485 C CA . ALA A 1 329 ? 23.382 8.412 -34.173 1.00 91.44 329 ALA A CA 1
ATOM 2486 C C . ALA A 1 329 ? 22.919 7.354 -33.159 1.00 91.44 329 ALA A C 1
ATOM 2488 O O . ALA A 1 329 ? 22.410 6.317 -33.560 1.00 91.44 329 ALA A O 1
ATOM 2489 N N . ALA A 1 330 ? 22.945 7.667 -31.859 1.00 91.88 330 ALA A N 1
ATOM 2490 C CA . ALA A 1 330 ? 22.442 6.774 -30.813 1.00 91.88 330 ALA A CA 1
ATOM 2491 C C . ALA A 1 330 ? 20.975 6.374 -31.051 1.00 91.88 330 ALA A C 1
ATOM 2493 O O . ALA A 1 330 ? 20.626 5.209 -30.931 1.00 91.88 330 ALA A O 1
ATOM 2494 N N . ALA A 1 331 ? 20.130 7.328 -31.458 1.00 90.31 331 ALA A N 1
ATOM 2495 C CA . ALA A 1 331 ? 18.727 7.076 -31.788 1.00 90.31 331 ALA A CA 1
ATOM 2496 C C . ALA A 1 331 ? 18.496 6.410 -33.163 1.00 90.31 331 ALA A C 1
ATOM 2498 O O . ALA A 1 331 ? 17.350 6.110 -33.487 1.00 90.31 331 ALA A O 1
ATOM 2499 N N . ALA A 1 332 ? 19.538 6.223 -33.981 1.00 90.94 332 ALA A N 1
ATOM 2500 C CA . ALA A 1 332 ? 19.491 5.404 -35.195 1.00 90.94 332 ALA A CA 1
ATOM 2501 C C . ALA A 1 332 ? 19.890 3.944 -34.912 1.00 90.94 332 ALA A C 1
ATOM 2503 O O . ALA A 1 332 ? 19.386 3.048 -35.581 1.00 90.94 332 ALA A O 1
ATOM 2504 N N . ASP A 1 333 ? 20.717 3.729 -33.885 1.00 87.56 333 ASP A N 1
ATOM 2505 C CA . ASP A 1 333 ? 21.151 2.420 -33.386 1.00 87.56 333 ASP A CA 1
ATOM 2506 C C . ASP A 1 333 ? 20.354 2.007 -32.118 1.00 87.56 333 ASP A C 1
ATOM 2508 O O . ASP A 1 333 ? 20.888 1.381 -31.206 1.00 87.56 333 ASP A O 1
ATOM 2512 N N . ASP A 1 334 ? 19.083 2.429 -32.030 1.00 87.94 334 ASP A N 1
ATOM 2513 C CA . ASP A 1 334 ? 18.086 2.165 -30.965 1.00 87.94 334 ASP A CA 1
ATOM 2514 C C . ASP A 1 334 ? 18.470 2.508 -29.497 1.00 87.94 334 ASP A C 1
ATOM 2516 O O . ASP A 1 334 ? 17.686 2.310 -28.561 1.00 87.94 334 ASP A O 1
ATOM 2520 N N . ILE A 1 335 ? 19.623 3.136 -29.254 1.00 89.38 335 ILE A N 1
ATOM 2521 C CA . ILE A 1 335 ? 20.065 3.568 -27.920 1.00 89.38 335 ILE A CA 1
ATOM 2522 C C . ILE A 1 335 ? 19.251 4.784 -27.452 1.00 89.38 335 ILE A C 1
ATOM 2524 O O . ILE A 1 335 ? 19.438 5.923 -27.896 1.00 89.38 335 ILE A O 1
ATOM 2528 N N . SER A 1 336 ? 18.387 4.570 -26.454 1.00 88.69 336 SER A N 1
ATOM 2529 C CA . SER A 1 336 ? 17.577 5.648 -25.874 1.00 88.69 336 SER A CA 1
ATOM 2530 C C . SER A 1 336 ? 18.439 6.787 -25.301 1.00 88.69 336 SER A C 1
ATOM 2532 O O . SER A 1 336 ? 19.445 6.555 -24.626 1.00 88.69 336 SER A O 1
ATOM 2534 N N . LEU A 1 337 ? 17.991 8.039 -25.462 1.00 87.38 337 LEU A N 1
ATOM 2535 C CA . LEU A 1 337 ? 18.662 9.230 -24.910 1.00 87.38 337 LEU A CA 1
ATOM 2536 C C . LEU A 1 337 ? 18.940 9.118 -23.395 1.00 87.38 337 LEU A C 1
ATOM 2538 O O . LEU A 1 337 ? 19.958 9.604 -22.903 1.00 87.38 337 LEU A O 1
ATOM 2542 N N . ARG A 1 338 ? 18.043 8.453 -22.655 1.00 83.56 338 ARG A N 1
ATOM 2543 C CA . ARG A 1 338 ? 18.183 8.170 -21.218 1.00 83.56 338 ARG A CA 1
ATOM 2544 C C . ARG A 1 338 ? 19.334 7.195 -20.947 1.00 83.56 338 ARG A C 1
ATOM 2546 O O . ARG A 1 338 ? 20.083 7.405 -19.995 1.00 83.56 338 ARG A O 1
ATOM 2553 N N . THR A 1 339 ? 19.465 6.144 -21.755 1.00 85.06 339 THR A N 1
ATOM 2554 C CA . THR A 1 339 ? 20.554 5.160 -21.663 1.00 85.06 339 THR A CA 1
ATOM 2555 C C . THR A 1 339 ? 21.886 5.816 -22.052 1.00 85.06 339 THR A C 1
ATOM 2557 O O . THR A 1 339 ? 22.852 5.704 -21.301 1.00 85.06 339 THR A O 1
ATOM 2560 N N . LEU A 1 340 ? 21.913 6.614 -23.125 1.00 89.56 340 LEU A N 1
ATOM 2561 C CA . LEU A 1 340 ? 23.085 7.361 -23.600 1.00 89.56 340 LEU A CA 1
ATOM 2562 C C . LEU A 1 340 ? 23.658 8.345 -22.557 1.00 89.56 340 LEU A C 1
ATOM 2564 O O . LEU A 1 340 ? 24.849 8.306 -22.252 1.00 89.56 340 LEU A O 1
ATOM 2568 N N . GLU A 1 341 ? 22.827 9.216 -21.971 1.00 86.12 341 GLU A N 1
ATOM 2569 C CA . GLU A 1 341 ? 23.279 10.190 -20.956 1.00 86.12 341 GLU A CA 1
ATOM 2570 C C . GLU A 1 341 ? 23.803 9.501 -19.680 1.00 86.12 341 GLU A C 1
ATOM 2572 O O . GLU A 1 341 ? 24.721 10.004 -19.034 1.00 86.12 341 GLU A O 1
ATOM 2577 N N . ARG A 1 342 ? 23.270 8.317 -19.336 1.00 83.00 342 ARG A N 1
ATOM 2578 C CA . ARG A 1 342 ? 23.788 7.467 -18.247 1.00 83.00 342 ARG A CA 1
ATOM 2579 C C . ARG A 1 342 ? 25.106 6.784 -18.623 1.00 83.00 342 ARG A C 1
ATOM 2581 O O . ARG A 1 342 ? 26.004 6.689 -17.788 1.00 83.00 342 ARG A O 1
ATOM 2588 N N . ALA A 1 343 ? 25.224 6.313 -19.863 1.00 90.19 343 ALA A N 1
ATOM 2589 C CA . ALA A 1 343 ? 26.421 5.667 -20.392 1.00 90.19 343 ALA A CA 1
ATOM 2590 C C . ALA A 1 343 ? 27.618 6.629 -20.464 1.00 90.19 343 ALA A C 1
ATOM 2592 O O . ALA A 1 343 ? 28.749 6.195 -20.261 1.00 90.19 343 ALA A O 1
ATOM 2593 N N . ARG A 1 344 ? 27.380 7.936 -20.655 1.00 90.56 344 ARG A N 1
ATOM 2594 C CA . ARG A 1 344 ? 28.409 8.986 -20.790 1.00 90.56 344 ARG A CA 1
ATOM 2595 C C . ARG A 1 344 ? 29.526 8.926 -19.734 1.00 90.56 344 ARG A C 1
ATOM 2597 O O . ARG A 1 344 ? 30.698 9.062 -20.076 1.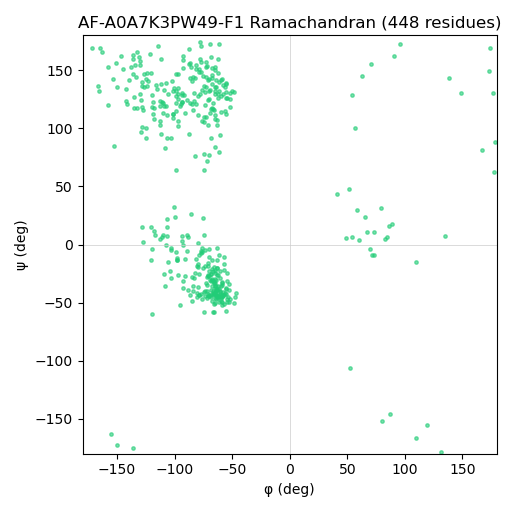00 90.56 344 ARG A O 1
ATOM 2604 N N . ALA A 1 345 ? 29.186 8.664 -18.470 1.00 84.44 345 ALA A N 1
ATOM 2605 C CA . ALA A 1 345 ? 30.173 8.515 -17.395 1.00 84.44 345 ALA A CA 1
ATOM 2606 C C . ALA A 1 345 ? 30.992 7.212 -17.519 1.00 84.44 345 ALA A C 1
ATOM 2608 O O . ALA A 1 345 ? 32.215 7.246 -17.427 1.00 84.44 345 ALA A O 1
ATOM 2609 N N . LYS A 1 346 ? 30.339 6.075 -17.808 1.00 84.12 346 LYS A N 1
ATOM 2610 C CA . LYS A 1 346 ? 30.991 4.769 -18.055 1.00 84.12 346 LYS A CA 1
ATOM 2611 C C . LYS A 1 346 ? 31.815 4.759 -19.355 1.00 84.12 346 LYS A C 1
ATOM 2613 O O . LYS A 1 346 ? 32.716 3.936 -19.499 1.00 84.12 346 LYS A O 1
ATOM 2618 N N . ALA A 1 347 ? 31.523 5.670 -20.284 1.00 88.25 347 ALA A N 1
ATOM 2619 C CA . ALA A 1 347 ? 32.251 5.874 -21.533 1.00 88.25 347 ALA A CA 1
ATOM 2620 C C . ALA A 1 347 ? 33.550 6.693 -21.372 1.00 88.25 347 ALA A C 1
ATOM 2622 O O . ALA A 1 347 ? 34.406 6.606 -22.246 1.00 88.25 347 ALA A O 1
ATOM 2623 N N . GLY A 1 348 ? 33.715 7.452 -20.277 1.00 88.25 348 GLY A N 1
ATOM 2624 C CA . GLY A 1 348 ? 34.821 8.410 -20.113 1.00 88.25 348 GLY A CA 1
ATOM 2625 C C . GLY A 1 348 ? 34.599 9.733 -20.860 1.00 88.25 348 GLY A C 1
ATOM 2626 O O . GLY A 1 348 ? 35.545 10.330 -21.363 1.00 88.25 348 GLY A O 1
ATOM 2627 N N . VAL A 1 349 ? 33.341 10.169 -21.008 1.00 91.31 349 VAL A N 1
ATOM 2628 C CA . VAL A 1 349 ? 32.976 11.275 -21.907 1.00 91.31 349 VAL A CA 1
ATOM 2629 C C . VAL A 1 349 ? 32.560 12.536 -21.142 1.00 91.31 349 VAL A C 1
ATOM 2631 O O . VAL A 1 349 ? 31.558 12.572 -20.412 1.00 91.31 349 VAL A O 1
ATOM 2634 N N . VAL A 1 350 ? 33.309 13.615 -21.368 1.00 89.88 350 VAL A N 1
ATOM 2635 C CA . VAL A 1 350 ? 33.008 14.967 -20.880 1.00 89.88 350 VAL A CA 1
ATOM 2636 C C . VAL A 1 350 ? 32.106 15.715 -21.865 1.00 89.88 350 VAL A C 1
ATOM 2638 O O . VAL A 1 350 ? 32.046 15.393 -23.049 1.00 89.88 350 VAL A O 1
ATOM 2641 N N . SER A 1 351 ? 31.357 16.702 -21.365 1.00 90.06 351 SER A N 1
ATOM 2642 C CA . SER A 1 351 ? 30.371 17.467 -22.141 1.00 90.06 351 SER A CA 1
ATOM 2643 C C . SER A 1 351 ? 30.606 18.967 -21.968 1.00 90.06 351 SER A C 1
ATOM 2645 O O . SER A 1 351 ? 30.112 19.571 -21.015 1.00 90.06 351 SER A O 1
ATOM 2647 N N . GLU A 1 352 ? 31.320 19.574 -22.908 1.00 87.69 352 GLU A N 1
ATOM 2648 C CA . GLU A 1 352 ? 31.681 20.995 -22.899 1.00 87.69 352 GLU A CA 1
ATOM 2649 C C . GLU A 1 352 ? 30.655 21.844 -23.667 1.00 87.69 352 GLU A C 1
ATOM 2651 O O . GLU A 1 352 ? 30.010 21.377 -24.607 1.00 87.69 352 GLU A O 1
ATOM 2656 N N . ARG A 1 353 ? 30.490 23.122 -23.295 1.00 83.94 353 ARG A N 1
ATOM 2657 C CA . ARG A 1 353 ? 29.679 24.081 -24.071 1.00 83.94 353 ARG A CA 1
ATOM 2658 C C . ARG A 1 353 ? 30.527 24.701 -25.178 1.00 83.94 353 ARG A C 1
ATOM 2660 O O . ARG A 1 353 ? 31.472 25.424 -24.882 1.00 83.94 353 ARG A O 1
ATOM 2667 N N . ALA A 1 354 ? 30.115 24.547 -26.434 1.00 71.38 354 ALA A N 1
ATOM 2668 C CA . ALA A 1 354 ? 30.830 25.052 -27.615 1.00 71.38 354 ALA A CA 1
ATOM 2669 C C . ALA A 1 354 ? 30.700 26.582 -27.839 1.00 71.38 354 ALA A C 1
ATOM 2671 O O . ALA A 1 354 ? 30.840 27.074 -28.959 1.00 71.38 354 ALA A O 1
ATOM 2672 N N . GLY A 1 355 ? 30.400 27.347 -26.785 1.00 69.62 355 GLY A N 1
ATOM 2673 C CA . GLY A 1 355 ? 30.079 28.776 -26.834 1.00 69.62 355 GLY A CA 1
ATOM 2674 C C . GLY A 1 355 ? 28.576 29.088 -26.875 1.00 69.62 355 GLY A C 1
ATOM 2675 O O . GLY A 1 355 ? 27.720 28.206 -26.981 1.00 69.62 355 GLY A O 1
ATOM 2676 N N . PHE A 1 356 ? 28.241 30.376 -26.758 1.00 58.56 356 PHE A N 1
ATOM 2677 C CA . PHE A 1 356 ? 26.853 30.848 -26.705 1.00 58.56 356 PHE A CA 1
ATOM 2678 C C . PHE A 1 356 ? 26.104 30.513 -28.007 1.00 58.56 356 PHE A C 1
ATOM 2680 O O . PHE A 1 356 ? 26.602 30.769 -29.101 1.00 58.56 356 PHE A O 1
ATOM 2687 N N . GLY A 1 357 ? 24.924 29.895 -27.894 1.00 65.62 357 GLY A N 1
ATOM 2688 C CA . GLY A 1 357 ? 24.101 29.465 -29.034 1.00 65.62 357 GLY A CA 1
ATOM 2689 C C . GLY A 1 357 ? 24.604 28.241 -29.822 1.00 65.62 357 GLY A C 1
ATOM 2690 O O . GLY A 1 357 ? 23.852 27.720 -30.639 1.00 65.62 357 GLY A O 1
ATOM 2691 N N . LYS A 1 358 ? 25.824 27.739 -29.578 1.00 68.38 358 LYS A N 1
ATOM 2692 C CA . LYS A 1 358 ? 26.444 26.651 -30.370 1.00 68.38 358 LYS A CA 1
ATOM 2693 C C . LYS A 1 358 ? 26.224 25.232 -29.824 1.00 68.38 358 LYS A C 1
ATOM 2695 O O . LYS A 1 358 ? 26.666 24.265 -30.435 1.00 68.38 358 LYS A O 1
ATOM 2700 N N . GLY A 1 359 ? 25.521 25.089 -28.701 1.00 81.06 359 GLY A N 1
ATOM 2701 C CA . GLY A 1 359 ? 25.220 23.790 -28.091 1.00 81.06 359 GLY A CA 1
ATOM 2702 C C . GLY A 1 359 ? 26.379 23.209 -27.271 1.00 81.06 359 GLY A C 1
ATOM 2703 O O . GLY A 1 359 ? 27.180 23.946 -26.692 1.00 81.06 359 GLY A O 1
ATOM 2704 N N . ALA A 1 360 ? 26.428 21.880 -27.182 1.00 88.50 360 ALA A N 1
ATOM 2705 C CA . ALA A 1 360 ? 27.452 21.139 -26.450 1.00 88.50 360 ALA A CA 1
ATOM 2706 C C . ALA A 1 360 ? 28.217 20.185 -27.377 1.00 88.50 360 ALA A C 1
ATOM 2708 O O . ALA A 1 360 ? 27.635 19.628 -28.310 1.00 88.50 360 ALA A O 1
ATOM 2709 N N . VAL A 1 361 ? 29.499 19.982 -27.085 1.00 90.94 361 VAL A N 1
ATOM 2710 C CA . VAL A 1 361 ? 30.377 18.981 -27.706 1.00 90.94 361 VAL A CA 1
ATOM 2711 C C . VAL A 1 361 ? 30.715 17.936 -26.652 1.00 90.94 361 VAL A C 1
ATOM 2713 O O . VAL A 1 361 ? 30.926 18.264 -25.483 1.00 90.94 361 VAL A O 1
ATOM 2716 N N . TRP A 1 362 ? 30.707 16.673 -27.057 1.00 93.12 362 TRP A N 1
ATOM 2717 C CA . TRP A 1 362 ? 31.101 15.541 -26.232 1.00 93.12 362 TRP A CA 1
ATOM 2718 C C . TRP A 1 362 ? 32.472 15.056 -26.690 1.00 93.12 362 TRP A C 1
ATOM 2720 O O . TRP A 1 362 ? 32.676 14.850 -27.884 1.00 93.12 362 TRP A O 1
ATOM 2730 N N . ARG A 1 363 ? 33.401 14.897 -25.747 1.00 90.25 363 ARG A N 1
ATOM 2731 C CA . ARG A 1 363 ? 34.791 14.489 -25.991 1.00 90.25 363 ARG A CA 1
ATOM 2732 C C . ARG A 1 363 ? 35.130 13.306 -25.090 1.00 90.25 363 ARG A C 1
ATOM 2734 O O . ARG A 1 363 ? 34.729 13.299 -23.926 1.00 90.25 363 ARG A O 1
ATOM 2741 N N . ILE A 1 364 ? 35.870 12.329 -25.609 1.00 88.38 364 ILE A N 1
ATOM 2742 C CA . ILE A 1 364 ? 36.517 11.312 -24.771 1.00 88.38 364 ILE A CA 1
ATOM 2743 C C . ILE A 1 364 ? 37.638 12.004 -23.996 1.00 88.38 364 ILE A C 1
ATOM 2745 O O . ILE A 1 364 ? 38.631 12.442 -24.576 1.00 88.38 364 ILE A O 1
ATOM 2749 N N . GLU A 1 365 ? 37.491 12.087 -22.678 1.00 80.19 365 GLU A N 1
ATOM 2750 C CA . GLU A 1 365 ? 38.629 12.356 -21.810 1.00 80.19 365 GLU A CA 1
ATOM 2751 C C . GLU A 1 365 ? 39.448 11.061 -21.763 1.00 80.19 365 GLU A C 1
ATOM 2753 O O . GLU A 1 365 ? 38.912 9.987 -21.477 1.00 80.19 365 GLU A O 1
ATOM 2758 N N . ALA A 1 366 ? 40.714 11.127 -22.189 1.00 53.88 366 ALA A N 1
ATOM 2759 C CA . ALA A 1 366 ? 41.502 9.930 -22.476 1.00 53.88 366 ALA A CA 1
ATOM 2760 C C . ALA A 1 366 ? 41.550 8.989 -21.263 1.00 53.88 366 ALA A C 1
ATOM 2762 O O . ALA A 1 366 ? 41.708 9.451 -20.134 1.00 53.88 366 ALA A O 1
ATOM 2763 N N . LEU A 1 367 ? 41.441 7.678 -21.518 1.00 46.88 367 LEU A N 1
ATOM 2764 C CA . LEU A 1 367 ? 41.375 6.617 -20.508 1.00 46.88 367 LEU A CA 1
ATOM 2765 C C . LEU A 1 367 ? 42.638 6.565 -19.629 1.00 46.88 367 LEU A C 1
ATOM 2767 O O . LEU A 1 367 ? 43.495 5.694 -19.773 1.00 46.88 367 LEU A O 1
ATOM 2771 N N . THR A 1 368 ? 42.709 7.458 -18.645 1.00 36.28 368 THR A N 1
ATOM 2772 C CA . THR A 1 368 ? 43.499 7.293 -17.431 1.00 36.28 368 THR A CA 1
ATOM 2773 C C . THR A 1 368 ? 42.826 6.207 -16.604 1.00 36.28 368 THR A C 1
ATOM 2775 O O . THR A 1 368 ? 42.102 6.458 -15.643 1.00 36.28 368 THR A O 1
ATOM 2778 N N . THR A 1 369 ? 43.034 4.956 -17.024 1.00 33.84 369 THR A N 1
ATOM 2779 C CA . THR A 1 369 ? 42.619 3.779 -16.268 1.00 33.84 369 THR A CA 1
ATOM 2780 C C . THR A 1 369 ? 43.326 3.809 -14.924 1.00 33.84 369 THR A C 1
ATOM 2782 O O . THR A 1 369 ? 44.458 3.341 -14.786 1.00 33.84 369 THR A O 1
ATOM 2785 N N . ASN A 1 370 ? 42.642 4.362 -13.926 1.00 33.16 370 ASN A N 1
ATOM 2786 C CA . ASN A 1 370 ? 43.025 4.266 -12.532 1.00 33.16 370 ASN A CA 1
ATOM 2787 C C . ASN A 1 370 ? 42.691 2.842 -12.065 1.00 33.16 370 ASN A C 1
ATOM 2789 O O . ASN A 1 370 ? 41.808 2.615 -11.240 1.00 33.16 370 ASN A O 1
ATOM 2793 N N . THR A 1 371 ? 43.380 1.870 -12.668 1.00 37.41 371 THR A N 1
ATOM 2794 C CA . THR A 1 371 ? 43.360 0.460 -12.299 1.00 37.41 371 THR A CA 1
ATOM 2795 C C . THR A 1 371 ? 44.115 0.328 -10.985 1.00 37.41 371 THR A C 1
ATOM 2797 O O . THR A 1 371 ? 45.216 -0.216 -10.921 1.00 37.41 371 THR A O 1
ATOM 2800 N N . GLN A 1 372 ? 43.497 0.817 -9.910 1.00 34.78 372 GLN A N 1
ATOM 2801 C CA . GLN A 1 372 ? 43.656 0.178 -8.618 1.00 34.78 372 GLN A CA 1
ATOM 2802 C C . GLN A 1 372 ? 43.033 -1.209 -8.753 1.00 34.78 372 GLN A C 1
ATOM 2804 O O . GLN A 1 372 ? 41.866 -1.435 -8.453 1.00 34.78 372 GLN A O 1
ATOM 2809 N N . SER A 1 373 ? 43.832 -2.139 -9.273 1.00 35.78 373 SER A N 1
ATOM 2810 C CA . SER A 1 373 ? 43.669 -3.541 -8.943 1.00 35.78 373 SER A CA 1
ATOM 2811 C C . SER A 1 373 ? 43.748 -3.626 -7.424 1.00 35.78 373 SER A C 1
ATOM 2813 O O . SER A 1 373 ? 44.816 -3.354 -6.864 1.00 35.78 373 SER A O 1
ATOM 2815 N N . ASP A 1 374 ? 42.638 -3.970 -6.770 1.00 35.31 374 ASP A N 1
ATOM 2816 C CA . ASP A 1 374 ? 42.675 -4.341 -5.360 1.00 35.31 374 ASP A CA 1
ATOM 2817 C C . ASP A 1 374 ? 43.800 -5.369 -5.165 1.00 35.31 374 ASP A C 1
ATOM 2819 O O . ASP A 1 374 ? 43.896 -6.324 -5.950 1.00 35.31 374 ASP A O 1
ATOM 2823 N N . PRO A 1 375 ? 44.690 -5.187 -4.173 1.00 33.56 375 PRO A N 1
ATOM 2824 C CA . PRO A 1 375 ? 45.740 -6.154 -3.914 1.00 33.56 375 PRO A CA 1
ATOM 2825 C C . PRO A 1 375 ? 45.072 -7.465 -3.501 1.00 33.56 375 PRO A C 1
ATOM 2827 O O . PRO A 1 375 ? 44.523 -7.570 -2.404 1.00 33.56 375 PRO A O 1
ATOM 2830 N N . ALA A 1 376 ? 45.097 -8.451 -4.402 1.00 35.38 376 ALA A N 1
ATOM 2831 C CA . ALA A 1 376 ? 44.484 -9.750 -4.177 1.00 35.38 376 ALA A CA 1
ATOM 2832 C C . ALA A 1 376 ? 44.973 -10.315 -2.838 1.00 35.38 376 ALA A C 1
ATOM 2834 O O . ALA A 1 376 ? 46.175 -10.518 -2.645 1.00 35.38 376 ALA A O 1
ATOM 2835 N N . ALA A 1 377 ? 44.038 -10.528 -1.907 1.00 35.31 377 ALA A N 1
ATOM 2836 C CA . ALA A 1 377 ? 44.367 -11.015 -0.576 1.00 35.31 377 ALA A CA 1
ATOM 2837 C C . ALA A 1 377 ? 45.162 -12.330 -0.700 1.00 35.31 377 ALA A C 1
ATOM 2839 O O . ALA A 1 377 ? 44.754 -13.211 -1.465 1.00 35.31 377 ALA A O 1
ATOM 2840 N N . PRO A 1 378 ? 46.300 -12.481 0.003 1.00 33.00 378 PRO A N 1
ATOM 2841 C CA . PRO A 1 378 ? 47.161 -13.640 -0.173 1.00 33.00 378 PRO A CA 1
ATOM 2842 C C . PRO A 1 378 ? 46.430 -14.906 0.281 1.00 33.00 378 PRO A C 1
ATOM 2844 O O . PRO A 1 378 ? 46.240 -15.134 1.476 1.00 33.00 378 PRO A O 1
ATOM 2847 N N . PHE A 1 379 ? 46.031 -15.737 -0.685 1.00 31.62 379 PHE A N 1
ATOM 2848 C CA . PHE A 1 379 ? 45.473 -17.057 -0.414 1.00 31.62 379 PHE A CA 1
ATOM 2849 C C . PHE A 1 379 ? 46.469 -17.864 0.437 1.00 31.62 379 PHE A C 1
ATOM 2851 O O . PHE A 1 379 ? 47.628 -18.009 0.032 1.00 31.62 379 PHE A O 1
ATOM 2858 N N . PRO A 1 380 ? 46.060 -18.417 1.593 1.00 35.16 380 PRO A N 1
ATOM 2859 C CA . PRO A 1 380 ? 46.933 -19.287 2.364 1.00 35.16 380 PRO A CA 1
ATOM 2860 C C . PRO A 1 380 ? 47.218 -20.567 1.557 1.00 35.16 380 PRO A C 1
ATOM 2862 O O . PRO A 1 380 ? 46.282 -21.184 1.038 1.00 35.16 380 PRO A O 1
ATOM 2865 N N . PRO A 1 381 ? 48.485 -21.003 1.435 1.00 30.47 381 PRO A N 1
ATOM 2866 C CA . PRO A 1 381 ? 48.819 -22.192 0.666 1.00 30.47 381 PRO A CA 1
ATOM 2867 C C . PRO A 1 381 ? 48.339 -23.452 1.398 1.00 30.47 381 PRO A C 1
ATOM 2869 O O . PRO A 1 381 ? 48.980 -23.925 2.337 1.00 30.47 381 PRO A O 1
ATOM 2872 N N . HIS A 1 382 ? 47.224 -24.029 0.944 1.00 30.22 382 HIS A N 1
ATOM 2873 C CA . HIS A 1 382 ? 46.785 -25.353 1.385 1.00 30.22 382 HIS A CA 1
ATOM 2874 C C . HIS A 1 382 ? 47.742 -26.436 0.868 1.00 30.22 382 HIS A C 1
ATOM 2876 O O . HIS A 1 382 ? 47.582 -26.985 -0.224 1.00 30.22 382 HIS A O 1
ATOM 2882 N N . SER A 1 383 ? 48.743 -26.762 1.681 1.00 31.17 383 SER A N 1
ATOM 2883 C CA . SER A 1 383 ? 49.691 -27.840 1.431 1.00 31.17 383 SER A CA 1
ATOM 2884 C C . SER A 1 383 ? 48.996 -29.208 1.444 1.00 31.17 383 SER A C 1
ATOM 2886 O O . SER A 1 383 ? 48.573 -29.715 2.481 1.00 31.17 383 SER A O 1
ATOM 2888 N N . ARG A 1 384 ? 48.921 -29.852 0.273 1.00 31.89 384 ARG A N 1
ATOM 2889 C CA . ARG A 1 384 ? 48.579 -31.276 0.143 1.00 31.89 384 ARG A CA 1
ATOM 2890 C C . ARG A 1 384 ? 49.814 -32.094 -0.214 1.00 31.89 384 ARG A C 1
ATOM 2892 O O . ARG A 1 384 ? 50.079 -32.323 -1.385 1.00 31.89 384 ARG A O 1
ATOM 2899 N N . HIS A 1 385 ? 50.492 -32.600 0.807 1.00 31.94 385 HIS A N 1
ATOM 2900 C CA . HIS A 1 385 ? 51.213 -33.873 0.762 1.00 31.94 385 HIS A CA 1
ATOM 2901 C C . HIS A 1 385 ? 51.271 -34.426 2.191 1.00 31.94 385 HIS A C 1
ATOM 2903 O O . HIS A 1 385 ? 51.479 -33.650 3.115 1.00 31.94 385 HIS A O 1
ATOM 2909 N N . SER A 1 386 ? 51.171 -35.713 2.518 1.00 33.22 386 SER A N 1
ATOM 2910 C CA . SER A 1 386 ? 50.921 -37.002 1.839 1.00 33.22 386 SER A CA 1
ATOM 2911 C C . SER A 1 386 ? 51.721 -38.003 2.686 1.00 33.22 386 SER A C 1
ATOM 2913 O O . SER A 1 386 ? 52.896 -37.719 2.906 1.00 33.22 386 SER A O 1
ATOM 2915 N N . ARG A 1 387 ? 51.116 -39.130 3.111 1.00 30.59 387 ARG A N 1
ATOM 2916 C CA . ARG A 1 387 ? 51.671 -40.352 3.778 1.00 30.59 387 ARG A CA 1
ATOM 2917 C C . ARG A 1 387 ? 50.708 -40.793 4.901 1.00 30.59 387 ARG A C 1
ATOM 2919 O O . ARG A 1 387 ? 50.157 -39.929 5.567 1.00 30.59 387 ARG A O 1
ATOM 2926 N N . GLN A 1 388 ? 50.475 -42.079 5.175 1.00 30.83 388 GLN A N 1
ATOM 2927 C CA . GLN A 1 388 ? 50.832 -43.323 4.463 1.00 30.83 388 GLN A CA 1
ATOM 2928 C C . GLN A 1 388 ? 49.856 -44.439 4.909 1.00 30.83 388 GLN A C 1
ATOM 2930 O O . GLN A 1 388 ? 49.349 -44.366 6.025 1.00 30.83 388 GLN A O 1
ATOM 2935 N N . GLY A 1 389 ? 49.594 -45.456 4.075 1.00 26.91 389 GLY A N 1
ATOM 2936 C CA . GLY A 1 389 ? 48.663 -46.546 4.421 1.00 26.91 389 GLY A CA 1
ATOM 2937 C C . GLY A 1 389 ? 48.473 -47.598 3.319 1.00 26.91 389 GLY A C 1
ATOM 2938 O O . GLY A 1 389 ? 47.589 -47.467 2.480 1.00 26.91 389 GLY A O 1
ATOM 2939 N N . SER A 1 390 ? 49.332 -48.614 3.331 1.00 30.75 390 SER A N 1
ATOM 2940 C CA . SER A 1 390 ? 49.252 -49.910 2.627 1.00 30.75 390 SER A CA 1
ATOM 2941 C C . SER A 1 390 ? 48.257 -50.876 3.326 1.00 30.75 390 SER A C 1
ATOM 2943 O O . SER A 1 390 ? 47.843 -50.562 4.439 1.00 30.75 390 SER A O 1
ATOM 2945 N N . GLU A 1 391 ? 47.824 -52.064 2.857 1.00 30.67 391 GLU A N 1
ATOM 2946 C CA . GLU A 1 391 ? 47.850 -52.887 1.606 1.00 30.67 391 GLU A CA 1
ATOM 2947 C C . GLU A 1 391 ? 46.900 -54.111 1.856 1.00 30.67 391 GLU A C 1
ATOM 2949 O O . GLU A 1 391 ? 46.533 -54.330 3.008 1.00 30.67 391 GLU A O 1
ATOM 2954 N N . ALA A 1 392 ? 46.453 -54.996 0.942 1.00 29.72 392 ALA A N 1
ATOM 2955 C CA . ALA A 1 392 ? 46.438 -55.120 -0.530 1.00 29.72 392 ALA A CA 1
ATOM 2956 C C . ALA A 1 392 ? 45.419 -56.227 -0.956 1.00 29.72 392 ALA A C 1
ATOM 2958 O O . ALA A 1 392 ? 45.011 -57.040 -0.129 1.00 29.72 392 ALA A O 1
ATOM 2959 N N . GLY A 1 393 ? 45.092 -56.330 -2.256 1.00 27.44 393 GLY A N 1
ATOM 2960 C CA . GLY A 1 393 ? 44.306 -57.433 -2.861 1.00 27.44 393 GLY A CA 1
ATOM 2961 C C . GLY A 1 393 ? 42.779 -57.211 -2.913 1.00 27.44 393 GLY A C 1
ATOM 2962 O O . GLY A 1 393 ? 42.259 -56.340 -2.230 1.00 27.44 393 GLY A O 1
ATOM 2963 N N . GLY A 1 394 ? 42.005 -57.945 -3.725 1.00 28.95 394 GLY A N 1
ATOM 2964 C CA . GLY A 1 394 ? 42.389 -58.925 -4.754 1.00 28.95 394 GLY A CA 1
ATOM 2965 C C . GLY A 1 394 ? 41.180 -59.672 -5.360 1.00 28.95 394 GLY A C 1
ATOM 2966 O O . GLY A 1 394 ? 40.213 -59.931 -4.655 1.00 28.95 394 GLY A O 1
ATOM 2967 N N . ASN A 1 395 ? 41.289 -60.066 -6.638 1.00 31.30 395 ASN A N 1
ATOM 2968 C CA . ASN A 1 395 ? 40.321 -60.831 -7.456 1.00 31.30 395 ASN A CA 1
ATOM 2969 C C . ASN A 1 395 ? 38.939 -60.206 -7.751 1.00 31.30 395 ASN A C 1
ATOM 2971 O O . ASN A 1 395 ? 38.304 -59.567 -6.922 1.00 31.30 395 ASN A O 1
ATOM 2975 N N . GLY A 1 396 ? 38.443 -60.492 -8.960 1.00 30.25 396 GLY A N 1
ATOM 2976 C CA . GLY A 1 396 ? 37.021 -60.445 -9.311 1.00 30.25 396 GLY A CA 1
ATOM 2977 C C . GLY A 1 396 ? 36.502 -61.852 -9.637 1.00 30.25 396 GLY A C 1
ATOM 2978 O O . GLY A 1 396 ? 37.291 -62.788 -9.770 1.00 30.25 396 GLY A O 1
ATOM 2979 N N . GLY A 1 397 ? 35.186 -62.005 -9.795 1.00 27.94 397 GLY A N 1
ATOM 2980 C CA . GLY A 1 397 ? 34.556 -63.274 -10.172 1.00 27.94 397 GLY A CA 1
ATOM 2981 C C . GLY A 1 397 ? 33.096 -63.087 -10.589 1.00 27.94 397 GLY A C 1
ATOM 2982 O O . GLY A 1 397 ? 32.362 -62.345 -9.943 1.00 27.94 397 GLY A O 1
ATOM 2983 N N . ASN A 1 398 ? 32.685 -63.741 -11.679 1.00 33.88 398 ASN A N 1
ATOM 2984 C CA . ASN A 1 398 ? 31.303 -63.712 -12.172 1.00 33.88 398 ASN A CA 1
ATOM 2985 C C . ASN A 1 398 ? 30.383 -64.617 -11.339 1.00 33.88 398 ASN A C 1
ATOM 2987 O O . ASN A 1 398 ? 30.799 -65.689 -10.903 1.00 33.88 398 ASN A O 1
ATOM 2991 N N . GLY A 1 399 ? 29.109 -64.233 -11.216 1.00 27.19 399 GLY A N 1
ATOM 2992 C CA . GLY A 1 399 ? 28.090 -65.039 -10.536 1.00 27.19 399 GLY A CA 1
ATOM 2993 C C . GLY A 1 399 ? 26.716 -64.370 -10.472 1.00 27.19 399 GLY A C 1
ATOM 2994 O O . GLY A 1 399 ? 26.242 -64.063 -9.385 1.00 27.19 399 GLY A O 1
ATOM 2995 N N . GLY A 1 400 ? 26.085 -64.110 -11.620 1.00 27.44 400 GLY A N 1
ATOM 2996 C CA . GLY A 1 400 ? 24.686 -63.660 -11.667 1.00 27.44 400 GLY A CA 1
ATOM 2997 C C . GLY A 1 400 ? 23.705 -64.827 -11.826 1.00 27.44 400 GLY A C 1
ATOM 2998 O O . GLY A 1 400 ? 24.100 -65.875 -12.330 1.00 27.44 400 GLY A O 1
ATOM 2999 N N . VAL A 1 401 ? 22.432 -64.628 -11.454 1.00 30.30 401 VAL A N 1
ATOM 3000 C CA . VAL A 1 401 ? 21.267 -65.374 -11.981 1.00 30.30 401 VAL A CA 1
ATOM 3001 C C . VAL A 1 401 ? 19.948 -64.659 -11.614 1.00 30.30 401 VAL A C 1
ATOM 3003 O O . VAL A 1 401 ? 19.742 -64.313 -10.459 1.00 30.30 401 VAL A O 1
ATOM 3006 N N . ASN A 1 402 ? 19.079 -64.498 -12.621 1.00 30.50 402 ASN A N 1
ATOM 3007 C CA . ASN A 1 402 ? 17.621 -64.250 -12.620 1.00 30.50 402 ASN A CA 1
ATOM 3008 C C . ASN A 1 402 ? 16.984 -63.076 -11.830 1.00 30.50 402 ASN A C 1
ATOM 3010 O O . ASN A 1 402 ? 17.072 -62.987 -10.611 1.00 30.50 402 ASN A O 1
ATOM 3014 N N . GLY A 1 403 ? 16.156 -62.296 -12.543 1.00 27.58 403 GLY A N 1
ATOM 3015 C CA . GLY A 1 403 ? 15.181 -61.342 -11.987 1.00 27.58 403 GLY A CA 1
ATOM 3016 C C . GLY A 1 403 ? 14.634 -60.384 -13.057 1.00 27.58 403 GLY A C 1
ATOM 3017 O O . GLY A 1 403 ? 15.160 -59.288 -13.193 1.00 27.58 403 GLY A O 1
ATOM 3018 N N . ALA A 1 404 ? 13.640 -60.822 -13.845 1.00 27.75 404 ALA A N 1
ATOM 3019 C CA . ALA A 1 404 ? 13.089 -60.093 -15.006 1.00 27.75 404 ALA A CA 1
ATOM 3020 C C . ALA A 1 404 ? 12.597 -58.666 -14.647 1.00 27.75 404 ALA A C 1
ATOM 3022 O O . ALA A 1 404 ? 12.059 -58.463 -13.562 1.00 27.75 404 ALA A O 1
ATOM 3023 N N . ASP A 1 405 ? 12.834 -57.616 -15.442 1.00 30.66 405 ASP A N 1
ATOM 3024 C CA . ASP A 1 405 ? 12.370 -57.357 -16.825 1.00 30.66 405 ASP A CA 1
ATOM 3025 C C . ASP A 1 405 ? 10.836 -57.384 -16.993 1.00 30.66 405 ASP A C 1
ATOM 3027 O O . ASP A 1 405 ? 10.245 -58.447 -17.166 1.00 30.66 405 ASP A O 1
ATOM 3031 N N . THR A 1 406 ? 10.182 -56.212 -17.044 1.00 29.36 406 THR A N 1
ATOM 3032 C CA . THR A 1 406 ? 9.616 -55.654 -18.304 1.00 29.36 406 THR A CA 1
ATOM 3033 C C . THR A 1 406 ? 8.832 -54.339 -18.112 1.00 29.36 406 THR A C 1
ATOM 3035 O O . THR A 1 406 ? 7.915 -54.231 -17.307 1.00 29.36 406 THR A O 1
ATOM 3038 N N . ASN A 1 407 ? 9.162 -53.353 -18.950 1.00 41.66 407 ASN A N 1
ATOM 3039 C CA . ASN A 1 407 ? 8.237 -52.354 -19.527 1.00 41.66 407 ASN A CA 1
ATOM 3040 C C . ASN A 1 407 ? 7.664 -53.004 -20.836 1.00 41.66 407 ASN A C 1
ATOM 3042 O O . ASN A 1 407 ? 8.297 -53.975 -21.270 1.00 41.66 407 ASN A O 1
ATOM 3046 N N . PRO A 1 408 ? 6.613 -52.523 -21.560 1.00 49.88 408 PRO A N 1
ATOM 3047 C CA . PRO A 1 408 ? 6.034 -51.172 -21.516 1.00 49.88 408 PRO A CA 1
ATOM 3048 C C . PRO A 1 408 ? 4.509 -51.023 -21.823 1.00 49.88 408 PRO A C 1
ATOM 3050 O O . PRO A 1 408 ? 3.810 -51.978 -22.135 1.00 49.88 408 PRO A O 1
ATOM 3053 N N . ALA A 1 409 ? 4.082 -49.755 -21.914 1.00 33.53 409 ALA A N 1
ATOM 3054 C CA . ALA A 1 409 ? 3.081 -49.212 -22.855 1.00 33.53 409 ALA A CA 1
ATOM 3055 C C . ALA A 1 409 ? 1.575 -49.560 -22.726 1.00 33.53 409 ALA A C 1
ATOM 3057 O O . ALA A 1 409 ? 1.134 -50.562 -22.182 1.00 33.53 409 ALA A O 1
ATOM 3058 N N . SER A 1 410 ? 0.783 -48.630 -23.263 1.00 39.38 410 SER A N 1
ATOM 3059 C CA . SER A 1 410 ? -0.668 -48.468 -23.160 1.00 39.38 410 SER A CA 1
ATOM 3060 C C . SER A 1 410 ? -1.534 -49.476 -23.927 1.00 39.38 410 SER A C 1
ATOM 3062 O O . SER A 1 410 ? -1.192 -49.883 -25.037 1.00 39.38 410 SER A O 1
ATOM 3064 N N . GLN A 1 411 ? -2.763 -49.694 -23.429 1.00 31.28 411 GLN A N 1
ATOM 3065 C CA . GLN A 1 411 ? -3.988 -49.572 -24.242 1.00 31.28 411 GLN A CA 1
ATOM 3066 C C . GLN A 1 411 ? -5.271 -49.458 -23.393 1.00 31.28 411 GLN A C 1
ATOM 3068 O O . GLN A 1 411 ? -5.252 -49.673 -22.184 1.00 31.28 411 GLN A O 1
ATOM 3073 N N . ASN A 1 412 ? -6.373 -49.050 -24.032 1.00 32.19 412 ASN A N 1
ATOM 3074 C CA . ASN A 1 412 ? -7.657 -48.762 -23.382 1.00 32.19 412 ASN A CA 1
ATOM 3075 C C . ASN A 1 412 ? -8.392 -50.035 -22.928 1.00 32.19 412 ASN A C 1
ATOM 3077 O O . ASN A 1 412 ? -8.470 -51.001 -23.687 1.00 32.19 412 ASN A O 1
ATOM 3081 N N . VAL A 1 413 ? -9.076 -49.962 -21.783 1.00 28.06 413 VAL A N 1
ATOM 3082 C CA . VAL A 1 413 ? -10.196 -50.852 -21.429 1.00 28.06 413 VAL A CA 1
ATOM 3083 C C . VAL A 1 413 ? -11.397 -49.984 -21.047 1.00 28.06 413 VAL A C 1
ATOM 3085 O O . VAL A 1 413 ? -11.249 -48.971 -20.366 1.00 28.06 413 VAL A O 1
ATOM 3088 N N . THR A 1 414 ? -12.582 -50.332 -21.547 1.00 34.00 414 THR A N 1
ATOM 3089 C CA . THR A 1 414 ? -13.829 -49.573 -21.352 1.00 34.00 414 THR A CA 1
ATOM 3090 C C . THR A 1 414 ? -14.459 -49.819 -19.980 1.00 34.00 414 THR A C 1
ATOM 3092 O O . THR A 1 414 ? -14.360 -50.915 -19.437 1.00 34.00 414 THR A O 1
ATOM 3095 N N . ALA A 1 415 ? -15.132 -48.805 -19.434 1.00 43.91 415 ALA A N 1
ATOM 3096 C CA . ALA A 1 415 ? -15.601 -48.803 -18.051 1.00 43.91 415 ALA A CA 1
ATOM 3097 C C . ALA A 1 415 ? -16.936 -49.538 -17.822 1.00 43.91 415 ALA A C 1
ATOM 3099 O O . ALA A 1 415 ? -17.964 -49.128 -18.349 1.00 43.91 415 ALA A O 1
ATOM 3100 N N . GLU A 1 416 ? -16.914 -50.521 -16.921 1.00 45.72 416 GLU A N 1
ATOM 3101 C CA . GLU A 1 416 ? -18.034 -51.048 -16.123 1.00 45.72 416 GLU A CA 1
ATOM 3102 C C . GLU A 1 416 ? -17.389 -51.733 -14.892 1.00 45.72 416 GLU A C 1
ATOM 3104 O O . GLU A 1 416 ? -16.557 -52.613 -15.067 1.00 45.72 416 GLU A O 1
ATOM 3109 N N . THR A 1 417 ? -17.627 -51.367 -13.626 1.00 56.41 417 THR A N 1
ATOM 3110 C CA . THR A 1 417 ? -18.610 -50.439 -13.037 1.00 56.41 417 THR A CA 1
ATOM 3111 C C . THR A 1 417 ? -17.942 -49.354 -12.170 1.00 56.41 417 THR A C 1
ATOM 3113 O O . THR A 1 417 ? -17.778 -49.523 -10.963 1.00 56.41 417 THR A O 1
ATOM 3116 N N . GLY A 1 418 ? -17.601 -48.200 -12.753 1.00 62.34 418 GLY A N 1
ATOM 3117 C CA . GLY A 1 418 ? -17.070 -47.050 -12.003 1.00 62.34 418 GLY A CA 1
ATOM 3118 C C . GLY A 1 418 ? -18.147 -46.321 -11.188 1.00 62.34 418 GLY A C 1
ATOM 3119 O O . GLY A 1 418 ? -18.633 -45.276 -11.616 1.00 62.34 418 GLY A O 1
ATOM 3120 N N . ARG A 1 419 ? -18.548 -46.865 -10.032 1.00 72.50 419 ARG A N 1
ATOM 3121 C CA . ARG A 1 419 ? -19.499 -46.244 -9.089 1.00 72.50 419 ARG A CA 1
ATOM 3122 C C . ARG A 1 419 ? -19.075 -46.457 -7.636 1.00 72.50 419 ARG A C 1
ATOM 3124 O O . ARG A 1 419 ? -18.622 -47.536 -7.280 1.00 72.50 419 ARG A O 1
ATOM 3131 N N . CYS A 1 420 ? -19.278 -45.435 -6.808 1.00 71.50 420 CYS A N 1
ATOM 3132 C CA . CYS A 1 420 ? -18.954 -45.445 -5.385 1.00 71.50 420 CYS A CA 1
ATOM 3133 C C . CYS A 1 420 ? -19.819 -46.467 -4.631 1.00 71.50 420 CYS A C 1
ATOM 3135 O O . CYS A 1 420 ? -21.046 -46.423 -4.736 1.00 71.50 420 CYS A O 1
ATOM 3137 N N . ALA A 1 421 ? -19.202 -47.338 -3.832 1.00 75.44 421 ALA A N 1
ATOM 3138 C CA . ALA A 1 421 ? -19.896 -48.344 -3.029 1.00 75.44 421 ALA A CA 1
ATOM 3139 C C . ALA A 1 421 ? -20.886 -47.727 -2.019 1.00 75.44 421 ALA A C 1
ATOM 3141 O O . ALA A 1 421 ? -21.964 -48.275 -1.802 1.00 75.44 421 ALA A O 1
ATOM 3142 N N . THR A 1 422 ? -20.553 -46.563 -1.448 1.00 78.19 422 THR A N 1
ATOM 3143 C CA . THR A 1 422 ? -21.345 -45.895 -0.399 1.00 78.19 422 THR A CA 1
ATOM 3144 C C . THR A 1 422 ? -22.565 -45.146 -0.943 1.00 78.19 422 THR A C 1
ATOM 3146 O O . THR A 1 422 ? -23.643 -45.217 -0.360 1.00 78.19 422 THR A O 1
ATOM 3149 N N . CYS A 1 423 ? -22.419 -44.407 -2.051 1.00 81.31 423 CYS A N 1
ATOM 3150 C CA . CYS A 1 423 ? -23.462 -43.499 -2.560 1.00 81.31 423 CYS A CA 1
ATOM 3151 C C . CYS A 1 423 ? -23.964 -43.826 -3.977 1.00 81.31 423 CYS A C 1
ATOM 3153 O O . CYS A 1 423 ? -24.889 -43.184 -4.474 1.00 81.31 423 CYS A O 1
ATOM 3155 N N . THR A 1 424 ? -23.380 -44.822 -4.650 1.00 76.25 424 THR A N 1
ATOM 3156 C CA . THR A 1 424 ? -23.672 -45.254 -6.034 1.00 76.25 424 THR A CA 1
ATOM 3157 C C . THR A 1 424 ? -23.454 -44.206 -7.136 1.00 76.25 424 THR A C 1
ATOM 3159 O O . THR A 1 424 ? -23.721 -44.495 -8.308 1.00 76.25 424 THR A O 1
ATOM 3162 N N . ALA A 1 425 ? -22.946 -43.013 -6.809 1.00 76.38 425 ALA A N 1
ATOM 3163 C CA . ALA A 1 425 ? -22.556 -41.999 -7.787 1.00 76.38 425 ALA A CA 1
ATOM 3164 C C . ALA A 1 425 ? -21.374 -42.483 -8.657 1.00 76.38 425 ALA A C 1
ATOM 3166 O O . ALA A 1 425 ? -20.592 -43.315 -8.188 1.00 76.38 425 ALA A O 1
ATOM 3167 N N . PRO A 1 426 ? -21.218 -41.996 -9.905 1.00 72.62 426 PRO A N 1
ATOM 3168 C CA . PRO A 1 426 ? -20.073 -42.345 -10.745 1.00 72.62 426 PRO A CA 1
ATOM 3169 C C . PRO A 1 426 ? -18.740 -41.982 -10.080 1.00 72.62 426 PRO A C 1
ATOM 3171 O O . PRO A 1 426 ? -18.609 -40.900 -9.511 1.00 72.62 426 PRO A O 1
ATOM 3174 N N . LEU A 1 427 ? -17.757 -42.879 -10.174 1.00 67.75 427 LEU A N 1
ATOM 3175 C CA . LEU A 1 427 ? -16.368 -42.580 -9.822 1.00 67.75 427 LEU A CA 1
ATOM 3176 C C . LEU A 1 427 ? -15.672 -41.921 -11.014 1.00 67.75 427 LEU A C 1
ATOM 3178 O O . LEU A 1 427 ? -15.922 -42.283 -12.165 1.00 67.75 427 LEU A O 1
ATOM 3182 N N . ASP A 1 428 ? -14.778 -40.979 -10.728 1.00 68.81 428 ASP A N 1
ATOM 3183 C CA . ASP A 1 428 ? -13.873 -40.429 -11.733 1.00 68.81 428 ASP A CA 1
ATOM 3184 C C . ASP A 1 428 ? -12.927 -41.546 -12.232 1.00 68.81 428 ASP A C 1
ATOM 3186 O O . ASP A 1 428 ? -12.402 -42.301 -11.400 1.00 68.81 428 ASP A O 1
ATOM 3190 N N . PRO A 1 429 ? -12.681 -41.686 -13.551 1.00 57.72 429 PRO A N 1
ATOM 3191 C CA . PRO A 1 429 ? -11.735 -42.671 -14.077 1.00 57.72 429 PRO A CA 1
ATOM 3192 C C . PRO A 1 429 ? -10.320 -42.576 -13.474 1.00 57.72 429 PRO A C 1
ATOM 3194 O O . PRO A 1 429 ? -9.633 -43.594 -13.433 1.00 57.72 429 PRO A O 1
ATOM 3197 N N . LEU A 1 430 ? -9.895 -41.415 -12.956 1.00 57.00 430 LEU A N 1
ATOM 3198 C CA . LEU A 1 430 ? -8.627 -41.259 -12.228 1.00 57.00 430 LEU A CA 1
ATOM 3199 C C . LEU A 1 430 ? -8.607 -41.969 -10.864 1.00 57.00 430 LEU A C 1
ATOM 3201 O O . LEU A 1 430 ? -7.551 -42.441 -10.463 1.00 57.00 430 LEU A O 1
ATOM 3205 N N . HIS A 1 431 ? -9.745 -42.079 -10.170 1.00 56.94 431 HIS A N 1
ATOM 3206 C CA . HIS A 1 431 ? -9.834 -42.806 -8.891 1.00 56.94 431 HIS A CA 1
ATOM 3207 C C . HIS A 1 431 ? -10.031 -44.309 -9.136 1.00 56.94 431 HIS A C 1
ATOM 3209 O O . HIS A 1 431 ? -9.384 -45.150 -8.513 1.00 56.94 431 HIS A O 1
ATOM 3215 N N . ALA A 1 432 ? -10.856 -44.666 -10.128 1.00 52.81 432 ALA A N 1
ATOM 3216 C CA . ALA A 1 432 ? -11.075 -46.061 -10.514 1.00 52.81 432 ALA A CA 1
ATOM 3217 C C . ALA A 1 432 ? -9.781 -46.769 -10.977 1.00 52.81 432 ALA A C 1
ATOM 3219 O O . ALA A 1 432 ? -9.642 -47.977 -10.787 1.00 52.81 432 ALA A O 1
ATOM 3220 N N . ALA A 1 433 ? -8.816 -46.028 -11.537 1.00 55.81 433 ALA A N 1
ATOM 3221 C CA . ALA A 1 433 ? -7.495 -46.545 -11.903 1.00 55.81 433 ALA A CA 1
ATOM 3222 C C . ALA A 1 433 ? -6.629 -46.963 -10.695 1.00 55.81 433 ALA A C 1
ATOM 3224 O O . ALA A 1 433 ? -5.744 -47.804 -10.849 1.00 55.81 433 ALA A O 1
ATOM 3225 N N . ASN A 1 434 ? -6.897 -46.420 -9.502 1.00 59.56 434 ASN A N 1
ATOM 3226 C CA . ASN A 1 434 ? -6.136 -46.684 -8.275 1.00 59.56 434 ASN A CA 1
ATOM 3227 C C . ASN A 1 434 ? -6.676 -47.891 -7.481 1.00 59.56 434 ASN A C 1
ATOM 3229 O O . ASN A 1 434 ? -6.087 -48.280 -6.477 1.00 59.56 434 ASN A O 1
ATOM 3233 N N . GLY A 1 435 ? -7.804 -48.475 -7.906 1.00 59.56 435 GLY A N 1
ATOM 3234 C CA . GLY A 1 435 ? -8.521 -49.520 -7.162 1.00 59.56 435 GLY A CA 1
ATOM 3235 C C . GLY A 1 435 ? -9.462 -48.991 -6.070 1.00 59.56 435 GLY A C 1
ATOM 3236 O O . GLY A 1 435 ? -10.065 -49.785 -5.349 1.00 59.56 435 GLY A O 1
ATOM 3237 N N . GLU A 1 436 ? -9.621 -47.671 -5.953 1.00 64.06 436 GLU A N 1
ATOM 3238 C CA . GLU A 1 436 ? -10.512 -47.037 -4.980 1.00 64.06 436 GLU A CA 1
ATOM 3239 C C . GLU A 1 436 ? -11.987 -47.282 -5.341 1.00 64.06 436 GLU A C 1
ATOM 3241 O O . GLU A 1 436 ? -12.412 -47.102 -6.484 1.00 64.06 436 GLU A O 1
ATOM 3246 N N . THR A 1 437 ? -12.788 -47.694 -4.354 1.00 74.12 437 THR A N 1
ATOM 3247 C CA . THR A 1 437 ? -14.215 -48.032 -4.539 1.00 74.12 437 THR A CA 1
ATOM 3248 C C . THR A 1 437 ? -15.172 -47.000 -3.938 1.00 74.12 437 THR A C 1
ATOM 3250 O O . THR A 1 437 ? -16.390 -47.134 -4.069 1.00 74.12 437 THR A O 1
ATOM 3253 N N . THR A 1 438 ? -14.651 -45.943 -3.316 1.00 72.06 438 THR A N 1
ATOM 3254 C CA . THR A 1 438 ? -15.408 -44.845 -2.702 1.00 72.06 438 THR A CA 1
ATOM 3255 C C . THR A 1 438 ? -14.969 -43.502 -3.286 1.00 72.06 438 THR A C 1
ATOM 3257 O O . THR A 1 438 ? -13.832 -43.336 -3.714 1.00 72.06 438 THR A O 1
ATOM 3260 N N . CYS A 1 439 ? -15.889 -42.537 -3.379 1.00 76.31 439 CYS A N 1
ATOM 3261 C CA . CYS A 1 439 ? -15.564 -41.189 -3.857 1.00 76.31 439 CYS A CA 1
ATOM 3262 C C . CYS A 1 439 ? -15.060 -40.303 -2.701 1.00 76.31 439 CYS A C 1
ATOM 3264 O O . CYS A 1 439 ? -15.524 -40.498 -1.577 1.00 76.31 439 CYS A O 1
ATOM 3266 N N . PRO A 1 440 ? -14.219 -39.276 -2.948 1.00 70.88 440 PRO A N 1
ATOM 3267 C CA . PRO A 1 440 ? -13.652 -38.432 -1.886 1.00 70.88 440 PRO A CA 1
ATOM 3268 C C . PRO A 1 440 ? -14.678 -37.778 -0.947 1.00 70.88 440 PRO A C 1
ATOM 3270 O O . PRO A 1 440 ? -14.420 -37.609 0.236 1.00 70.88 440 PRO A O 1
ATOM 3273 N N . SER A 1 441 ? -15.879 -37.460 -1.440 1.00 73.56 441 SER A N 1
ATOM 3274 C CA . SER A 1 441 ? -16.995 -36.920 -0.641 1.00 73.56 441 SER A CA 1
ATOM 3275 C C . SER A 1 441 ? -17.731 -37.953 0.229 1.00 73.56 441 SER A C 1
ATOM 3277 O O . SER A 1 441 ? -18.669 -37.603 0.943 1.00 73.56 441 SER A O 1
ATOM 3279 N N . CYS A 1 442 ? -17.350 -39.227 0.148 1.00 73.38 442 CYS A N 1
ATOM 3280 C CA . CYS A 1 442 ? -17.830 -40.333 0.982 1.00 73.38 442 CYS A CA 1
ATOM 3281 C C . CYS A 1 442 ? -16.661 -41.123 1.602 1.00 73.38 442 CYS A C 1
ATOM 3283 O O . CYS A 1 442 ? -16.865 -42.248 2.056 1.00 73.38 442 CYS A O 1
ATOM 3285 N N . PHE A 1 443 ? -15.453 -40.554 1.581 1.00 69.19 443 PHE A N 1
ATOM 3286 C CA . PHE A 1 443 ? -14.265 -41.094 2.226 1.00 69.19 443 PHE A CA 1
ATOM 3287 C C . PHE A 1 443 ? -14.097 -40.400 3.582 1.00 69.19 443 PHE A C 1
ATOM 3289 O O . PHE A 1 443 ? -13.741 -39.224 3.640 1.00 69.19 443 PHE A O 1
ATOM 3296 N N . ASP A 1 444 ? -14.394 -41.118 4.663 1.00 64.25 444 ASP A N 1
ATOM 3297 C CA . ASP A 1 444 ? -14.126 -40.665 6.027 1.00 64.25 444 ASP A CA 1
ATOM 3298 C C . ASP A 1 444 ? -12.815 -41.322 6.504 1.00 64.25 444 ASP A C 1
ATOM 3300 O O . ASP A 1 444 ? -12.761 -42.551 6.594 1.00 64.25 444 ASP A O 1
ATOM 3304 N N . PRO A 1 445 ? -11.738 -40.558 6.771 1.00 53.59 445 PRO A N 1
ATOM 3305 C CA . PRO A 1 445 ? -10.438 -41.110 7.157 1.00 53.59 445 PRO A CA 1
ATOM 3306 C C . PRO A 1 445 ? -10.384 -41.645 8.604 1.00 53.59 445 PRO A C 1
ATOM 3308 O O . PRO A 1 445 ? -9.296 -41.938 9.097 1.00 53.59 445 PRO A O 1
ATOM 3311 N N . GLY A 1 446 ? -11.514 -41.723 9.317 1.00 51.38 446 GLY A N 1
ATOM 3312 C CA . GLY A 1 446 ? -11.560 -42.040 10.747 1.00 51.38 446 GLY A CA 1
ATOM 3313 C C . GLY A 1 446 ? -11.430 -43.516 11.161 1.00 51.38 446 GLY A C 1
ATOM 3314 O O . GLY A 1 446 ? -11.169 -43.754 12.337 1.00 51.38 446 GLY A O 1
ATOM 3315 N N . ASP A 1 447 ? -11.609 -44.487 10.254 1.00 47.25 447 ASP A N 1
ATOM 3316 C CA . ASP A 1 447 ? -11.958 -45.879 10.634 1.00 47.25 447 ASP A CA 1
ATOM 3317 C C . ASP A 1 447 ? -10.884 -46.967 10.358 1.00 47.25 447 ASP A C 1
ATOM 3319 O O . ASP A 1 447 ? -11.124 -48.145 10.619 1.00 47.25 447 ASP A O 1
ATOM 3323 N N . GLU A 1 448 ? -9.672 -46.620 9.896 1.00 44.38 448 GLU A N 1
ATOM 3324 C CA . GLU A 1 448 ? -8.548 -47.580 9.764 1.00 44.38 448 GLU A CA 1
ATOM 3325 C C . GLU A 1 448 ? -7.551 -47.512 10.941 1.00 44.38 448 GLU A C 1
ATOM 3327 O O . GLU A 1 448 ? -6.371 -47.192 10.783 1.00 44.38 448 GLU A O 1
ATOM 3332 N N . ALA A 1 449 ? -8.025 -47.850 12.146 1.00 40.25 449 ALA A N 1
ATOM 3333 C CA . ALA A 1 449 ? -7.167 -48.115 13.309 1.00 40.25 449 ALA A CA 1
ATOM 3334 C C . ALA A 1 449 ? -7.815 -49.096 14.312 1.00 40.25 449 ALA A C 1
ATOM 3336 O O . ALA A 1 449 ? -8.424 -48.683 15.303 1.00 40.25 449 ALA A O 1
ATOM 3337 N N . SER A 1 450 ? -7.674 -50.407 14.081 1.00 37.78 450 SER A N 1
ATOM 3338 C CA . SER A 1 450 ? -8.024 -51.489 15.028 1.00 37.78 450 SER A CA 1
ATOM 3339 C C . SER A 1 450 ? -7.204 -52.753 14.776 1.00 37.78 450 SER A C 1
ATOM 3341 O O . SER A 1 450 ? -7.095 -53.141 13.594 1.00 37.78 450 SER A O 1
#

Solvent-accessible surface area (backbone atoms only — not comparable to full-atom values): 26094 Å² total; per-residue (Å²): 134,52,72,68,57,51,51,51,52,52,37,52,75,70,69,46,77,75,77,75,82,70,71,94,71,81,87,87,85,77,59,78,90,79,51,86,90,76,78,88,56,28,40,28,34,57,90,92,41,62,63,36,54,38,18,23,24,29,35,37,30,21,56,85,94,49,47,58,68,34,50,52,34,35,52,45,12,25,31,27,62,10,64,29,44,46,76,33,40,84,43,60,33,22,28,40,41,33,62,82,83,60,51,55,87,76,42,50,54,46,32,30,55,46,44,59,33,38,65,97,32,52,42,83,59,68,34,73,43,97,90,77,41,82,43,81,50,36,34,56,77,45,47,70,60,52,52,50,51,36,64,78,56,55,31,46,37,39,39,28,40,47,35,70,80,33,46,35,93,89,52,52,65,55,42,42,77,41,35,38,66,37,47,54,59,48,33,53,48,13,51,77,60,48,16,25,33,40,31,31,47,52,42,47,96,70,91,69,37,54,50,47,69,30,33,53,65,16,65,36,72,47,66,67,34,44,23,31,34,20,33,31,66,35,80,93,70,80,43,25,32,40,18,52,69,37,37,75,86,49,67,64,84,60,81,18,32,21,31,48,70,44,84,30,83,32,85,50,102,88,47,75,45,81,30,60,19,58,43,77,74,51,75,39,98,59,45,37,37,56,48,41,43,51,58,55,45,51,66,48,47,57,31,45,55,42,12,52,51,52,40,49,58,26,53,78,54,77,33,38,46,48,46,68,57,55,52,50,50,33,57,71,70,73,42,48,72,72,47,42,67,61,6,31,68,79,38,38,46,47,79,47,71,65,50,91,95,61,52,43,32,32,32,56,52,74,87,78,76,80,74,75,68,72,78,75,75,81,76,78,83,82,80,87,80,88,87,86,87,89,89,85,88,81,88,87,81,91,87,86,81,90,80,84,88,82,85,82,88,88,83,90,79,85,90,80,80,58,41,14,76,88,77,63,48,74,43,56,71,79,46,52,74,73,72,52,54,59,42,79,95,72,59,74,91,83,79,91,79,132

Sequence (450 aa):
MNEHDQAEAILRNAGITLDEPQPTRSLRLTRASDIEPEPVVWAWLDESEGRVPAGALTVAAGREGTGKSSFGMWMAAQITRGLLPGNFHGRPRAVFYVAVEDSWKQTIVPRLIGAGADLDLVYRVEAVEAEYGETTLSLPQDNSLMEKAIAEHDVALVVLDPLMSCIGKGIDTHRERDVRTALDPLARMADRTGAVLLGIAHFNKGSGTDPASLITGSGAFKNVPRAVFGFAKDDDNDCRVMTQAKNSLGRADLPSLSYNILSAEVPTRTGIAYVGRFVFTGQSTRSVDEILAAGAETDRGERGEAAEWLRGFLMDQGGEAPAKDVKKAAAADDISLRTLERARAKAGVVSERAGFGKGAVWRIEALTTNTQSDPAAPFPPHSRHSRQGSEAGGNGGNGGVNGADTNPASQNVTAETGRCATCTAPLDPLHAANGETTCPSCFDPGDEAS

InterPro domains:
  IPR027417 P-loop containing nucleoside triphosphate hydrolase [G3DSA:3.40.50.300] (24-260)
  IPR027417 P-loop containing nucleoside triphosphate hydrolase [SSF52540] (44-252)

Mean predicted aligned error: 16.35 Å

Secondary structure (DSSP, 8-state):
--HHHHHHHHHHHTT--PPP---S-------GGGS--PPPPEEEEETTEEEEETTSEEEEEESTTSSHHHHHHHHHHHHHTT-SSSTTTTS--EEEEEESSS-IIIIIHHHHHHHT--GGGEEE--EEETTTEEE---BTTTHHHHHHHHHHTTEEEEEEETGGGGB-TTS-TTSHHHHHHHHHHHHHHHHHH--EEEEEEEBPS-----TTTTBTT-THHHHS-SEEEEEEEETTTTEEEEEEEEESSS-S-PPPEEEEEEEEEEEETTEEEEEEEEEEEEE-SS-HHHHHHHHHHHHHHHHHHHHHHHHHHHHHTTSEEEHHHHHHHHTTTT--HHHHHHHHHHHTEEEEE-STTS-EEEEE---------------------------------------------------S--B-TTT-PBPPHHHHTTT--S-GGG--TT----

Organism: NCBI:txid285562